Protein AF-A0A915JHK2-F1 (afdb_monomer_lite)

Foldseek 3Di:
DDDDDDDDDDDDDDDPPVVVVVVVVVVVVVVVVVVVVVVVVVVVVVVVVVVVPPPVPPCPVVVVVVVVVVVVVVVVVVVVVCVVVVVVVVVVVVVVVVVVVLVVVLVVLVVVLVCCCVVCVPPDDDPVVVVVSVVSVVVSVVSVVVVVVVVVVVLPDDDDDDPPDPDDPVVVVVVVPPPDDDPPVVVVVVVVVVVVPDPDPPPPDDDPPPDPPPPPDDDPPPPPPDDDDDDDDDDDDDPLRVVLVVLVVVVCPQQCNVCLVVLVVCVQVDVDDDDDDDPRSCCLQCPQVSLQQCQDCPHPNVVPGHRPPVVLAAAEDADQDPVCLVVSQVVNCVNVVHDEQACTYEDEVPDGSHDSNHRYYYYHPVVVVVVCVVPVPSPND

InterPro domains:
  IPR014001 Helicase superfamily 1/2, ATP-binding domain [PS51192] (264-381)
  IPR027417 P-loop containing nucleoside triphosphate hydrolase [G3DSA:3.40.50.300] (217-381)
  IPR027417 P-loop containing nucleoside triphosphate hydrolase [SSF52540] (245-381)

pLDDT: mean 72.47, std 19.18, range [34.31, 97.0]

Organism: Romanomermis culicivorax (NCBI:txid13658)

Structure (mmCIF, N/CA/C/O backbone):
data_AF-A0A915JHK2-F1
#
_entry.id   AF-A0A915JHK2-F1
#
loop_
_atom_site.group_PDB
_atom_site.id
_atom_site.type_symbol
_atom_site.label_atom_id
_atom_site.label_alt_id
_atom_site.label_comp_id
_atom_site.label_asym_id
_atom_site.label_entity_id
_atom_site.label_seq_id
_atom_site.pdbx_PDB_ins_code
_atom_site.Cartn_x
_atom_site.Cartn_y
_atom_site.Cartn_z
_atom_site.occupancy
_atom_site.B_iso_or_equiv
_atom_site.auth_seq_id
_atom_site.auth_comp_id
_atom_site.auth_asym_id
_atom_site.auth_atom_id
_atom_site.pdbx_PDB_model_num
ATOM 1 N N . MET A 1 1 ? -105.408 46.703 97.685 1.00 34.38 1 MET A N 1
ATOM 2 C CA . MET A 1 1 ? -106.767 46.983 97.169 1.00 34.38 1 MET A CA 1
ATOM 3 C C . MET A 1 1 ? -106.702 48.189 96.237 1.00 34.38 1 MET A C 1
ATOM 5 O O . MET A 1 1 ? -106.053 49.145 96.620 1.00 34.38 1 MET A O 1
ATOM 9 N N . SER A 1 2 ? -107.381 48.112 95.080 1.00 34.62 2 SER A N 1
ATOM 10 C CA . SER A 1 2 ? -107.777 49.194 94.138 1.00 34.62 2 SER A CA 1
ATOM 11 C C . SER A 1 2 ? -106.686 50.107 93.537 1.00 34.62 2 SER A C 1
ATOM 13 O O . SER A 1 2 ? -105.980 50.792 94.254 1.00 34.62 2 SER A O 1
ATOM 15 N N . ARG A 1 3 ? -106.459 50.052 92.204 1.00 37.44 3 ARG A N 1
ATOM 16 C CA . ARG A 1 3 ? -106.981 50.977 91.145 1.00 37.44 3 ARG A CA 1
ATOM 17 C C . ARG A 1 3 ? -106.631 52.455 91.435 1.00 37.44 3 ARG A C 1
ATOM 19 O O . ARG A 1 3 ? -107.018 52.949 92.476 1.00 37.44 3 ARG A O 1
ATOM 26 N N . LYS A 1 4 ? -106.044 53.261 90.537 1.00 38.78 4 LYS A N 1
ATOM 27 C CA . LYS A 1 4 ? -106.429 53.531 89.135 1.00 38.78 4 LYS A CA 1
ATOM 28 C C . LYS A 1 4 ? -105.439 54.541 88.494 1.00 38.78 4 LYS A C 1
ATOM 30 O O . LYS A 1 4 ? -104.808 55.313 89.198 1.00 38.78 4 LYS A O 1
ATOM 35 N N . ARG A 1 5 ? -105.403 54.519 87.157 1.00 42.50 5 ARG A N 1
ATOM 36 C CA . ARG A 1 5 ? -104.683 55.348 86.159 1.00 42.50 5 ARG A CA 1
ATOM 37 C C . ARG A 1 5 ? -104.932 56.872 86.219 1.00 42.50 5 ARG A C 1
ATOM 39 O O . ARG A 1 5 ? -106.033 57.249 86.624 1.00 42.50 5 ARG A O 1
ATOM 46 N N . LYS A 1 6 ? -104.030 57.666 85.604 1.00 40.53 6 LYS A N 1
ATOM 47 C CA . LYS A 1 6 ? -104.252 58.585 84.438 1.00 40.53 6 LYS A CA 1
ATOM 48 C C . LYS A 1 6 ? -102.952 59.356 84.081 1.00 40.53 6 LYS A C 1
ATOM 50 O O . LYS A 1 6 ? -102.300 59.804 85.012 1.00 40.53 6 LYS A O 1
ATOM 55 N N . ASN A 1 7 ? -102.450 59.246 82.837 1.00 34.31 7 ASN A N 1
ATOM 56 C CA . ASN A 1 7 ? -102.534 60.190 81.680 1.00 34.31 7 ASN A CA 1
ATOM 57 C C . ASN A 1 7 ? -101.636 61.430 81.855 1.00 34.31 7 ASN A C 1
ATOM 59 O O . ASN A 1 7 ? -101.622 61.979 82.947 1.00 34.31 7 ASN A O 1
ATOM 63 N N . ASP A 1 8 ? -100.952 62.010 80.870 1.00 43.09 8 ASP A N 1
ATOM 64 C CA . ASP A 1 8 ? -100.582 61.744 79.465 1.00 43.09 8 ASP A CA 1
ATOM 65 C C . ASP A 1 8 ? -99.469 62.781 79.146 1.00 43.09 8 ASP A C 1
ATOM 67 O O . ASP A 1 8 ? -99.271 63.718 79.921 1.00 43.09 8 ASP A O 1
ATOM 71 N N . ASP A 1 9 ? -98.806 62.615 77.999 1.00 40.03 9 ASP A N 1
ATOM 72 C CA . ASP A 1 9 ? -97.851 63.523 77.336 1.00 40.03 9 ASP A CA 1
ATOM 73 C C . ASP A 1 9 ? -96.417 63.591 77.887 1.00 40.03 9 ASP A C 1
ATOM 75 O O . ASP A 1 9 ? -96.091 64.329 78.815 1.00 40.03 9 ASP A O 1
ATOM 79 N N . VAL A 1 10 ? -95.513 62.879 77.201 1.00 38.28 10 VAL A N 1
ATOM 80 C CA . VAL A 1 10 ? -94.079 63.188 77.199 1.00 38.28 10 VAL A CA 1
ATOM 81 C C . VAL A 1 10 ? -93.589 63.238 75.752 1.00 38.28 10 VAL A C 1
ATOM 83 O O . VAL A 1 10 ? -93.509 62.222 75.064 1.00 38.28 10 VAL A O 1
ATOM 86 N N . VAL A 1 11 ? -93.258 64.449 75.310 1.00 44.53 11 VAL A N 1
ATOM 87 C CA . VAL A 1 11 ? -92.327 64.717 74.212 1.00 44.53 11 VAL A CA 1
ATOM 88 C C . VAL A 1 11 ? -90.923 64.489 74.777 1.00 44.53 11 VAL A C 1
ATOM 90 O O . VAL A 1 11 ? -90.542 65.180 75.720 1.00 44.53 11 VAL A O 1
ATOM 93 N N . VAL A 1 12 ? -90.172 63.522 74.243 1.00 39.78 12 VAL A N 1
ATOM 94 C CA . VAL A 1 12 ? -88.736 63.365 74.530 1.00 39.78 12 VAL A CA 1
ATOM 95 C C . VAL A 1 12 ? -87.962 63.631 73.248 1.00 39.78 12 VAL A C 1
ATOM 97 O O . VAL A 1 12 ? -88.034 62.870 72.290 1.00 39.78 12 VAL A O 1
ATOM 100 N N . SER A 1 13 ? -87.265 64.759 73.261 1.00 45.66 13 SER A N 1
ATOM 101 C CA . SER A 1 13 ? -86.082 65.073 72.469 1.00 45.66 13 SER A CA 1
ATOM 102 C C . SER A 1 13 ? -84.861 64.345 73.054 1.00 45.66 13 SER A C 1
ATOM 104 O O . SER A 1 13 ? -84.613 64.494 74.251 1.00 45.66 13 SER A O 1
ATOM 106 N N . GLY A 1 14 ? -84.131 63.605 72.221 1.00 38.22 14 GLY A N 1
ATOM 107 C CA . GLY A 1 14 ? -82.878 62.878 72.498 1.00 38.22 14 GLY A CA 1
ATOM 108 C C . GLY A 1 14 ? -82.678 61.852 71.371 1.00 38.22 14 GLY A C 1
ATOM 109 O O . GLY A 1 14 ? -83.670 61.286 70.917 1.00 38.22 14 GLY A O 1
ATOM 110 N N . ASP A 1 15 ? -81.515 61.600 70.786 1.00 40.50 15 ASP A N 1
ATOM 111 C CA . ASP A 1 15 ? -80.133 61.981 71.059 1.00 40.50 15 ASP A CA 1
ATOM 112 C C . ASP A 1 15 ? -79.408 61.897 69.697 1.00 40.50 15 ASP A C 1
ATOM 114 O O . ASP A 1 15 ? -79.302 60.807 69.144 1.00 40.50 15 ASP A O 1
ATOM 118 N N . ASP A 1 16 ? -78.967 63.021 69.119 1.00 45.47 16 ASP A N 1
ATOM 119 C CA . ASP A 1 16 ? -78.283 63.050 67.804 1.00 45.47 16 ASP A CA 1
ATOM 120 C C . ASP A 1 16 ? -76.738 63.002 67.932 1.00 45.47 16 ASP A C 1
ATOM 122 O O . ASP A 1 16 ? -76.032 63.159 66.941 1.00 45.47 16 ASP A O 1
ATOM 126 N N . ASP A 1 17 ? -76.196 62.779 69.138 1.00 51.34 17 ASP A N 1
ATOM 127 C CA . ASP A 1 17 ? -74.742 62.783 69.398 1.00 51.34 17 ASP A CA 1
ATOM 128 C C . ASP A 1 17 ? -74.115 61.368 69.504 1.00 51.34 17 ASP A C 1
ATOM 130 O O . ASP A 1 17 ? -72.892 61.249 69.468 1.00 51.34 17 ASP A O 1
ATOM 134 N N . ASP A 1 18 ? -74.906 60.286 69.594 1.00 50.56 18 ASP A N 1
ATOM 135 C CA . ASP A 1 18 ? -74.377 58.908 69.724 1.00 50.56 18 ASP A CA 1
ATOM 136 C C . ASP A 1 18 ? -74.140 58.201 68.366 1.00 50.56 18 ASP A C 1
ATOM 138 O O . ASP A 1 18 ? -73.274 57.326 68.271 1.00 50.56 18 ASP A O 1
ATOM 142 N N . ASP A 1 19 ? -74.854 58.576 67.296 1.00 53.62 19 ASP A N 1
ATOM 143 C CA . ASP A 1 19 ? -74.707 57.939 65.972 1.00 53.62 19 ASP A CA 1
ATOM 144 C C . ASP A 1 19 ? -73.383 58.331 65.276 1.00 53.62 19 ASP A C 1
ATOM 146 O O . ASP A 1 19 ? -72.721 57.480 64.673 1.00 53.62 19 ASP A O 1
ATOM 150 N N . ASP A 1 20 ? -72.921 59.578 65.442 1.00 55.16 20 ASP A N 1
ATOM 151 C CA . ASP A 1 20 ? -71.651 60.075 64.879 1.00 55.16 20 ASP A CA 1
ATOM 152 C C . ASP A 1 20 ? -70.413 59.395 65.506 1.00 55.16 20 ASP A C 1
ATOM 154 O O . ASP A 1 20 ? -69.380 59.200 64.847 1.00 55.16 20 ASP A O 1
ATOM 158 N N . ASP A 1 21 ? -70.502 59.006 66.780 1.00 57.25 21 ASP A N 1
ATOM 159 C CA . ASP A 1 21 ? -69.432 58.295 67.483 1.00 57.25 21 ASP A CA 1
ATOM 160 C C . ASP A 1 21 ? -69.413 56.797 67.127 1.00 57.25 21 ASP A C 1
ATOM 162 O O . ASP A 1 21 ? -68.335 56.206 67.001 1.00 57.25 21 ASP A O 1
ATOM 166 N N . ILE A 1 22 ? -70.573 56.185 66.857 1.00 59.00 22 ILE A N 1
ATOM 167 C CA . ILE A 1 22 ? -70.660 54.807 66.346 1.00 59.00 22 ILE A CA 1
ATOM 168 C C . ILE A 1 22 ? -70.112 54.721 64.914 1.00 59.00 22 ILE A C 1
ATOM 170 O O . ILE A 1 22 ? -69.324 53.815 64.622 1.00 59.00 22 ILE A O 1
ATOM 174 N N . GLU A 1 23 ? -70.440 55.679 64.041 1.00 60.72 23 GLU A N 1
ATOM 175 C CA . GLU A 1 23 ? -69.906 55.732 62.673 1.00 60.72 23 GLU A CA 1
ATOM 176 C C . GLU A 1 23 ? -68.386 55.949 62.641 1.00 60.72 23 GLU A C 1
ATOM 178 O O . GLU A 1 23 ? -67.688 55.362 61.805 1.00 60.72 23 GLU A O 1
ATOM 183 N N . LYS A 1 24 ? -67.828 56.743 63.565 1.00 63.69 24 LYS A N 1
ATOM 184 C CA . LYS A 1 24 ? -66.367 56.861 63.724 1.00 63.69 24 LYS A CA 1
ATOM 185 C C . LYS A 1 24 ? -65.729 55.551 64.168 1.00 63.69 24 LYS A C 1
ATOM 187 O O . LYS A 1 24 ? -64.725 55.150 63.586 1.00 63.69 24 LYS A O 1
ATOM 192 N N . ILE A 1 25 ? -66.317 54.854 65.140 1.00 67.38 25 ILE A N 1
ATOM 193 C CA . ILE A 1 25 ? -65.792 53.572 65.636 1.00 67.38 25 ILE A CA 1
ATOM 194 C C . ILE A 1 25 ? -65.870 52.481 64.554 1.00 67.38 25 ILE A C 1
ATOM 196 O O . ILE A 1 25 ? -64.958 51.655 64.438 1.00 67.38 25 ILE A O 1
ATOM 200 N N . GLU A 1 26 ? -66.928 52.456 63.738 1.00 68.69 26 GLU A N 1
ATOM 201 C CA . GLU A 1 26 ? -67.016 51.551 62.585 1.00 68.69 26 GLU A CA 1
ATOM 202 C C . GLU A 1 26 ? -66.007 51.903 61.490 1.00 68.69 26 GLU A C 1
ATOM 204 O O . GLU A 1 26 ? -65.367 51.000 60.940 1.00 68.69 26 GLU A O 1
ATOM 209 N N . ASN A 1 27 ? -65.803 53.192 61.209 1.00 70.12 27 ASN A N 1
ATOM 210 C CA . ASN A 1 27 ? -64.797 53.641 60.250 1.00 70.12 27 ASN A CA 1
ATOM 211 C C . ASN A 1 27 ? -63.366 53.335 60.708 1.00 70.12 27 ASN A C 1
ATOM 213 O O . ASN A 1 27 ? -62.557 52.914 59.879 1.00 70.12 27 ASN A O 1
ATOM 217 N N . ASP A 1 28 ? -63.069 53.455 62.002 1.00 72.81 28 ASP A N 1
ATOM 218 C CA . ASP A 1 28 ? -61.773 53.086 62.581 1.00 72.81 28 ASP A CA 1
ATOM 219 C C . ASP A 1 28 ? -61.548 51.566 62.549 1.00 72.81 28 ASP A C 1
ATOM 221 O O . ASP A 1 28 ? -60.466 51.086 62.220 1.00 72.81 28 ASP A O 1
ATOM 225 N N . ARG A 1 29 ? -62.591 50.757 62.763 1.00 74.50 29 ARG A N 1
ATOM 226 C CA . ARG A 1 29 ? -62.492 49.299 62.555 1.00 74.50 29 ARG A CA 1
ATOM 227 C C . ARG A 1 29 ? -62.275 48.929 61.089 1.00 74.50 29 ARG A C 1
ATOM 229 O O . ARG A 1 29 ? -61.540 47.986 60.788 1.00 74.50 29 ARG A O 1
ATOM 236 N N . LEU A 1 30 ? -62.932 49.632 60.169 1.00 75.62 30 LEU A N 1
ATOM 237 C CA . LEU A 1 30 ? -62.773 49.431 58.729 1.00 75.62 30 LEU A CA 1
ATOM 238 C C . LEU A 1 30 ? -61.397 49.890 58.240 1.00 75.62 30 LEU A C 1
ATOM 240 O O . LEU A 1 30 ? -60.856 49.270 57.321 1.00 75.62 30 LEU A O 1
ATOM 244 N N . SER A 1 31 ? -60.828 50.945 58.826 1.00 74.12 31 SER A N 1
ATOM 245 C CA . SER A 1 31 ? -59.468 51.394 58.532 1.00 74.12 31 SER A CA 1
ATOM 246 C C . SER A 1 31 ? -58.446 50.389 59.068 1.00 74.12 31 SER A C 1
ATOM 248 O O . SER A 1 31 ? -57.606 49.953 58.287 1.00 74.12 31 SER A O 1
ATOM 250 N N . ASP A 1 32 ? -58.610 49.878 60.291 1.00 80.31 32 ASP A N 1
ATOM 251 C CA . ASP A 1 32 ? -57.758 48.826 60.863 1.00 80.31 32 ASP A CA 1
ATOM 252 C C . ASP A 1 32 ? -57.788 47.527 60.038 1.00 80.31 32 ASP A C 1
ATOM 254 O O . ASP A 1 32 ? -56.752 46.903 59.783 1.00 80.31 32 ASP A O 1
ATOM 258 N N . LEU A 1 33 ? -58.968 47.107 59.564 1.00 74.94 33 LEU A N 1
ATOM 259 C CA . LEU A 1 33 ? -59.108 45.946 58.675 1.00 74.94 33 LEU A CA 1
ATOM 260 C C . LEU A 1 33 ? -58.428 46.184 57.323 1.00 74.94 33 LEU A C 1
ATOM 262 O O . LEU A 1 33 ? -57.709 45.307 56.838 1.00 74.94 33 LEU A O 1
ATOM 266 N N . LYS A 1 34 ? -58.596 47.379 56.741 1.00 80.81 34 LYS A N 1
ATOM 267 C CA . LYS A 1 34 ? -57.915 47.776 55.500 1.00 80.81 34 LYS A CA 1
ATOM 268 C C . LYS A 1 34 ? -56.405 47.850 55.687 1.00 80.81 34 LYS A C 1
ATOM 270 O O . LYS A 1 34 ? -55.679 47.425 54.795 1.00 80.81 34 LYS A O 1
ATOM 275 N N . GLU A 1 35 ? -55.918 48.340 56.821 1.00 79.19 35 GLU A N 1
ATOM 276 C CA . GLU A 1 35 ? -54.493 48.396 57.138 1.00 79.19 35 GLU A CA 1
ATOM 277 C C . GLU A 1 35 ? -53.912 46.999 57.334 1.00 79.19 35 GLU A C 1
ATOM 279 O O . GLU A 1 35 ? -52.841 46.700 56.802 1.00 79.19 35 GLU A O 1
ATOM 284 N N . ARG A 1 36 ? -54.637 46.103 58.011 1.00 79.19 36 ARG A N 1
ATOM 285 C CA . ARG A 1 36 ? -54.236 44.702 58.169 1.00 79.19 36 ARG A CA 1
ATOM 286 C C . ARG A 1 36 ? -54.189 43.972 56.830 1.00 79.19 36 ARG A C 1
ATOM 288 O O . ARG A 1 36 ? -53.228 43.247 56.565 1.00 79.19 36 ARG A O 1
ATOM 295 N N . ASP A 1 37 ? -55.190 44.171 55.978 1.00 77.50 37 ASP A N 1
ATOM 296 C CA . ASP A 1 37 ? -55.259 43.538 54.662 1.00 77.50 37 ASP A CA 1
ATOM 297 C C . ASP A 1 37 ? -54.227 44.146 53.696 1.00 77.50 37 ASP A C 1
ATOM 299 O O . ASP A 1 37 ? -53.546 43.405 52.986 1.00 77.50 37 ASP A O 1
ATOM 303 N N . ALA A 1 38 ? -53.980 45.459 53.756 1.00 82.31 38 ALA A N 1
ATOM 304 C CA . ALA A 1 38 ? -52.905 46.127 53.018 1.00 82.31 38 ALA A CA 1
ATOM 305 C C . ALA A 1 38 ? -51.509 45.691 53.498 1.00 82.31 38 ALA A C 1
ATOM 307 O O . ALA A 1 38 ? -50.588 45.530 52.690 1.00 82.31 38 ALA A O 1
ATOM 308 N N . LEU A 1 39 ? -51.331 45.448 54.800 1.00 78.50 39 LEU A N 1
ATOM 309 C CA . LEU A 1 39 ? -50.106 44.878 55.362 1.00 78.50 39 LEU A CA 1
ATOM 310 C C . LEU A 1 39 ? -49.921 43.427 54.898 1.00 78.50 39 LEU A C 1
ATOM 312 O O . LEU A 1 39 ? -48.809 43.039 54.537 1.00 78.50 39 LEU A O 1
ATOM 316 N N . ALA A 1 40 ? -50.996 42.637 54.854 1.00 80.88 40 ALA A N 1
ATOM 317 C CA . ALA A 1 40 ? -50.981 41.271 54.340 1.00 80.88 40 ALA A CA 1
ATOM 318 C C . ALA A 1 40 ? -50.686 41.227 52.832 1.00 80.88 40 ALA A C 1
ATOM 320 O O . ALA A 1 40 ? -49.948 40.349 52.379 1.00 80.88 40 ALA A O 1
ATOM 321 N N . GLU A 1 41 ? -51.188 42.186 52.051 1.00 79.81 41 GLU A N 1
ATOM 322 C CA . GLU A 1 41 ? -50.840 42.355 50.639 1.00 79.81 41 GLU A CA 1
ATOM 323 C C . GLU A 1 41 ? -49.391 42.799 50.454 1.00 79.81 41 GLU A C 1
ATOM 325 O O . GLU A 1 41 ? -48.693 42.217 49.624 1.00 79.81 41 GLU A O 1
ATOM 330 N N . ARG A 1 42 ? -48.885 43.737 51.264 1.00 79.56 42 ARG A N 1
ATOM 331 C CA . ARG A 1 42 ? -47.461 44.110 51.271 1.00 79.56 42 ARG A CA 1
ATOM 332 C C . ARG A 1 42 ? -46.569 42.940 51.658 1.00 79.56 42 ARG A C 1
ATOM 334 O O . ARG A 1 42 ? -45.525 42.752 51.041 1.00 79.56 42 ARG A O 1
ATOM 341 N N . LEU A 1 43 ? -46.961 42.128 52.638 1.00 76.38 43 LEU A N 1
ATOM 342 C CA . LEU A 1 43 ? -46.232 40.919 53.018 1.00 76.38 43 LEU A CA 1
ATOM 343 C C . LEU A 1 43 ? -46.284 39.876 51.906 1.00 76.38 43 LEU A C 1
ATOM 345 O O . LEU A 1 43 ? -45.237 39.341 51.567 1.00 76.38 43 LEU A O 1
ATOM 349 N N . LYS A 1 44 ? -47.441 39.648 51.268 1.00 74.75 44 LYS A N 1
ATOM 350 C CA . LYS A 1 44 ? -47.557 38.787 50.081 1.00 74.75 44 LYS A CA 1
ATOM 351 C C . LYS A 1 44 ? -46.721 39.306 48.916 1.00 74.75 44 LYS A C 1
ATOM 353 O O . LYS A 1 44 ? -46.102 38.492 48.245 1.00 74.75 44 LYS A O 1
ATOM 358 N N . GLN A 1 45 ? -46.664 40.614 48.669 1.00 71.62 45 GLN A N 1
ATOM 359 C CA . GLN A 1 45 ? -45.818 41.219 47.635 1.00 71.62 45 GLN A CA 1
ATOM 360 C C . GLN A 1 45 ? -44.336 41.054 47.972 1.00 71.62 45 GLN A C 1
ATOM 362 O O . GLN A 1 45 ? -43.581 40.603 47.120 1.00 71.62 45 GLN A O 1
ATOM 367 N N . LYS A 1 46 ? -43.935 41.283 49.226 1.00 74.44 46 LYS A N 1
ATOM 368 C CA . LYS A 1 46 ? -42.559 41.097 49.708 1.00 74.44 46 LYS A CA 1
ATOM 369 C C . LYS A 1 46 ? -42.135 39.624 49.693 1.00 74.44 46 LYS A C 1
ATOM 371 O O . LYS A 1 46 ? -40.992 39.323 49.361 1.00 74.44 46 LYS A O 1
ATOM 376 N N . ASP A 1 47 ? -43.052 38.699 49.981 1.00 65.06 47 ASP A N 1
ATOM 377 C CA . ASP A 1 47 ? -42.850 37.254 49.826 1.00 65.06 47 ASP A CA 1
ATOM 378 C C . ASP A 1 47 ? -42.819 36.847 48.351 1.00 65.06 47 ASP A C 1
ATOM 380 O O . ASP A 1 47 ? -42.018 35.999 47.978 1.00 65.06 47 ASP A O 1
ATOM 384 N N . LYS A 1 48 ? -43.638 37.454 47.485 1.00 66.25 48 LYS A N 1
ATOM 385 C CA . LYS A 1 48 ? -43.656 37.199 46.036 1.00 66.25 48 LYS A CA 1
ATOM 386 C C . LYS A 1 48 ? -42.400 37.745 45.360 1.00 66.25 48 LYS A C 1
ATOM 388 O O . LYS A 1 48 ? -41.884 37.072 44.478 1.00 66.25 48 LYS A O 1
ATOM 393 N N . GLU A 1 49 ? -41.867 38.879 45.813 1.00 64.19 49 GLU A N 1
ATOM 394 C CA . GLU A 1 49 ? -40.580 39.461 45.406 1.00 64.19 49 GLU A CA 1
ATOM 395 C C . GLU A 1 49 ? -39.394 38.645 45.929 1.00 64.19 49 GLU A C 1
ATOM 397 O O . GLU A 1 49 ? -38.498 38.313 45.154 1.00 64.19 49 GLU A O 1
ATOM 402 N N . LYS A 1 50 ? -39.412 38.209 47.199 1.00 60.47 50 LYS A N 1
ATOM 403 C CA . LYS A 1 50 ? -38.394 37.289 47.742 1.00 60.47 50 LYS A CA 1
ATOM 404 C C . LYS A 1 50 ? -38.437 35.906 47.082 1.00 60.47 50 LYS A C 1
ATOM 406 O O . LYS A 1 50 ? -37.388 35.307 46.854 1.00 60.47 50 LYS A O 1
ATOM 411 N N . ARG A 1 51 ? -39.622 35.403 46.717 1.00 47.25 51 ARG A N 1
ATOM 412 C CA . ARG A 1 51 ? -39.802 34.151 45.953 1.00 47.25 51 ARG A CA 1
ATOM 413 C C . ARG A 1 51 ? -39.550 34.330 44.451 1.00 47.25 51 ARG A C 1
ATOM 415 O O . ARG A 1 51 ? -39.398 33.328 43.750 1.00 47.25 51 ARG A O 1
ATOM 422 N N . ARG A 1 52 ? -39.416 35.565 43.946 1.00 50.44 52 ARG A N 1
ATOM 423 C CA . ARG A 1 52 ? -39.145 35.845 42.525 1.00 50.44 52 ARG A CA 1
ATOM 424 C C . ARG A 1 52 ? -37.693 35.656 42.091 1.00 50.44 52 ARG A C 1
ATOM 426 O O . ARG A 1 52 ? -37.383 35.960 40.949 1.00 50.44 52 ARG A O 1
ATOM 433 N N . ASN A 1 53 ? -36.834 35.089 42.940 1.00 48.03 53 ASN A N 1
ATOM 434 C CA . ASN A 1 53 ? -35.454 34.752 42.573 1.00 48.03 53 ASN A CA 1
ATOM 435 C C . ASN A 1 53 ? -35.078 33.268 42.724 1.00 48.03 53 ASN A C 1
ATOM 437 O O . ASN A 1 53 ? -33.898 32.927 42.761 1.00 48.03 53 ASN A O 1
ATOM 441 N N . VAL A 1 54 ? -36.061 32.358 42.745 1.00 45.56 54 VAL A N 1
ATOM 442 C CA . VAL A 1 54 ? -35.788 30.903 42.686 1.00 45.56 54 VAL A CA 1
ATOM 443 C C . VAL A 1 54 ? -36.478 30.203 41.503 1.00 45.56 54 VAL A C 1
ATOM 445 O O . VAL A 1 54 ? -36.036 29.130 41.095 1.00 45.56 54 VAL A O 1
ATOM 448 N N . LEU A 1 55 ? -37.491 30.822 40.879 1.00 42.81 55 LEU A N 1
ATOM 449 C CA . LEU A 1 55 ? -38.329 30.179 39.852 1.00 42.81 55 LEU A CA 1
ATOM 450 C C . LEU A 1 55 ? -38.200 30.717 38.413 1.00 42.81 55 LEU A C 1
ATOM 452 O O . LEU A 1 55 ? -38.743 30.087 37.513 1.00 42.81 55 LEU A O 1
ATOM 456 N N . GLU A 1 56 ? -37.381 31.737 38.125 1.00 45.75 56 GLU A N 1
ATOM 457 C CA . GLU A 1 56 ? -36.899 31.993 36.746 1.00 45.75 56 GLU A CA 1
ATOM 458 C C . GLU A 1 56 ? -35.687 31.095 36.408 1.00 45.75 56 GLU A C 1
ATOM 460 O O . GLU A 1 56 ? -34.614 31.529 35.993 1.00 45.75 56 GLU A O 1
ATOM 465 N N . LYS A 1 57 ? -35.856 29.782 36.607 1.00 48.03 57 LYS A N 1
ATOM 466 C CA . LYS A 1 57 ? -34.978 28.735 36.053 1.00 48.03 57 LYS A CA 1
ATOM 467 C C . LYS A 1 57 ? -35.629 27.988 34.887 1.00 48.03 57 LYS A C 1
ATOM 469 O O . LYS A 1 57 ? -35.120 26.952 34.470 1.00 48.03 57 LYS A O 1
ATOM 474 N N . THR A 1 58 ? -36.676 28.536 34.284 1.00 50.16 58 THR A N 1
ATOM 475 C CA . THR A 1 58 ? -37.182 28.095 32.979 1.00 50.16 58 THR A CA 1
ATOM 476 C C . THR A 1 58 ? -36.735 29.070 31.904 1.00 50.16 58 THR A C 1
ATOM 478 O O . THR A 1 58 ? -37.539 29.825 31.391 1.00 50.16 58 THR A O 1
ATOM 481 N N . ASP A 1 59 ? -35.436 29.081 31.605 1.00 52.25 59 ASP A N 1
ATOM 482 C CA . ASP A 1 59 ? -34.931 29.657 30.346 1.00 52.25 59 ASP A CA 1
ATOM 483 C C . ASP A 1 59 ? -33.496 29.254 29.997 1.00 52.25 59 ASP A C 1
ATOM 485 O O . ASP A 1 59 ? -32.927 29.722 29.012 1.00 52.25 59 ASP A O 1
ATOM 489 N N . LYS A 1 60 ? -32.892 28.312 30.737 1.00 51.72 60 LYS A N 1
ATOM 490 C CA . LYS A 1 60 ? -31.627 27.713 30.294 1.00 51.72 60 LYS A CA 1
ATOM 491 C C . LYS A 1 60 ? -31.817 26.988 28.967 1.00 51.72 60 LYS A C 1
ATOM 493 O O . LYS A 1 60 ? -31.005 27.177 28.081 1.00 51.72 60 LYS A O 1
ATOM 498 N N . LYS A 1 61 ? -32.913 26.242 28.780 1.00 49.97 61 LYS A N 1
ATOM 499 C CA . LYS A 1 61 ? -33.167 25.497 27.536 1.00 49.97 61 LYS A CA 1
ATOM 500 C C . LYS A 1 61 ? -33.413 26.426 26.340 1.00 49.97 61 LYS A C 1
ATOM 502 O O . LYS A 1 61 ? -32.838 26.191 25.288 1.00 49.97 61 LYS A O 1
ATOM 507 N N . VAL A 1 62 ? -34.186 27.504 26.503 1.00 52.72 62 VAL A N 1
ATOM 508 C CA . VAL A 1 62 ? -34.482 28.467 25.422 1.00 52.72 62 VAL A CA 1
ATOM 509 C C . VAL A 1 62 ? -33.261 29.324 25.085 1.00 52.72 62 VAL A C 1
ATOM 511 O O . VAL A 1 62 ? -32.946 29.494 23.911 1.00 52.72 62 VAL A O 1
ATOM 514 N N . ARG A 1 63 ? -32.505 29.800 26.085 1.00 51.34 63 ARG A N 1
ATOM 515 C CA . ARG A 1 63 ? -31.260 30.555 25.860 1.00 51.34 63 ARG A CA 1
ATOM 516 C C . ARG A 1 63 ? -30.157 29.671 25.263 1.00 51.34 63 ARG A C 1
ATOM 518 O O . ARG A 1 63 ? -29.427 30.129 24.391 1.00 51.34 63 ARG A O 1
ATOM 525 N N . PHE A 1 64 ? -30.082 28.400 25.666 1.00 48.44 64 PHE A N 1
ATOM 526 C CA . PHE A 1 64 ? -29.159 27.412 25.097 1.00 48.44 64 PHE A CA 1
ATOM 527 C C . PHE A 1 64 ? -29.553 27.027 23.666 1.00 48.44 64 PHE A C 1
ATOM 529 O O . PHE A 1 64 ? -28.684 26.996 22.807 1.00 48.44 64 PHE A O 1
ATOM 536 N N . LEU A 1 65 ? -30.846 26.833 23.372 1.00 53.78 65 LEU A N 1
ATOM 537 C CA . LEU A 1 65 ? -31.353 26.591 22.013 1.00 53.78 65 LEU A CA 1
ATOM 538 C C . LEU A 1 65 ? -31.159 27.805 21.097 1.00 53.78 65 LEU A C 1
ATOM 540 O O . LEU A 1 65 ? -30.776 27.632 19.945 1.00 53.78 65 LEU A O 1
ATOM 544 N N . ARG A 1 66 ? -31.366 29.030 21.597 1.00 56.81 66 ARG A N 1
ATOM 545 C CA . ARG A 1 66 ? -31.134 30.268 20.839 1.00 56.81 66 ARG A CA 1
ATOM 546 C C . ARG A 1 66 ? -29.643 30.498 20.586 1.00 56.81 66 ARG A C 1
ATOM 548 O O . ARG A 1 66 ? -29.279 30.825 19.464 1.00 56.81 66 ARG A O 1
ATOM 555 N N . GLY A 1 67 ? -28.789 30.231 21.577 1.00 61.25 67 GLY A N 1
ATOM 556 C CA . GLY A 1 67 ? -27.332 30.231 21.419 1.00 61.25 67 GLY A CA 1
ATOM 557 C C . GLY A 1 67 ? -26.843 29.161 20.437 1.00 61.25 67 GLY A C 1
ATOM 558 O O . GLY A 1 67 ? -26.005 29.457 19.594 1.00 61.25 67 GLY A O 1
ATOM 559 N N . TYR A 1 68 ? -27.424 27.956 20.468 1.00 60.94 68 TYR A N 1
ATOM 560 C CA . TYR A 1 68 ? -27.143 26.893 19.495 1.00 60.94 68 TYR A CA 1
ATOM 561 C C . TYR A 1 68 ? -27.604 27.262 18.086 1.00 60.94 68 TYR A C 1
ATOM 563 O O . TYR A 1 68 ? -26.874 27.034 17.130 1.00 60.94 68 TYR A O 1
ATOM 571 N N . GLN A 1 69 ? -28.790 27.856 17.935 1.00 60.34 69 GLN A N 1
ATOM 572 C CA . GLN A 1 69 ? -29.290 28.318 16.639 1.00 60.34 69 GLN A CA 1
ATOM 573 C C . GLN A 1 69 ? -28.455 29.473 16.081 1.00 60.34 69 GLN A C 1
ATOM 575 O O . GLN A 1 69 ? -28.230 29.536 14.875 1.00 60.34 69 GLN A O 1
ATOM 580 N N . GLU A 1 70 ? -27.979 30.380 16.931 1.00 63.59 70 GLU A N 1
ATOM 581 C CA . GLU A 1 70 ? -27.122 31.489 16.516 1.00 63.59 70 GLU A CA 1
ATOM 582 C C . GLU A 1 70 ? -25.701 31.012 16.178 1.00 63.59 70 GLU A C 1
ATOM 584 O O . GLU A 1 70 ? -25.151 31.417 15.156 1.00 63.59 70 GLU A O 1
ATOM 589 N N . ALA A 1 71 ? -25.143 30.077 16.955 1.00 63.72 71 ALA A N 1
ATOM 590 C CA . ALA A 1 71 ? -23.874 29.415 16.651 1.00 63.72 71 ALA A CA 1
ATOM 591 C C . ALA A 1 71 ? -23.958 28.572 15.368 1.00 63.72 71 ALA A C 1
ATOM 593 O O . ALA A 1 71 ? -23.067 28.649 14.527 1.00 63.72 71 ALA A O 1
ATOM 594 N N . ALA A 1 72 ? -25.058 27.841 15.159 1.00 68.81 72 ALA A N 1
ATOM 595 C CA . ALA A 1 72 ? -25.311 27.093 13.930 1.00 68.81 72 ALA A CA 1
ATOM 596 C C . ALA A 1 72 ? -25.455 28.023 12.718 1.00 68.81 72 ALA A C 1
ATOM 598 O O . ALA A 1 72 ? -24.929 27.721 11.651 1.00 68.81 72 ALA A O 1
ATOM 599 N N . LYS A 1 73 ? -26.106 29.185 12.873 1.00 64.19 73 LYS A N 1
ATOM 600 C CA . LYS A 1 73 ? -26.168 30.211 11.821 1.00 64.19 73 LYS A CA 1
ATOM 601 C C . LYS A 1 73 ? -24.795 30.805 11.505 1.00 64.19 73 LYS A C 1
ATOM 603 O O . LYS A 1 73 ? -24.510 31.015 10.333 1.00 64.19 73 LYS A O 1
ATOM 608 N N . ARG A 1 74 ? -23.941 31.044 12.509 1.00 64.38 74 ARG A N 1
ATOM 609 C CA . ARG A 1 74 ? -22.557 31.515 12.305 1.00 64.38 74 ARG A CA 1
ATOM 610 C C . ARG A 1 74 ? -21.704 30.468 11.583 1.00 64.38 74 ARG A C 1
ATOM 612 O O . ARG A 1 74 ? -21.054 30.813 10.608 1.00 64.38 74 ARG A O 1
ATOM 619 N N . LEU A 1 75 ? -21.800 29.195 11.974 1.00 65.50 75 LEU A N 1
ATOM 620 C CA . LEU A 1 75 ? -21.151 28.074 11.279 1.00 65.50 75 LEU A CA 1
ATOM 621 C C . LEU A 1 75 ? -21.636 27.921 9.832 1.00 65.50 75 LEU A C 1
ATOM 623 O O . LEU A 1 75 ? -20.827 27.737 8.931 1.00 65.50 75 LEU A O 1
ATOM 627 N N . LEU A 1 76 ? -22.943 28.050 9.587 1.00 63.97 76 LEU A N 1
ATOM 628 C CA . LEU A 1 76 ? -23.515 28.006 8.239 1.00 63.97 76 LEU A CA 1
ATOM 629 C C . LEU A 1 76 ? -23.068 29.188 7.372 1.00 63.97 76 LEU A C 1
ATOM 631 O O . LEU A 1 76 ? -22.805 28.992 6.189 1.00 63.97 76 LEU A O 1
ATOM 635 N N . LEU A 1 77 ? -22.974 30.395 7.936 1.00 58.16 77 LEU A N 1
ATOM 636 C CA . LEU A 1 77 ? -22.445 31.570 7.237 1.00 58.16 77 LEU A CA 1
ATOM 637 C C . LEU A 1 77 ? -20.956 31.390 6.915 1.00 58.16 77 LEU A C 1
ATOM 639 O O . LEU A 1 77 ? -20.566 31.574 5.767 1.00 58.16 77 LEU A O 1
ATOM 643 N N . GLU A 1 78 ? -20.152 30.908 7.866 1.00 66.75 78 GLU A N 1
ATOM 644 C CA . GLU A 1 78 ? -18.745 30.568 7.627 1.00 66.75 78 GLU A CA 1
ATOM 645 C C . GLU A 1 78 ? -18.579 29.458 6.578 1.00 66.75 78 GLU A C 1
ATOM 647 O O . GLU A 1 78 ? -17.680 29.524 5.738 1.00 66.75 78 GLU A O 1
ATOM 652 N N . GLU A 1 79 ? -19.441 28.439 6.576 1.00 65.31 79 GLU A N 1
ATOM 653 C CA . GLU A 1 79 ? -19.452 27.402 5.543 1.00 65.31 79 GLU A CA 1
ATOM 654 C C . GLU A 1 79 ? -19.850 27.957 4.174 1.00 65.31 79 GLU A C 1
ATOM 656 O O . GLU A 1 79 ? -19.246 27.584 3.167 1.00 65.31 79 GLU A O 1
ATOM 661 N N . GLN A 1 80 ? -20.851 28.836 4.108 1.00 66.25 80 GLN A N 1
ATOM 662 C CA . GLN A 1 80 ? -21.277 29.479 2.865 1.00 66.25 80 GLN A CA 1
ATOM 663 C C . GLN A 1 80 ? -20.184 30.395 2.305 1.00 66.25 80 GLN A C 1
ATOM 665 O O . GLN A 1 80 ? -19.930 30.364 1.099 1.00 66.25 80 GLN A O 1
ATOM 670 N N . ASP A 1 81 ? -19.488 31.137 3.163 1.00 71.56 81 ASP A N 1
ATOM 671 C CA . ASP A 1 81 ? -18.357 31.978 2.777 1.00 71.56 81 ASP A CA 1
ATOM 672 C C . ASP A 1 81 ? -17.174 31.124 2.316 1.00 71.56 81 ASP A C 1
ATOM 674 O O . ASP A 1 81 ? -16.623 31.355 1.239 1.00 71.56 81 ASP A O 1
ATOM 678 N N . ARG A 1 82 ? -16.850 30.034 3.025 1.00 66.56 82 ARG A N 1
ATOM 679 C CA . ARG A 1 82 ? -15.848 29.055 2.568 1.00 66.56 82 ARG A CA 1
ATOM 680 C C . ARG A 1 82 ? -16.224 28.449 1.215 1.00 66.56 82 ARG A C 1
ATOM 682 O O . ARG A 1 82 ? -15.365 28.344 0.343 1.00 66.56 82 ARG A O 1
ATOM 689 N N . ARG A 1 83 ? -17.493 28.089 0.993 1.00 72.56 83 ARG A N 1
ATOM 690 C CA . ARG A 1 83 ? -17.971 27.542 -0.292 1.00 72.56 83 ARG A CA 1
ATOM 691 C C . ARG A 1 83 ? -17.842 28.540 -1.444 1.00 72.56 83 ARG A C 1
ATOM 693 O O . ARG A 1 83 ? -17.600 28.100 -2.564 1.00 72.56 83 ARG A O 1
ATOM 700 N N . LYS A 1 84 ? -17.954 29.847 -1.186 1.00 78.56 84 LYS A N 1
ATOM 701 C CA . LYS A 1 84 ? -17.739 30.908 -2.188 1.00 78.56 84 LYS A CA 1
ATOM 702 C C . LYS A 1 84 ? -16.255 31.203 -2.433 1.00 78.56 84 LYS A C 1
ATOM 704 O O . LYS A 1 84 ? -15.858 31.388 -3.578 1.00 78.56 84 LYS A O 1
ATOM 709 N N . ILE A 1 85 ? -15.428 31.163 -1.387 1.00 78.12 85 ILE A N 1
ATOM 710 C CA . ILE A 1 85 ? -13.991 31.478 -1.450 1.00 78.12 85 ILE A CA 1
ATOM 711 C C . ILE A 1 85 ? -13.174 30.330 -2.073 1.00 78.12 85 ILE A C 1
ATOM 713 O O . ILE A 1 85 ? -12.198 30.566 -2.785 1.00 78.12 85 ILE A O 1
ATOM 717 N N . ILE A 1 86 ? -13.557 29.067 -1.846 1.00 75.00 86 ILE A N 1
ATOM 718 C CA . ILE A 1 86 ? -12.822 27.897 -2.360 1.00 75.00 86 ILE A CA 1
ATOM 719 C C . ILE A 1 86 ? -12.690 27.903 -3.901 1.00 75.00 86 ILE A C 1
ATOM 721 O O . ILE A 1 86 ? -11.584 27.652 -4.385 1.00 75.00 86 ILE A O 1
ATOM 725 N N . PRO A 1 87 ? -13.740 28.176 -4.702 1.00 88.38 87 PRO A N 1
ATOM 726 C CA . PRO A 1 87 ? -13.622 28.320 -6.154 1.00 88.38 87 PRO A CA 1
ATOM 727 C C . PRO A 1 87 ? -12.612 29.385 -6.594 1.00 88.38 87 PRO A C 1
ATOM 729 O O . PRO A 1 87 ? -11.814 29.127 -7.495 1.00 88.38 87 PRO A O 1
ATOM 732 N N . GLU A 1 88 ? -12.598 30.547 -5.943 1.00 83.62 88 GLU A N 1
ATOM 733 C CA . GLU A 1 88 ? -11.660 31.632 -6.256 1.00 83.62 88 GLU A CA 1
ATOM 734 C C . GLU A 1 88 ? -10.220 31.256 -5.885 1.00 83.62 88 GLU A C 1
ATOM 736 O O . GLU A 1 88 ? -9.307 31.412 -6.699 1.00 83.62 88 GLU A O 1
ATOM 741 N N . LEU A 1 89 ? -10.016 30.647 -4.711 1.00 80.19 89 LEU A N 1
ATOM 742 C CA . LEU A 1 89 ? -8.716 30.113 -4.293 1.00 80.19 89 LEU A CA 1
ATOM 743 C C . LEU A 1 89 ? -8.208 29.021 -5.241 1.00 80.19 89 LEU A C 1
ATOM 745 O O . LEU A 1 89 ? -7.018 28.982 -5.554 1.00 80.19 89 LEU A O 1
ATOM 749 N N . ARG A 1 90 ? -9.095 28.157 -5.753 1.00 81.88 90 ARG A N 1
ATOM 750 C CA . ARG A 1 90 ? -8.744 27.162 -6.780 1.00 81.88 90 ARG A CA 1
ATOM 751 C C . ARG A 1 90 ? -8.296 27.832 -8.074 1.00 81.88 90 ARG A C 1
ATOM 753 O O . ARG A 1 90 ? -7.321 27.385 -8.673 1.00 81.88 90 ARG A O 1
ATOM 760 N N . GLN A 1 91 ? -8.973 28.896 -8.508 1.00 86.38 91 GLN A N 1
ATOM 761 C CA . GLN A 1 91 ? -8.562 29.647 -9.697 1.00 86.38 91 GLN A CA 1
ATOM 762 C C . GLN A 1 91 ? -7.205 30.331 -9.494 1.00 86.38 91 GLN A C 1
ATOM 764 O O . GLN A 1 91 ? -6.358 30.257 -10.385 1.00 86.38 91 GLN A O 1
ATOM 769 N N . HIS A 1 92 ? -6.970 30.943 -8.331 1.00 83.12 92 HIS A N 1
ATOM 770 C CA . HIS A 1 92 ? -5.685 31.556 -7.992 1.00 83.12 92 HIS A CA 1
ATOM 771 C C . HIS A 1 92 ? -4.556 30.519 -7.970 1.00 83.12 92 HIS A C 1
ATOM 773 O O . HIS A 1 92 ? -3.566 30.665 -8.684 1.00 83.12 92 HIS A O 1
ATOM 779 N N . SER A 1 93 ? -4.754 29.419 -7.239 1.00 87.38 93 SER A N 1
ATOM 780 C CA . SER A 1 93 ? -3.805 28.307 -7.171 1.00 87.38 93 SER A CA 1
ATOM 781 C C . SER A 1 93 ? -3.520 27.715 -8.555 1.00 87.38 93 SER A C 1
ATOM 783 O O . SER A 1 93 ? -2.363 27.479 -8.896 1.00 87.38 93 SER A O 1
ATOM 785 N N . ARG A 1 94 ? -4.542 27.560 -9.411 1.00 91.44 94 ARG A N 1
ATOM 786 C CA . ARG A 1 94 ? -4.363 27.101 -10.797 1.00 91.44 94 ARG A CA 1
ATOM 787 C C . ARG A 1 94 ? -3.517 28.073 -11.619 1.00 91.44 94 ARG A C 1
ATOM 789 O O . ARG A 1 94 ? -2.665 27.625 -12.379 1.00 91.44 94 ARG A O 1
ATOM 796 N N . ARG A 1 95 ? -3.732 29.386 -11.487 1.00 86.12 95 ARG A N 1
ATOM 797 C CA . ARG A 1 95 ? -2.930 30.404 -12.189 1.00 86.12 95 ARG A CA 1
ATOM 798 C C . ARG A 1 95 ? -1.468 30.364 -11.750 1.00 86.12 95 ARG A C 1
ATOM 800 O O . ARG A 1 95 ? -0.587 30.444 -12.600 1.00 86.12 95 ARG A O 1
ATOM 807 N N . GLU A 1 96 ? -1.206 30.216 -10.455 1.00 87.62 96 GLU A N 1
ATOM 808 C CA . GLU A 1 96 ? 0.160 30.078 -9.935 1.00 87.62 96 GLU A CA 1
ATOM 809 C C . GLU A 1 96 ? 0.820 28.773 -10.381 1.00 87.62 96 GLU A C 1
ATOM 811 O O . GLU A 1 96 ? 1.967 28.788 -10.827 1.00 87.62 96 GLU A O 1
ATOM 816 N N . TYR A 1 97 ? 0.078 27.664 -10.346 1.00 89.94 97 TYR A N 1
ATOM 817 C CA . TYR A 1 97 ? 0.555 26.377 -10.839 1.00 89.94 97 TYR A CA 1
ATOM 818 C C . TYR A 1 97 ? 0.936 26.451 -12.317 1.00 89.94 97 TYR A C 1
ATOM 820 O O . TYR A 1 97 ? 2.012 25.994 -12.679 1.00 89.94 97 TYR A O 1
ATOM 828 N N . LEU A 1 98 ? 0.102 27.060 -13.167 1.00 90.94 98 LEU A N 1
ATOM 829 C CA . LEU A 1 98 ? 0.394 27.186 -14.597 1.00 90.94 98 LEU A CA 1
ATOM 830 C C . LEU A 1 98 ? 1.651 28.022 -14.860 1.00 90.94 98 LEU A C 1
ATOM 832 O O . LEU A 1 98 ? 2.466 27.609 -15.675 1.00 90.94 98 LEU A O 1
ATOM 836 N N . LYS A 1 99 ? 1.856 29.124 -14.126 1.00 87.81 99 LYS A N 1
ATOM 837 C CA . LYS A 1 99 ? 3.089 29.927 -14.223 1.00 87.81 99 LYS A CA 1
ATOM 838 C C . LYS A 1 99 ? 4.328 29.117 -13.843 1.00 87.81 99 LYS A C 1
ATOM 840 O O . LYS A 1 99 ? 5.322 29.143 -14.561 1.00 87.81 99 LYS A O 1
ATOM 845 N N . LYS A 1 100 ? 4.262 28.384 -12.726 1.00 90.88 100 LYS A N 1
ATOM 846 C CA . LYS A 1 100 ? 5.368 27.531 -12.272 1.00 90.88 100 LYS A CA 1
ATOM 847 C C . LYS A 1 100 ? 5.627 26.386 -13.256 1.00 90.88 100 LYS A C 1
ATOM 849 O O . LYS A 1 100 ? 6.770 26.069 -13.566 1.00 90.88 100 LYS A O 1
ATOM 854 N N . ARG A 1 101 ? 4.559 25.785 -13.779 1.00 92.06 101 ARG A N 1
ATOM 855 C CA . ARG A 1 101 ? 4.633 24.672 -14.724 1.00 92.06 101 ARG A CA 1
ATOM 856 C C . ARG A 1 101 ? 5.221 25.097 -16.064 1.00 92.06 101 ARG A C 1
ATOM 858 O O . ARG A 1 101 ? 5.993 24.344 -16.642 1.00 92.06 101 ARG A O 1
ATOM 865 N N . GLU A 1 102 ? 4.867 26.288 -16.536 1.00 87.94 102 GLU A N 1
ATOM 866 C CA . GLU A 1 102 ? 5.445 26.903 -17.730 1.00 87.94 102 GLU A CA 1
ATOM 867 C C . GLU A 1 102 ? 6.956 27.110 -17.562 1.00 87.94 102 GLU A C 1
ATOM 869 O O . GLU A 1 102 ? 7.718 26.705 -18.438 1.00 87.94 102 GLU A O 1
ATOM 874 N N . SER A 1 103 ? 7.409 27.654 -16.423 1.00 88.94 103 SER A N 1
ATOM 875 C CA . SER A 1 103 ? 8.846 27.815 -16.163 1.00 88.94 103 SER A CA 1
ATOM 876 C C . SER A 1 103 ? 9.587 26.482 -16.058 1.00 88.94 103 SER A C 1
ATOM 878 O O . SER A 1 103 ? 10.626 26.337 -16.690 1.00 88.94 103 SER A O 1
ATOM 880 N N . GLU A 1 104 ? 9.034 25.504 -15.331 1.00 93.06 104 GLU A N 1
ATOM 881 C CA . GLU A 1 104 ? 9.633 24.166 -15.194 1.00 93.06 104 GLU A CA 1
ATOM 882 C C . GLU A 1 104 ? 9.776 23.479 -16.562 1.00 93.06 104 GLU A C 1
ATOM 884 O O . GLU A 1 104 ? 10.807 22.884 -16.854 1.00 93.06 104 GLU A O 1
ATOM 889 N N . LYS A 1 105 ? 8.759 23.582 -17.430 1.00 91.94 105 LYS A N 1
ATOM 890 C CA . LYS A 1 105 ? 8.783 22.956 -18.761 1.00 91.94 105 LYS A CA 1
ATOM 891 C C . LYS A 1 105 ? 9.765 23.614 -19.725 1.00 91.94 105 LYS A C 1
ATOM 893 O O . LYS A 1 105 ? 10.324 22.920 -20.568 1.00 91.94 105 LYS A O 1
ATOM 898 N N . LEU A 1 106 ? 9.958 24.927 -19.622 1.00 92.19 106 LEU A N 1
ATOM 899 C CA . LEU A 1 106 ? 10.972 25.631 -20.407 1.00 92.19 106 LEU A CA 1
ATOM 900 C C . LEU A 1 106 ? 12.382 25.225 -19.990 1.00 92.19 106 LEU A C 1
ATOM 902 O O . LEU A 1 106 ? 13.207 24.961 -20.858 1.00 92.19 106 LEU A O 1
ATOM 906 N N . GLU A 1 107 ? 12.625 25.146 -18.683 1.00 93.00 107 GLU A N 1
ATOM 907 C CA . GLU A 1 107 ? 13.907 24.719 -18.126 1.00 93.00 107 GLU A CA 1
ATOM 908 C C . GLU A 1 107 ? 14.223 23.271 -18.516 1.00 93.00 107 GLU A C 1
ATOM 910 O O . GLU A 1 107 ? 15.291 23.013 -19.052 1.00 93.00 107 GLU A O 1
ATOM 915 N N . GLU A 1 108 ? 13.262 22.353 -18.370 1.00 94.62 108 GLU A N 1
ATOM 916 C CA . GLU A 1 108 ? 13.401 20.946 -18.776 1.00 94.62 108 GLU A CA 1
ATOM 917 C C . GLU A 1 108 ? 13.760 20.801 -20.266 1.00 94.62 108 GLU A C 1
ATOM 919 O O . GLU A 1 108 ? 14.599 19.977 -20.636 1.00 94.62 108 GLU A O 1
ATOM 924 N N . LEU A 1 109 ? 13.144 21.610 -21.135 1.00 93.25 109 LEU A N 1
ATOM 925 C CA . LEU A 1 109 ? 13.407 21.586 -22.576 1.00 93.25 109 LEU A CA 1
ATOM 926 C C . LEU A 1 109 ? 14.787 22.178 -22.907 1.00 93.25 109 LEU A C 1
ATOM 928 O O . LEU A 1 109 ? 15.477 21.663 -23.786 1.00 93.25 109 LEU A O 1
ATOM 932 N N . GLU A 1 110 ? 15.207 23.223 -22.193 1.00 92.81 110 GLU A N 1
ATOM 933 C CA . GLU A 1 110 ? 16.541 23.817 -22.314 1.00 92.81 110 GLU A CA 1
ATOM 934 C C . GLU A 1 110 ? 17.635 22.839 -21.868 1.00 92.81 110 GLU A C 1
ATOM 936 O O . GLU A 1 110 ? 18.571 22.590 -22.629 1.00 92.81 110 GLU A O 1
ATOM 941 N N . THR A 1 111 ? 17.471 22.205 -20.703 1.00 94.38 111 THR A N 1
ATOM 942 C CA . THR A 1 111 ? 18.415 21.200 -20.199 1.00 94.38 111 THR A CA 1
ATOM 943 C C . THR A 1 111 ? 18.492 19.990 -21.118 1.00 94.38 111 THR A C 1
ATOM 945 O O . THR A 1 111 ? 19.588 19.539 -21.427 1.00 94.38 111 THR A O 1
ATOM 948 N N . ALA A 1 112 ? 17.354 19.509 -21.633 1.00 93.50 112 ALA A N 1
ATOM 949 C CA . ALA A 1 112 ? 17.335 18.384 -22.564 1.00 93.50 112 ALA A CA 1
ATOM 950 C C . ALA A 1 112 ? 18.100 18.698 -23.861 1.00 93.50 112 ALA A C 1
ATOM 952 O O . ALA A 1 112 ? 18.867 17.871 -24.341 1.00 93.50 112 ALA A O 1
ATOM 953 N N . LEU A 1 113 ? 17.943 19.907 -24.413 1.00 92.62 113 LEU A N 1
ATOM 954 C CA . LEU A 1 113 ? 18.693 20.325 -25.600 1.00 92.62 113 LEU A CA 1
ATOM 955 C C . LEU A 1 113 ? 20.194 20.473 -25.334 1.00 92.62 113 LEU A C 1
ATOM 957 O O . LEU A 1 113 ? 20.995 20.234 -26.237 1.00 92.62 113 LEU A O 1
ATOM 961 N N . ASP A 1 114 ? 20.585 20.915 -24.143 1.00 92.06 114 ASP A N 1
ATOM 962 C CA . ASP A 1 114 ? 21.994 21.043 -23.775 1.00 92.06 114 ASP A CA 1
ATOM 963 C C . ASP A 1 114 ? 22.648 19.688 -23.499 1.00 92.06 114 ASP A C 1
ATOM 965 O O . ASP A 1 114 ? 23.795 19.475 -23.900 1.00 92.06 114 ASP A O 1
ATOM 969 N N . ASP A 1 115 ? 21.915 18.755 -22.899 1.00 93.19 115 ASP A N 1
ATOM 970 C CA . ASP A 1 115 ? 22.351 17.372 -22.737 1.00 93.19 115 ASP A CA 1
ATOM 971 C C . ASP A 1 115 ? 22.487 16.683 -24.097 1.00 93.19 115 ASP A C 1
ATOM 973 O O . ASP A 1 115 ? 23.538 16.107 -24.368 1.00 93.19 115 ASP A O 1
ATOM 977 N N . ASP A 1 116 ? 21.512 16.840 -25.001 1.00 89.00 116 ASP A N 1
ATOM 978 C CA . ASP A 1 116 ? 21.588 16.311 -26.370 1.00 89.00 116 ASP A CA 1
ATOM 979 C C . ASP A 1 116 ? 22.831 16.854 -27.106 1.00 89.00 116 ASP A C 1
ATOM 981 O O . ASP A 1 116 ? 23.562 16.107 -27.759 1.00 89.00 116 ASP A O 1
ATOM 985 N N . LYS A 1 117 ? 23.141 18.153 -26.964 1.00 86.94 117 LYS A N 1
ATOM 986 C CA . LYS A 1 117 ? 24.363 18.744 -27.542 1.00 86.94 117 LYS A CA 1
ATOM 987 C C . LYS A 1 117 ? 25.640 18.161 -26.942 1.00 86.94 117 LYS A C 1
ATOM 989 O O . LYS A 1 117 ? 26.608 17.990 -27.675 1.00 86.94 117 LYS A O 1
ATOM 994 N N . ARG A 1 118 ? 25.683 17.927 -25.625 1.00 87.88 118 ARG A N 1
ATOM 995 C CA . ARG A 1 118 ? 26.876 17.413 -24.930 1.00 87.88 118 ARG A CA 1
ATOM 996 C C . ARG A 1 118 ? 27.107 15.932 -25.207 1.00 87.88 118 ARG A C 1
ATOM 998 O O . ARG A 1 118 ? 28.242 15.543 -25.460 1.00 87.88 118 ARG A O 1
ATOM 1005 N N . LEU A 1 119 ? 26.047 15.130 -25.152 1.00 88.00 119 LEU A N 1
ATOM 1006 C CA . LEU A 1 119 ? 26.096 13.678 -25.305 1.00 88.00 119 LEU A CA 1
ATOM 1007 C C . LEU A 1 119 ? 26.392 13.272 -26.753 1.00 88.00 119 LEU A C 1
ATOM 1009 O O . LEU A 1 119 ? 27.185 12.363 -26.973 1.00 88.00 119 LEU A O 1
ATOM 1013 N N . PHE A 1 120 ? 25.822 13.982 -27.732 1.00 85.94 120 PHE A N 1
ATOM 1014 C CA . PHE A 1 120 ? 25.903 13.609 -29.150 1.00 85.94 120 PHE A CA 1
ATOM 1015 C C . PHE A 1 120 ? 26.829 14.509 -29.987 1.00 85.94 120 PHE A C 1
ATOM 1017 O O . PHE A 1 120 ? 26.749 14.510 -31.214 1.00 85.94 120 PHE A O 1
ATOM 1024 N N . ALA A 1 121 ? 27.749 15.254 -29.359 1.00 80.06 121 ALA A N 1
ATOM 1025 C CA . ALA A 1 121 ? 28.646 16.204 -30.037 1.00 80.06 121 ALA A CA 1
ATOM 1026 C C . ALA A 1 121 ? 29.536 15.588 -31.143 1.00 80.06 121 ALA A C 1
ATOM 1028 O O . ALA A 1 121 ? 30.038 16.318 -31.998 1.00 80.06 121 AL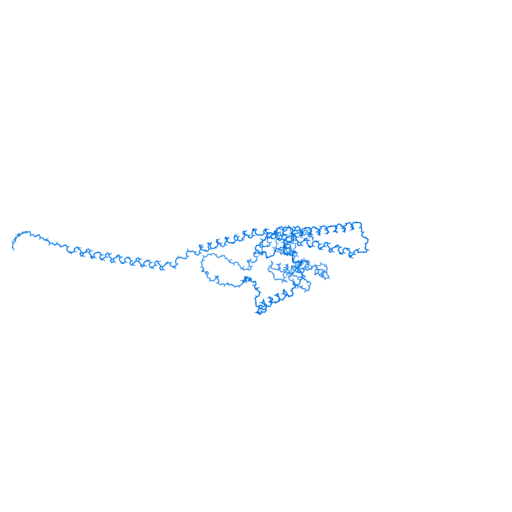A A O 1
ATOM 1029 N N . GLY A 1 122 ? 29.752 14.267 -31.126 1.00 81.44 122 GLY A N 1
ATOM 1030 C CA . GLY A 1 122 ? 30.614 13.543 -32.069 1.00 81.44 122 GLY A CA 1
ATOM 1031 C C . GLY A 1 122 ? 29.914 12.472 -32.912 1.00 81.44 122 GLY A C 1
ATOM 1032 O O . GLY A 1 122 ? 30.583 11.797 -33.694 1.00 81.44 122 GLY A O 1
ATOM 1033 N N . GLU A 1 123 ? 28.597 12.293 -32.771 1.00 85.38 123 GLU A N 1
ATOM 1034 C CA . GLU A 1 123 ? 27.850 11.248 -33.481 1.00 85.38 123 GLU A CA 1
ATOM 1035 C C . GLU A 1 123 ? 27.149 11.781 -34.738 1.00 85.38 123 GLU A C 1
ATOM 1037 O O . GLU A 1 123 ? 26.696 12.925 -34.810 1.00 85.38 123 GLU A O 1
ATOM 1042 N N . LYS A 1 124 ? 27.045 10.933 -35.769 1.00 84.06 124 LYS A N 1
ATOM 1043 C CA . LYS A 1 124 ? 26.292 11.256 -36.988 1.00 84.06 124 LYS A CA 1
ATOM 1044 C C . LYS A 1 124 ? 24.805 11.006 -36.742 1.00 84.06 124 LYS A C 1
ATOM 1046 O O . LYS A 1 124 ? 24.344 9.878 -36.888 1.00 84.06 124 LYS A O 1
ATOM 1051 N N . LEU A 1 125 ? 24.074 12.066 -36.412 1.00 83.88 125 LEU A N 1
ATOM 1052 C CA . LEU A 1 125 ? 22.621 12.022 -36.236 1.00 83.88 125 LEU A CA 1
ATOM 1053 C C . LEU A 1 125 ? 21.894 11.680 -37.543 1.00 83.88 125 LEU A C 1
ATOM 1055 O O . LEU A 1 125 ? 22.269 12.110 -38.641 1.00 83.88 125 LEU A O 1
ATOM 1059 N N . THR A 1 126 ? 20.813 10.919 -37.421 1.00 92.19 126 THR A N 1
ATOM 1060 C CA . THR A 1 126 ? 19.917 10.602 -38.532 1.00 92.19 126 THR A CA 1
ATOM 1061 C C . THR A 1 126 ? 19.097 11.828 -38.946 1.00 92.19 126 THR A C 1
ATOM 1063 O O . THR A 1 126 ? 18.874 12.761 -38.175 1.00 92.19 126 THR A O 1
ATOM 1066 N N . ARG A 1 127 ? 18.563 11.825 -40.176 1.00 90.38 127 ARG A N 1
ATOM 1067 C CA . ARG A 1 127 ? 17.711 12.927 -40.675 1.00 90.38 127 ARG A CA 1
ATOM 1068 C C . ARG A 1 127 ? 16.480 13.191 -39.798 1.00 90.38 127 ARG A C 1
ATOM 1070 O O . ARG A 1 127 ? 16.020 14.326 -39.743 1.00 90.38 127 ARG A O 1
ATOM 1077 N N . ARG A 1 128 ? 15.944 12.155 -39.142 1.00 91.19 128 ARG A N 1
ATOM 1078 C CA . ARG A 1 128 ? 14.792 12.279 -38.234 1.00 91.19 128 ARG A CA 1
ATOM 1079 C C . ARG A 1 128 ? 15.186 12.990 -36.942 1.00 91.19 128 ARG A C 1
ATOM 1081 O O . ARG A 1 128 ? 14.532 13.951 -36.566 1.00 91.19 128 ARG A O 1
ATOM 1088 N N . GLU A 1 129 ? 16.296 12.588 -36.333 1.00 87.75 129 GLU A N 1
ATOM 1089 C CA . GLU A 1 129 ? 16.796 13.199 -35.094 1.00 87.75 129 GLU A CA 1
ATOM 1090 C C . GLU A 1 129 ? 17.193 14.666 -35.294 1.00 87.75 129 GLU A C 1
ATOM 1092 O O . GLU A 1 129 ? 16.923 15.504 -34.437 1.00 87.75 129 GLU A O 1
ATOM 1097 N N . ILE A 1 130 ? 17.766 15.009 -36.454 1.00 89.31 130 ILE A N 1
ATOM 1098 C CA . ILE A 1 130 ? 18.066 16.403 -36.813 1.00 89.31 130 ILE A CA 1
ATOM 1099 C C . ILE A 1 130 ? 16.776 17.233 -36.886 1.00 89.31 130 ILE A C 1
ATOM 1101 O O . ILE A 1 130 ? 16.712 18.317 -36.307 1.00 89.31 130 ILE A O 1
ATOM 1105 N N . ALA A 1 131 ? 15.736 16.717 -37.550 1.00 92.81 131 ALA A N 1
ATOM 1106 C CA . ALA A 1 131 ? 14.450 17.404 -37.656 1.00 92.81 131 ALA A CA 1
ATOM 1107 C C . ALA A 1 131 ? 13.777 17.590 -36.283 1.00 92.81 131 ALA A C 1
ATOM 1109 O O . ALA A 1 131 ? 13.240 18.664 -36.001 1.00 92.81 131 ALA A O 1
ATOM 1110 N N . ASP A 1 132 ? 13.858 16.586 -35.409 1.00 91.25 132 ASP A N 1
ATOM 1111 C CA . ASP A 1 132 ? 13.312 16.650 -34.052 1.00 91.25 132 ASP A CA 1
ATOM 1112 C C . ASP A 1 132 ? 14.061 17.668 -33.179 1.00 91.25 132 ASP A C 1
ATOM 1114 O O . ASP A 1 132 ? 13.436 18.463 -32.469 1.00 91.25 132 ASP A O 1
ATOM 1118 N N . LEU A 1 133 ? 15.396 17.707 -33.260 1.00 90.25 133 LEU A N 1
ATOM 1119 C CA . LEU A 1 133 ? 16.216 18.703 -32.563 1.00 90.25 133 LEU A CA 1
ATOM 1120 C C . LEU A 1 133 ? 15.921 20.125 -33.049 1.00 90.25 133 LEU A C 1
ATOM 1122 O O . LEU A 1 133 ? 15.816 21.049 -32.239 1.00 90.25 133 LEU A O 1
ATOM 1126 N N . GLU A 1 134 ? 15.765 20.321 -34.358 1.00 91.56 134 GLU A N 1
ATOM 1127 C CA . GLU A 1 134 ? 15.371 21.612 -34.925 1.00 91.56 134 GLU A CA 1
ATOM 1128 C C . GLU A 1 134 ? 13.975 22.037 -34.476 1.00 91.56 134 GLU A C 1
ATOM 1130 O O . GLU A 1 134 ? 13.763 23.207 -34.152 1.00 91.56 134 GLU A O 1
ATOM 1135 N N . TYR A 1 135 ? 13.024 21.104 -34.433 1.00 94.69 135 TYR A N 1
ATOM 1136 C CA . TYR A 1 135 ? 11.678 21.374 -33.944 1.00 94.69 135 TYR A CA 1
ATOM 1137 C C . TYR A 1 135 ? 11.699 21.808 -32.474 1.00 94.69 135 TYR A C 1
ATOM 1139 O O . TYR A 1 135 ? 11.148 22.855 -32.137 1.00 94.69 135 TYR A O 1
ATOM 1147 N N . ARG A 1 136 ? 12.404 21.071 -31.605 1.00 94.12 136 ARG A N 1
ATOM 1148 C CA . ARG A 1 136 ? 12.553 21.420 -30.181 1.00 94.12 136 ARG A CA 1
ATOM 1149 C C . ARG A 1 136 ? 13.193 22.798 -29.989 1.00 94.12 136 ARG A C 1
ATOM 1151 O O . ARG A 1 136 ? 12.696 23.585 -29.186 1.00 94.12 136 ARG A O 1
ATOM 1158 N N . LYS A 1 137 ? 14.235 23.128 -30.763 1.00 93.94 137 LYS A N 1
ATOM 1159 C CA . LYS A 1 137 ? 14.858 24.466 -30.756 1.00 93.94 137 LYS A CA 1
ATOM 1160 C C . LYS A 1 137 ? 13.870 25.563 -31.162 1.00 93.94 137 LYS A C 1
ATOM 1162 O O . LYS A 1 137 ? 13.734 26.548 -30.444 1.00 93.94 137 LYS A O 1
ATOM 1167 N N . LYS A 1 138 ? 13.120 25.366 -32.254 1.00 95.38 138 LYS A N 1
ATOM 1168 C CA . LYS A 1 138 ? 12.090 26.320 -32.710 1.00 95.38 138 LYS A CA 1
ATOM 1169 C C . LYS A 1 138 ? 11.014 26.549 -31.648 1.00 95.38 138 LYS A C 1
ATOM 1171 O O . LYS A 1 138 ? 10.609 27.685 -31.424 1.00 95.38 138 LYS A O 1
ATOM 1176 N N . VAL A 1 139 ? 10.567 25.488 -30.976 1.00 94.88 139 VAL A N 1
ATOM 1177 C CA . VAL A 1 139 ? 9.572 25.579 -29.896 1.00 94.88 139 VAL A CA 1
ATOM 1178 C C . VAL A 1 139 ? 10.108 26.391 -28.714 1.00 94.88 139 VAL A C 1
ATOM 1180 O O . VAL A 1 139 ? 9.399 27.264 -28.213 1.00 94.88 139 VAL A O 1
ATOM 1183 N N . LEU A 1 140 ? 11.356 26.152 -28.297 1.00 92.94 140 LEU A N 1
ATOM 1184 C CA . LEU A 1 140 ? 12.007 26.917 -27.229 1.00 92.94 140 LEU A CA 1
ATOM 1185 C C . LEU A 1 140 ? 12.080 28.412 -27.568 1.00 92.94 140 LEU A C 1
ATOM 1187 O O . LEU A 1 140 ? 11.731 29.254 -26.740 1.00 92.94 140 LEU A O 1
ATOM 1191 N N . ASP A 1 141 ? 12.499 28.738 -28.790 1.00 93.75 141 ASP A N 1
ATOM 1192 C CA . ASP A 1 141 ? 12.637 30.122 -29.241 1.00 93.75 141 ASP A CA 1
ATOM 1193 C C . ASP A 1 141 ? 11.288 30.838 -29.295 1.00 93.75 141 ASP A C 1
ATOM 1195 O O . ASP A 1 141 ? 11.158 31.945 -28.765 1.00 93.75 141 ASP A O 1
ATOM 1199 N N . LEU A 1 142 ? 10.261 30.193 -29.856 1.00 94.50 142 LEU A N 1
ATOM 1200 C CA . LEU A 1 142 ? 8.899 30.730 -29.883 1.00 94.50 142 LEU A CA 1
ATOM 1201 C C . LEU A 1 142 ? 8.362 30.974 -28.470 1.00 94.50 142 LEU A C 1
ATOM 1203 O O . LEU A 1 142 ? 7.770 32.020 -28.203 1.00 94.50 142 LEU A O 1
ATOM 1207 N N . ALA A 1 143 ? 8.608 30.053 -27.539 1.00 91.25 143 ALA A N 1
ATOM 1208 C CA . ALA A 1 143 ? 8.158 30.210 -26.164 1.00 91.25 143 ALA A CA 1
ATOM 1209 C C . ALA A 1 143 ? 8.914 31.334 -25.424 1.00 91.25 143 ALA A C 1
ATOM 1211 O O . ALA A 1 143 ? 8.300 32.128 -24.705 1.00 91.25 143 ALA A O 1
ATOM 1212 N N . LYS A 1 144 ? 10.228 31.485 -25.654 1.00 90.31 144 LYS A N 1
ATOM 1213 C CA . LYS A 1 144 ? 11.018 32.616 -25.131 1.00 90.31 144 LYS A CA 1
ATOM 1214 C C . LYS A 1 144 ? 10.542 33.953 -25.711 1.00 90.31 144 LYS A C 1
ATOM 1216 O O . LYS A 1 144 ? 10.445 34.935 -24.973 1.00 90.31 144 LYS A O 1
ATOM 1221 N N . GLN A 1 145 ? 10.218 34.006 -27.003 1.00 92.19 145 GLN A N 1
ATOM 1222 C CA . GLN A 1 145 ? 9.659 35.196 -27.653 1.00 92.19 145 GLN A CA 1
ATOM 1223 C C . GLN A 1 145 ? 8.282 35.557 -27.090 1.00 92.19 145 GLN A C 1
ATOM 1225 O O . GLN A 1 145 ? 8.043 36.721 -26.773 1.00 92.19 145 GLN A O 1
ATOM 1230 N N . TYR A 1 146 ? 7.409 34.569 -26.887 1.00 88.81 146 TYR A N 1
ATOM 1231 C CA . TYR A 1 146 ? 6.092 34.774 -26.290 1.00 88.81 146 TYR A CA 1
ATOM 1232 C C . TYR A 1 146 ? 6.185 35.361 -24.874 1.00 88.81 146 TYR A C 1
ATOM 1234 O O . TYR A 1 146 ? 5.489 36.328 -24.560 1.00 88.81 146 TYR A O 1
ATOM 1242 N N . LYS A 1 147 ? 7.099 34.849 -24.036 1.00 85.25 147 LYS A N 1
ATOM 1243 C CA . LYS A 1 147 ? 7.339 35.388 -22.688 1.00 85.25 147 LYS A CA 1
ATOM 1244 C C . LYS A 1 147 ? 7.800 36.848 -22.731 1.00 85.25 147 LYS A C 1
ATOM 1246 O O . LYS A 1 147 ? 7.225 37.688 -22.042 1.00 85.25 147 LYS A O 1
ATOM 1251 N N . LYS A 1 148 ? 8.771 37.162 -23.598 1.00 86.19 148 LYS A N 1
ATOM 1252 C CA . LYS A 1 148 ? 9.266 38.536 -23.806 1.00 86.19 148 LYS A CA 1
ATOM 1253 C C . LYS A 1 148 ? 8.153 39.481 -24.270 1.00 86.19 148 LYS A C 1
ATOM 1255 O O . LYS A 1 148 ? 8.006 40.563 -23.712 1.00 86.19 148 LYS A O 1
ATOM 1260 N N . ALA A 1 149 ? 7.339 39.063 -25.240 1.00 84.81 149 ALA A N 1
ATOM 1261 C CA . ALA A 1 149 ? 6.198 39.845 -25.716 1.00 84.81 149 ALA A CA 1
ATOM 1262 C C . ALA A 1 149 ? 5.150 40.067 -24.611 1.00 84.81 149 ALA A C 1
ATOM 1264 O O . ALA A 1 149 ? 4.624 41.168 -24.458 1.00 84.81 149 ALA A O 1
ATOM 1265 N N . GLY A 1 150 ? 4.883 39.046 -23.794 1.00 79.06 150 GLY A N 1
ATOM 1266 C CA . GLY A 1 150 ? 3.975 39.146 -22.655 1.00 79.06 150 GLY A CA 1
ATOM 1267 C C . GLY A 1 150 ? 4.441 40.140 -21.589 1.00 79.06 150 GLY A C 1
ATOM 1268 O O . GLY A 1 150 ? 3.610 40.829 -20.999 1.00 79.06 150 GLY A O 1
ATOM 1269 N N . ASP A 1 151 ? 5.746 40.242 -21.345 1.00 74.94 151 ASP A N 1
ATOM 1270 C CA . ASP A 1 151 ? 6.301 41.179 -20.364 1.00 74.94 151 ASP A CA 1
ATOM 1271 C C . ASP A 1 151 ? 6.263 42.633 -20.861 1.00 74.94 151 ASP A C 1
ATOM 1273 O O . ASP A 1 151 ? 5.947 43.528 -20.078 1.00 74.94 151 ASP A O 1
ATOM 1277 N N . ILE A 1 152 ? 6.436 42.860 -22.168 1.00 74.06 152 ILE A N 1
ATOM 1278 C CA . ILE A 1 152 ? 6.218 44.172 -22.806 1.00 74.06 152 ILE A CA 1
ATOM 1279 C C . ILE A 1 152 ? 4.750 44.602 -22.656 1.00 74.06 152 ILE A C 1
ATOM 1281 O O . ILE A 1 152 ? 4.459 45.687 -22.163 1.00 74.06 152 ILE A O 1
ATOM 1285 N N . VAL A 1 153 ? 3.804 43.712 -22.975 1.00 69.44 153 VAL A N 1
ATOM 1286 C CA . VAL A 1 153 ? 2.362 44.002 -22.863 1.00 69.44 153 VAL A CA 1
ATOM 1287 C C . VAL A 1 153 ? 1.923 44.252 -21.415 1.00 69.44 153 VAL A C 1
ATOM 1289 O O . VAL A 1 153 ? 0.965 44.986 -21.182 1.00 69.44 153 VAL A O 1
ATOM 1292 N N . LYS A 1 154 ? 2.576 43.643 -20.418 1.00 64.31 154 LYS A N 1
ATOM 1293 C CA . LYS A 1 154 ? 2.309 43.944 -18.999 1.00 64.31 154 LYS A CA 1
ATOM 1294 C C . LYS A 1 154 ? 2.843 45.316 -18.593 1.00 64.31 154 LYS A C 1
ATOM 1296 O O . LYS A 1 154 ? 2.215 45.953 -17.755 1.00 64.31 154 LYS A O 1
ATOM 1301 N N . ALA A 1 155 ? 3.970 45.745 -19.160 1.00 60.22 155 ALA A N 1
ATOM 1302 C CA . ALA A 1 155 ? 4.582 47.036 -18.865 1.00 60.22 155 ALA A CA 1
ATOM 1303 C C . ALA A 1 155 ? 3.765 48.222 -19.409 1.00 60.22 155 ALA A C 1
ATOM 1305 O O . ALA A 1 155 ? 3.758 49.279 -18.786 1.00 60.22 155 ALA A O 1
ATOM 1306 N N . ASP A 1 156 ? 3.040 48.030 -20.514 1.00 57.88 156 ASP A N 1
ATOM 1307 C CA . ASP A 1 156 ? 2.240 49.086 -21.155 1.00 57.88 156 ASP A CA 1
ATOM 1308 C C . ASP A 1 156 ? 0.775 49.148 -20.679 1.00 57.88 156 ASP A C 1
ATOM 1310 O O . ASP A 1 156 ? -0.011 49.966 -21.161 1.00 57.88 156 ASP A O 1
ATOM 1314 N N . ARG A 1 157 ? 0.363 48.304 -19.722 1.00 60.62 157 ARG A N 1
ATOM 1315 C CA . ARG A 1 157 ? -0.984 48.398 -19.139 1.00 60.62 157 ARG A CA 1
ATOM 1316 C C . ARG A 1 157 ? -1.043 49.510 -18.102 1.00 60.62 157 ARG A C 1
ATOM 1318 O O . ARG A 1 157 ? -0.318 49.482 -17.112 1.00 60.62 157 ARG A O 1
ATOM 1325 N N . TYR A 1 158 ? -1.993 50.424 -18.295 1.00 60.00 158 TYR A N 1
ATOM 1326 C CA . TYR A 1 158 ? -2.326 51.461 -17.324 1.00 60.00 158 TYR A CA 1
ATOM 1327 C C . TYR A 1 158 ? -2.672 50.823 -15.969 1.00 60.00 158 TYR A C 1
ATOM 1329 O O . TYR A 1 158 ? -3.615 50.034 -15.862 1.00 60.00 158 TYR A O 1
ATOM 1337 N N . PHE A 1 159 ? -1.873 51.126 -14.948 1.00 60.38 159 PHE A N 1
ATOM 1338 C CA . PHE A 1 159 ? -2.030 50.594 -13.599 1.00 60.38 159 PHE A CA 1
ATOM 1339 C C . PHE A 1 159 ? -2.802 51.603 -12.747 1.00 60.38 159 PHE A C 1
ATOM 1341 O O . PHE A 1 159 ? -2.315 52.709 -12.523 1.00 60.38 159 PHE A O 1
ATOM 1348 N N . ILE A 1 160 ? -4.001 51.237 -12.283 1.00 66.75 160 ILE A N 1
ATOM 1349 C CA . ILE A 1 160 ? -4.776 52.066 -11.350 1.00 66.75 160 ILE A CA 1
ATOM 1350 C C . ILE A 1 160 ? -4.113 51.952 -9.968 1.00 66.75 160 ILE A C 1
ATOM 1352 O O . ILE A 1 160 ? -3.993 50.831 -9.466 1.00 66.75 160 ILE A O 1
ATOM 1356 N N . PRO A 1 161 ? -3.652 53.061 -9.361 1.00 62.25 161 PRO A N 1
ATOM 1357 C CA . PRO A 1 161 ? -3.056 53.033 -8.031 1.00 62.25 161 PRO A CA 1
ATOM 1358 C C . PRO A 1 161 ? -4.078 52.571 -6.992 1.00 62.25 161 PRO A C 1
ATOM 1360 O O . PRO A 1 161 ? -5.206 53.055 -6.969 1.00 62.25 161 PRO A O 1
ATOM 1363 N N . ASP A 1 162 ? -3.665 51.644 -6.136 1.00 60.38 162 ASP A N 1
ATOM 1364 C CA . ASP A 1 162 ? -4.467 51.100 -5.043 1.00 60.38 162 ASP A CA 1
ATOM 1365 C C . ASP A 1 162 ? -3.812 51.538 -3.723 1.00 60.38 162 ASP A C 1
ATOM 1367 O O . ASP A 1 162 ? -2.588 51.433 -3.595 1.00 60.38 162 ASP A O 1
ATOM 1371 N N . ASP A 1 163 ? -4.585 51.972 -2.721 1.00 63.31 163 ASP A N 1
ATOM 1372 C CA . ASP A 1 163 ? -4.078 52.567 -1.458 1.00 63.31 163 ASP A CA 1
ATOM 1373 C C . ASP A 1 163 ? -3.119 51.658 -0.656 1.00 63.31 163 ASP A C 1
ATOM 1375 O O . ASP A 1 163 ? -2.453 52.083 0.290 1.00 63.31 163 ASP A O 1
ATOM 1379 N N . LYS A 1 164 ? -3.040 50.374 -1.017 1.00 60.19 164 LYS A N 1
ATOM 1380 C CA . LYS A 1 164 ? -2.197 49.359 -0.368 1.00 60.19 164 LYS A CA 1
ATOM 1381 C C . LYS A 1 164 ? -0.827 49.177 -1.028 1.00 60.19 164 LYS A C 1
ATOM 1383 O O . LYS A 1 164 ? 0.020 48.487 -0.460 1.00 60.19 164 LYS A O 1
ATOM 1388 N N . ILE A 1 165 ? -0.598 49.754 -2.208 1.00 57.28 165 ILE A N 1
ATOM 1389 C CA . ILE A 1 165 ? 0.620 49.556 -3.002 1.00 57.28 165 ILE A CA 1
ATOM 1390 C C . ILE A 1 165 ? 1.450 50.839 -2.941 1.00 57.28 165 ILE A C 1
ATOM 1392 O O . ILE A 1 165 ? 1.078 51.858 -3.508 1.00 57.28 165 ILE A O 1
ATOM 1396 N N . LYS A 1 166 ? 2.584 50.794 -2.231 1.00 55.41 166 LYS A N 1
ATOM 1397 C CA . LYS A 1 166 ? 3.414 51.985 -1.972 1.00 55.41 166 LYS A CA 1
ATOM 1398 C C . LYS A 1 166 ? 4.262 52.452 -3.161 1.00 55.41 166 LYS A C 1
ATOM 1400 O O . LYS A 1 166 ? 4.719 53.587 -3.139 1.00 55.41 166 LYS A O 1
ATOM 1405 N N . GLU A 1 167 ? 4.471 51.625 -4.186 1.00 55.00 167 GLU A N 1
ATOM 1406 C CA . GLU A 1 167 ? 5.309 51.985 -5.338 1.00 55.00 167 GLU A CA 1
ATOM 1407 C C . GLU A 1 167 ? 4.678 51.547 -6.664 1.00 55.00 167 GLU A C 1
ATOM 1409 O O . GLU A 1 167 ? 4.292 50.390 -6.842 1.00 55.00 167 GLU A O 1
ATOM 1414 N N . SER A 1 168 ? 4.587 52.490 -7.605 1.00 54.25 168 SER A N 1
ATOM 1415 C CA . SER A 1 168 ? 4.126 52.242 -8.972 1.00 54.25 168 SER A CA 1
ATOM 1416 C C . SER A 1 168 ? 5.180 51.450 -9.758 1.00 54.25 168 SER A C 1
ATOM 1418 O O . SER A 1 168 ? 6.354 51.811 -9.706 1.00 54.25 168 SER A O 1
ATOM 1420 N N . PRO A 1 169 ? 4.809 50.440 -10.568 1.00 53.62 169 PRO A N 1
ATOM 1421 C CA . PRO A 1 169 ? 5.743 49.742 -11.459 1.00 53.62 169 PRO A CA 1
ATOM 1422 C C . PRO A 1 169 ? 6.494 50.669 -12.432 1.00 53.62 169 PRO A C 1
ATOM 1424 O O . PRO A 1 169 ? 7.569 50.306 -12.908 1.00 53.62 169 PRO A O 1
ATOM 1427 N N . TYR A 1 170 ? 5.960 51.867 -12.702 1.00 53.50 170 TYR A N 1
ATOM 1428 C CA . TYR A 1 170 ? 6.622 52.891 -13.515 1.00 53.50 170 TYR A CA 1
ATOM 1429 C C . TYR A 1 170 ? 7.821 53.547 -12.811 1.00 53.50 170 TYR A C 1
ATOM 1431 O O . TYR A 1 170 ? 8.706 54.043 -13.502 1.00 53.50 170 TYR A O 1
ATOM 1439 N N . SER A 1 171 ? 7.911 53.520 -11.472 1.00 51.16 171 SER A N 1
ATOM 1440 C CA . SER A 1 171 ? 9.037 54.131 -10.743 1.00 51.16 171 SER A CA 1
ATOM 1441 C C . SER A 1 171 ? 10.366 53.423 -11.018 1.00 51.16 171 SER A C 1
ATOM 1443 O O . SER A 1 171 ? 11.408 54.072 -11.062 1.00 51.16 171 SER A O 1
ATOM 1445 N N . LYS A 1 172 ? 10.335 52.109 -11.287 1.00 46.75 172 LYS A N 1
ATOM 1446 C CA . LYS A 1 172 ? 11.540 51.312 -11.558 1.00 46.75 172 LYS A CA 1
ATOM 1447 C C . LYS A 1 172 ? 12.264 51.721 -12.841 1.00 46.75 172 LYS A C 1
ATOM 1449 O O . LYS A 1 172 ? 13.481 51.622 -12.878 1.00 46.75 172 LYS A O 1
ATOM 1454 N N . LYS A 1 173 ? 11.551 52.234 -13.857 1.00 46.00 173 LYS A N 1
ATOM 1455 C CA . LYS A 1 173 ? 12.184 52.740 -15.092 1.00 46.00 173 LYS A CA 1
ATOM 1456 C C . LYS A 1 173 ? 12.995 54.021 -14.867 1.00 46.00 173 LYS A C 1
ATOM 1458 O O . LYS A 1 173 ? 13.953 54.238 -15.590 1.00 46.00 173 LYS A O 1
ATOM 1463 N N . TYR A 1 174 ? 12.638 54.843 -13.878 1.00 45.72 174 TYR A N 1
ATOM 1464 C CA . TYR A 1 174 ? 13.334 56.107 -13.602 1.00 45.72 174 TYR A CA 1
ATOM 1465 C C . TYR A 1 174 ? 14.471 55.970 -12.578 1.00 45.72 174 TYR A C 1
ATOM 1467 O O . TYR A 1 174 ? 15.303 56.861 -12.475 1.00 45.72 174 TYR A O 1
ATOM 1475 N N . GLN A 1 175 ? 14.529 54.867 -11.823 1.00 42.06 175 GLN A N 1
ATOM 1476 C CA . GLN A 1 175 ? 15.570 54.650 -10.810 1.00 42.06 175 GLN A CA 1
ATOM 1477 C C . GLN A 1 175 ? 16.855 54.020 -11.362 1.00 42.06 175 GLN A C 1
ATOM 1479 O O . GLN A 1 175 ? 17.908 54.190 -10.756 1.00 42.06 175 GLN A O 1
ATOM 1484 N N . GLU A 1 176 ? 16.804 53.304 -12.490 1.00 41.34 176 GLU A N 1
ATOM 1485 C CA . GLU A 1 176 ? 18.011 52.690 -13.069 1.00 41.34 176 GLU A CA 1
ATOM 1486 C C . GLU A 1 176 ? 18.977 53.722 -13.684 1.00 41.34 176 GLU A C 1
ATOM 1488 O O . GLU A 1 176 ? 20.163 53.427 -13.820 1.00 41.34 176 GLU A O 1
ATOM 1493 N N . GLU A 1 177 ? 18.514 54.943 -13.983 1.00 43.34 177 GLU A N 1
ATOM 1494 C CA . GLU A 1 177 ? 19.344 56.005 -14.576 1.00 43.34 177 GLU A CA 1
ATOM 1495 C C . GLU A 1 177 ? 20.015 56.939 -13.545 1.00 43.34 177 GLU A C 1
ATOM 1497 O O . GLU A 1 177 ? 20.973 57.631 -13.886 1.00 43.34 177 GLU A O 1
ATOM 1502 N N . GLU A 1 178 ? 19.621 56.913 -12.266 1.00 43.12 178 GLU A N 1
ATOM 1503 C CA . GLU A 1 178 ? 20.264 57.699 -11.197 1.00 43.12 178 GLU A CA 1
ATOM 1504 C C . GLU A 1 178 ? 21.184 56.833 -10.322 1.00 43.12 178 GLU A C 1
ATOM 1506 O O . GLU A 1 178 ? 20.947 56.611 -9.136 1.00 43.12 178 GLU A O 1
ATOM 1511 N N . ASN A 1 179 ? 22.285 56.353 -10.899 1.00 44.59 179 ASN A N 1
ATOM 1512 C CA . ASN A 1 179 ? 23.409 55.820 -10.125 1.00 44.59 179 ASN A CA 1
ATOM 1513 C C . ASN A 1 179 ? 24.664 56.659 -10.363 1.00 44.59 179 ASN A C 1
ATOM 1515 O O . ASN A 1 179 ? 25.665 56.188 -10.898 1.00 44.59 179 ASN A O 1
ATOM 1519 N N . VAL A 1 180 ? 24.617 57.920 -9.926 1.00 45.88 180 VAL A N 1
ATOM 1520 C CA . VAL A 1 180 ? 25.822 58.735 -9.745 1.00 45.88 180 VAL A CA 1
ATOM 1521 C C . VAL A 1 180 ? 25.720 59.519 -8.435 1.00 45.88 180 VAL A C 1
ATOM 1523 O O . VAL A 1 180 ? 25.200 60.626 -8.388 1.00 45.88 180 VAL A O 1
ATOM 1526 N N . GLY A 1 181 ? 26.278 58.937 -7.370 1.00 50.91 181 GLY A N 1
ATOM 1527 C CA . GLY A 1 181 ? 26.739 59.673 -6.190 1.00 50.91 181 GLY A CA 1
ATOM 1528 C C . GLY A 1 181 ? 25.785 59.730 -4.995 1.00 50.91 181 GLY A C 1
ATOM 1529 O O . GLY A 1 181 ? 24.611 60.058 -5.105 1.00 50.91 181 GLY A O 1
ATOM 1530 N N . GLY A 1 182 ? 26.345 59.464 -3.814 1.00 54.44 182 GLY A N 1
ATOM 1531 C CA . GLY A 1 182 ? 25.712 59.791 -2.544 1.00 54.44 182 GLY A CA 1
ATOM 1532 C C . GLY A 1 182 ? 26.191 58.905 -1.405 1.00 54.44 182 GLY A C 1
ATOM 1533 O O . GLY A 1 182 ? 25.417 58.106 -0.887 1.00 54.44 182 GLY A O 1
ATOM 1534 N N . GLU A 1 183 ? 27.443 59.058 -0.965 1.00 57.62 183 GLU A N 1
ATOM 1535 C CA . GLU A 1 183 ? 27.898 58.520 0.333 1.00 57.62 183 GLU A CA 1
ATOM 1536 C C . GLU A 1 183 ? 26.951 58.927 1.479 1.00 57.62 183 GLU A C 1
ATOM 1538 O O . GLU A 1 183 ? 26.769 58.175 2.432 1.00 57.62 183 GLU A O 1
ATOM 1543 N N . GLN A 1 184 ? 26.251 60.057 1.324 1.00 60.47 184 GLN A N 1
ATOM 1544 C CA . GLN A 1 184 ? 25.157 60.505 2.187 1.00 60.47 184 GLN A CA 1
ATOM 1545 C C . GLN A 1 184 ? 24.020 59.490 2.322 1.00 60.47 184 GLN A C 1
ATOM 1547 O O . GLN A 1 184 ? 23.568 59.259 3.434 1.00 60.47 184 GLN A O 1
ATOM 1552 N N . LYS A 1 185 ? 23.596 58.825 1.243 1.00 63.38 185 LYS A N 1
ATOM 1553 C CA . LYS A 1 185 ? 22.493 57.853 1.302 1.00 63.38 185 LYS A CA 1
ATOM 1554 C C . LYS A 1 185 ? 22.901 56.602 2.084 1.00 63.38 185 LYS A C 1
ATOM 1556 O O . LYS A 1 185 ? 22.137 56.103 2.900 1.00 63.38 185 LYS A O 1
ATOM 1561 N N . LYS A 1 186 ? 24.157 56.163 1.917 1.00 63.53 186 LYS A N 1
ATOM 1562 C CA . LYS A 1 186 ? 24.749 55.085 2.730 1.00 63.53 186 LYS A CA 1
ATOM 1563 C C . LYS A 1 186 ? 24.873 55.485 4.202 1.00 63.53 186 LYS A C 1
ATOM 1565 O O . LYS A 1 186 ? 24.579 54.675 5.072 1.00 63.53 186 LYS A O 1
ATOM 1570 N N . PHE A 1 187 ? 25.266 56.729 4.475 1.00 61.78 187 PHE A N 1
ATOM 1571 C CA . PHE A 1 187 ? 25.375 57.261 5.833 1.00 61.78 187 PHE A CA 1
ATOM 1572 C C . PHE A 1 187 ? 24.007 57.402 6.521 1.00 61.78 187 PHE A C 1
ATOM 1574 O O . PHE A 1 187 ? 23.872 57.083 7.701 1.00 61.78 187 PHE A O 1
ATOM 1581 N N . GLU A 1 188 ? 22.982 57.847 5.791 1.00 65.25 188 GLU A N 1
ATOM 1582 C CA . GLU A 1 188 ? 21.601 57.930 6.273 1.00 65.25 188 GLU A CA 1
ATOM 1583 C C . GLU A 1 188 ? 21.018 56.542 6.547 1.00 65.25 188 GLU A C 1
ATOM 1585 O O . GLU A 1 188 ? 20.421 56.344 7.606 1.00 65.25 188 GLU A O 1
ATOM 1590 N N . ASP A 1 189 ? 21.270 55.567 5.668 1.00 61.41 189 ASP A N 1
ATOM 1591 C CA . ASP A 1 189 ? 20.863 54.172 5.861 1.00 61.41 189 ASP A CA 1
ATOM 1592 C C . ASP A 1 189 ? 21.567 53.529 7.067 1.00 61.41 189 ASP A C 1
ATOM 1594 O O . ASP A 1 189 ? 20.908 52.853 7.864 1.00 61.41 189 ASP A O 1
ATOM 1598 N N . GLU A 1 190 ? 22.870 53.776 7.266 1.00 65.19 190 GLU A N 1
ATOM 1599 C CA . GLU A 1 190 ? 23.634 53.314 8.440 1.00 65.19 190 GLU A CA 1
ATOM 1600 C C . GLU A 1 190 ? 23.150 53.962 9.745 1.00 65.19 190 GLU A C 1
ATOM 1602 O O . GLU A 1 190 ? 23.010 53.290 10.772 1.00 65.19 190 GLU A O 1
ATOM 1607 N N . LYS A 1 191 ? 22.828 55.260 9.718 1.00 70.31 191 LYS A N 1
ATOM 1608 C CA . LYS A 1 191 ? 22.231 55.982 10.853 1.00 70.31 191 LYS A CA 1
ATOM 1609 C C . LYS A 1 191 ? 20.836 55.460 11.186 1.00 70.31 191 LYS A C 1
ATOM 1611 O O . LYS A 1 191 ? 20.523 55.282 12.364 1.00 70.31 191 LYS A O 1
ATOM 1616 N N . LEU A 1 192 ? 20.012 55.181 10.177 1.00 58.12 192 LEU A N 1
ATOM 1617 C CA . LEU A 1 192 ? 18.687 54.583 10.344 1.00 58.12 192 LEU A CA 1
ATOM 1618 C C . LEU A 1 192 ? 18.780 53.168 10.915 1.00 58.12 192 LEU A C 1
ATOM 1620 O O . LEU A 1 192 ? 18.038 52.838 11.839 1.00 58.12 192 LEU A O 1
ATOM 1624 N N . THR A 1 193 ? 19.715 52.347 10.430 1.00 57.19 193 THR A N 1
ATOM 1625 C CA . THR A 1 193 ? 19.939 51.002 10.980 1.00 57.19 193 THR A CA 1
ATOM 1626 C C . THR A 1 193 ? 20.462 51.049 12.411 1.00 57.19 193 THR A C 1
ATOM 1628 O O . THR A 1 193 ? 19.982 50.269 13.231 1.00 57.19 193 THR A O 1
ATOM 1631 N N . GLN A 1 194 ? 21.354 51.986 12.754 1.00 63.06 194 GLN A N 1
ATOM 1632 C CA . GLN A 1 194 ? 21.773 52.205 14.144 1.00 63.06 194 GLN A CA 1
ATOM 1633 C C . GLN A 1 194 ? 20.621 52.676 15.041 1.00 63.06 194 GLN A C 1
ATOM 1635 O O . GLN A 1 194 ? 20.506 52.205 16.170 1.00 63.06 194 GLN A O 1
ATOM 1640 N N . ALA A 1 195 ? 19.743 53.556 14.554 1.00 57.81 195 ALA A N 1
ATOM 1641 C CA . ALA A 1 195 ? 18.574 54.022 15.302 1.00 57.81 195 ALA A CA 1
ATOM 1642 C C . ALA A 1 195 ? 17.494 52.932 15.472 1.00 57.81 195 ALA A C 1
ATOM 1644 O O . ALA A 1 195 ? 16.756 52.934 16.456 1.00 57.81 195 ALA A O 1
ATOM 1645 N N . LEU A 1 196 ? 17.417 51.977 14.538 1.00 49.62 196 LEU A N 1
ATOM 1646 C CA . LEU A 1 196 ? 16.508 50.825 14.576 1.00 49.62 196 LEU A CA 1
ATOM 1647 C C . LEU A 1 196 ? 17.055 49.632 15.379 1.00 49.62 196 LEU A C 1
ATOM 1649 O O . LEU A 1 196 ? 16.330 48.644 15.553 1.00 49.62 196 LEU A O 1
ATOM 1653 N N . LEU A 1 197 ? 18.290 49.699 15.902 1.00 50.81 197 LEU A N 1
ATOM 1654 C CA . LEU A 1 197 ? 18.820 48.705 16.840 1.00 50.81 197 LEU A CA 1
ATOM 1655 C C . LEU A 1 197 ? 18.059 48.787 18.168 1.00 50.81 197 LEU A C 1
ATOM 1657 O O . LEU A 1 197 ? 18.426 49.468 19.122 1.00 50.81 197 LEU A O 1
ATOM 1661 N N . LYS A 1 198 ? 16.963 48.036 18.223 1.00 48.53 198 LYS A N 1
ATOM 1662 C CA . LYS A 1 198 ? 16.193 47.756 19.427 1.00 48.53 198 LYS A CA 1
ATOM 1663 C C . LYS A 1 198 ? 17.071 46.921 20.369 1.00 48.53 198 LYS A C 1
ATOM 1665 O O . LYS A 1 198 ? 17.305 45.742 20.107 1.00 48.53 198 LYS A O 1
ATOM 1670 N N . PHE A 1 199 ? 17.568 47.520 21.450 1.00 45.38 199 PHE A N 1
ATOM 1671 C CA . PHE A 1 199 ? 18.268 46.792 22.510 1.00 45.38 199 PHE A CA 1
ATOM 1672 C C . PHE A 1 199 ? 17.282 45.860 23.225 1.00 45.38 199 PHE A C 1
ATOM 1674 O O . PHE A 1 199 ? 16.468 46.283 24.041 1.00 45.38 199 PHE A O 1
ATOM 1681 N N . GLY A 1 200 ? 17.340 44.579 22.878 1.00 55.38 200 GLY A N 1
ATOM 1682 C CA . GLY A 1 200 ? 16.608 43.493 23.516 1.00 55.38 200 GLY A CA 1
ATOM 1683 C C . GLY A 1 200 ? 17.371 42.191 23.298 1.00 55.38 200 GLY A C 1
ATOM 1684 O O . GLY A 1 200 ? 18.014 42.018 22.260 1.00 55.38 200 GLY A O 1
ATOM 1685 N N . ALA A 1 201 ? 17.350 41.299 24.290 1.00 51.47 201 ALA A N 1
ATOM 1686 C CA . ALA A 1 201 ? 18.001 39.997 24.198 1.00 51.47 201 ALA A CA 1
ATOM 1687 C C . ALA A 1 201 ? 17.552 39.268 22.919 1.00 51.47 201 ALA A C 1
ATOM 1689 O O . ALA A 1 201 ? 16.367 39.275 22.584 1.00 51.47 201 ALA A O 1
ATOM 1690 N N . LYS A 1 202 ? 18.496 38.630 22.213 1.00 53.22 202 LYS A N 1
ATOM 1691 C CA . LYS A 1 202 ? 18.241 37.898 20.957 1.00 53.22 202 L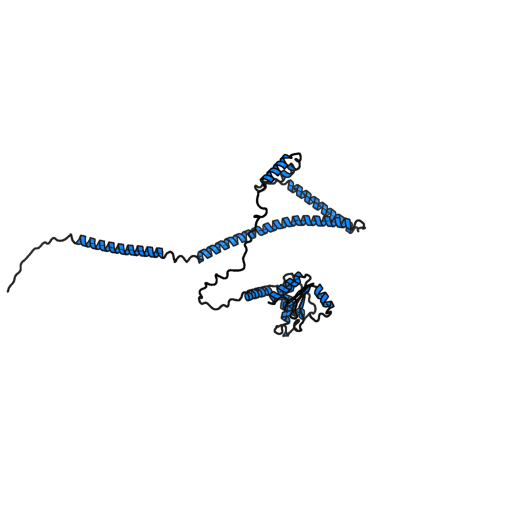YS A CA 1
ATOM 1692 C C . LYS A 1 202 ? 17.185 36.783 21.084 1.00 53.22 202 LYS A C 1
ATOM 1694 O O . LYS A 1 202 ? 16.706 36.323 20.052 1.00 53.22 202 LYS A O 1
ATOM 1699 N N . ASP A 1 203 ? 16.767 36.441 22.305 1.00 51.03 203 ASP A N 1
ATOM 1700 C CA . ASP A 1 203 ? 15.887 35.315 22.621 1.00 51.03 203 ASP A CA 1
ATOM 1701 C C . ASP A 1 203 ? 14.642 35.690 23.449 1.00 51.03 203 ASP A C 1
ATOM 1703 O O . ASP A 1 203 ? 14.265 34.973 24.372 1.00 51.03 203 ASP A O 1
ATOM 1707 N N . ALA A 1 204 ? 13.957 36.791 23.128 1.00 53.66 204 ALA A N 1
ATOM 1708 C CA . ALA A 1 204 ? 12.628 37.051 23.692 1.00 53.66 204 ALA A CA 1
ATOM 1709 C C . ALA A 1 204 ? 11.620 37.501 22.619 1.00 53.66 204 ALA A C 1
ATOM 1711 O O . ALA A 1 204 ? 11.600 38.645 22.171 1.00 53.66 204 ALA A O 1
ATOM 1712 N N . ASP A 1 205 ? 10.783 36.533 22.239 1.00 52.38 205 ASP A N 1
ATOM 1713 C CA . ASP A 1 205 ? 9.489 36.631 21.557 1.00 52.38 205 ASP A CA 1
ATOM 1714 C C . ASP A 1 205 ? 9.434 37.082 20.088 1.00 52.38 205 ASP A C 1
ATOM 1716 O O . ASP A 1 205 ? 8.895 38.125 19.714 1.00 52.38 205 ASP A O 1
ATOM 1720 N N . LYS A 1 206 ? 9.815 36.151 19.201 1.00 51.19 206 LYS A N 1
ATOM 1721 C CA . LYS A 1 206 ? 9.200 36.022 17.869 1.00 51.19 206 LYS A CA 1
ATOM 1722 C C . LYS A 1 206 ? 8.220 34.846 17.848 1.00 51.19 206 LYS A C 1
ATOM 1724 O O . LYS A 1 206 ? 8.612 33.698 17.687 1.00 51.19 206 LYS A O 1
ATOM 1729 N N . LYS A 1 207 ? 6.929 35.187 17.938 1.00 49.97 207 LYS A N 1
ATOM 1730 C CA . LYS A 1 207 ? 5.765 34.412 17.467 1.00 49.97 207 LYS A CA 1
ATOM 1731 C C . LYS A 1 207 ? 5.788 32.917 17.813 1.00 49.97 207 LYS A C 1
ATOM 1733 O O . LYS A 1 207 ? 5.986 32.070 16.941 1.00 49.97 207 LYS A O 1
ATOM 1738 N N . ARG A 1 208 ? 5.385 32.580 19.040 1.00 42.75 208 ARG A N 1
ATOM 1739 C CA . ARG A 1 208 ? 4.628 31.336 19.218 1.00 42.75 208 ARG A CA 1
ATOM 1740 C C . ARG A 1 208 ? 3.336 31.503 18.418 1.00 42.75 208 ARG A C 1
ATOM 1742 O O . ARG A 1 208 ? 2.534 32.386 18.703 1.00 42.75 208 ARG A O 1
ATOM 1749 N N . LYS A 1 209 ? 3.170 30.726 17.347 1.00 46.12 209 LYS A N 1
ATOM 1750 C CA . LYS A 1 209 ? 1.843 30.513 16.766 1.00 46.12 209 LYS A CA 1
ATOM 1751 C C . LYS A 1 209 ? 0.999 29.939 17.902 1.00 46.12 209 LYS A C 1
ATOM 1753 O O . LYS A 1 209 ? 1.379 28.903 18.443 1.00 46.12 209 LYS A O 1
ATOM 1758 N N . ASN A 1 210 ? -0.078 30.618 18.287 1.00 40.16 210 ASN A N 1
ATOM 1759 C CA . ASN A 1 210 ? -1.078 30.029 19.169 1.00 40.16 210 ASN A CA 1
ATOM 1760 C C . ASN A 1 210 ? -1.714 28.870 18.399 1.00 40.16 210 ASN A C 1
ATOM 1762 O O . ASN A 1 210 ? -2.631 29.064 17.606 1.00 40.16 210 ASN A O 1
ATOM 1766 N N . PHE A 1 211 ? -1.146 27.681 18.559 1.00 48.47 211 PHE A N 1
ATOM 1767 C CA . PHE A 1 211 ? -1.880 26.455 18.343 1.00 48.47 211 PHE A CA 1
ATOM 1768 C C . PHE A 1 211 ? -2.738 26.278 19.584 1.00 48.47 211 PHE A C 1
ATOM 1770 O O . PHE A 1 211 ? -2.213 26.231 20.697 1.00 48.47 211 PHE A O 1
ATOM 1777 N N . ASP A 1 212 ? -4.048 26.251 19.382 1.00 43.16 212 ASP A N 1
ATOM 1778 C CA . ASP A 1 212 ? -4.971 25.805 20.408 1.00 43.16 212 ASP A CA 1
ATOM 1779 C C . ASP A 1 212 ? -4.633 24.333 20.662 1.00 43.16 212 ASP A C 1
ATOM 1781 O O . ASP A 1 212 ? -4.800 23.478 19.787 1.00 43.16 212 ASP A O 1
ATOM 1785 N N . PHE A 1 213 ? -4.021 24.048 21.809 1.00 44.53 213 PHE A N 1
ATOM 1786 C CA . PHE A 1 213 ? -3.807 22.676 22.233 1.00 44.53 213 PHE A CA 1
ATOM 1787 C C . PHE A 1 213 ? -5.177 22.121 22.610 1.00 44.53 213 PHE A C 1
ATOM 1789 O O . PHE A 1 213 ? -5.675 22.370 23.706 1.00 44.53 213 PHE A O 1
ATOM 1796 N N . VAL A 1 214 ? -5.787 21.357 21.705 1.00 46.25 214 VAL A N 1
ATOM 1797 C CA . VAL A 1 214 ? -6.831 20.408 22.093 1.00 46.25 214 VAL A CA 1
ATOM 1798 C C . VAL A 1 214 ? -6.122 19.326 22.902 1.00 46.25 214 VAL A C 1
ATOM 1800 O O . VAL A 1 214 ? -5.523 18.405 22.350 1.00 46.25 214 VAL A O 1
ATOM 1803 N N . LEU A 1 215 ? -6.097 19.509 24.221 1.00 36.75 215 LEU A N 1
ATOM 1804 C CA . LEU A 1 215 ? -5.736 18.465 25.168 1.00 36.75 215 LEU A CA 1
ATOM 1805 C C . LEU A 1 215 ? -6.858 17.420 25.143 1.00 36.75 215 LEU A C 1
ATOM 1807 O O . LEU A 1 215 ? -7.794 17.480 25.937 1.00 36.75 215 LEU A O 1
ATOM 1811 N N . ASP A 1 216 ? -6.763 16.470 24.215 1.00 49.22 216 ASP A N 1
ATOM 1812 C CA . ASP A 1 216 ? -7.344 15.143 24.409 1.00 49.22 216 ASP A CA 1
ATOM 1813 C C . ASP A 1 216 ? -6.528 14.469 25.516 1.00 49.22 216 ASP A C 1
ATOM 1815 O O . ASP A 1 216 ? -5.523 13.822 25.243 1.00 49.22 216 ASP A O 1
ATOM 1819 N N . ASP A 1 217 ? -6.866 14.780 26.768 1.00 51.91 217 ASP A N 1
ATOM 1820 C CA . ASP A 1 217 ? -6.860 13.875 27.921 1.00 51.91 217 ASP A CA 1
ATOM 1821 C C . ASP A 1 217 ? -6.983 14.684 29.223 1.00 51.91 217 ASP A C 1
ATOM 1823 O O . ASP A 1 217 ? -6.223 15.616 29.484 1.00 51.91 217 ASP A O 1
ATOM 1827 N N . THR A 1 218 ? -7.929 14.256 30.072 1.00 43.34 218 THR A N 1
ATOM 1828 C CA . THR A 1 218 ? -8.360 14.816 31.376 1.00 43.34 218 THR A CA 1
ATOM 1829 C C . THR A 1 218 ? -9.312 16.017 31.236 1.00 43.34 218 THR A C 1
ATOM 1831 O O . THR A 1 218 ? -8.936 17.093 30.800 1.00 43.34 218 THR A O 1
ATOM 1834 N N . ILE A 1 219 ? -10.621 15.883 31.492 1.00 40.34 219 ILE A N 1
ATOM 1835 C CA . ILE A 1 219 ? -11.233 15.748 32.824 1.00 40.34 219 ILE A CA 1
ATOM 1836 C C . ILE A 1 219 ? -12.470 14.820 32.765 1.00 40.34 219 ILE A C 1
ATOM 1838 O O . ILE A 1 219 ? -13.553 15.202 32.319 1.00 40.34 219 ILE A O 1
ATOM 1842 N N . ASN A 1 220 ? -12.326 13.614 33.322 1.00 46.47 220 ASN A N 1
ATOM 1843 C CA . ASN A 1 220 ? -13.425 12.769 33.804 1.00 46.47 220 ASN A CA 1
ATOM 1844 C C . ASN A 1 220 ? -13.931 13.307 35.155 1.00 46.47 220 ASN A C 1
ATOM 1846 O O . ASN A 1 220 ? -13.601 12.749 36.197 1.00 46.47 220 ASN A O 1
ATOM 1850 N N . PHE A 1 221 ? -14.686 14.408 35.177 1.00 40.03 221 PHE A N 1
ATOM 1851 C CA . PHE A 1 221 ? -15.252 14.908 36.448 1.00 40.03 221 PHE A CA 1
ATOM 1852 C C . PHE A 1 221 ? -16.651 15.527 36.346 1.00 40.03 221 PHE A C 1
ATOM 1854 O O . PHE A 1 221 ? -17.208 15.944 37.356 1.00 40.03 221 PHE A O 1
ATOM 1861 N N . VAL A 1 222 ? -17.271 15.535 35.160 1.00 40.38 222 VAL A N 1
ATOM 1862 C CA . VAL A 1 222 ? -18.647 16.049 34.984 1.00 40.38 222 VAL A CA 1
ATOM 1863 C C . VAL A 1 222 ? -19.702 14.933 34.893 1.00 40.38 222 VAL A C 1
ATOM 1865 O O . VAL A 1 222 ? -20.891 15.208 35.015 1.00 40.38 222 VAL A O 1
ATOM 1868 N N . ASN A 1 223 ? -19.303 13.657 34.826 1.00 42.62 223 ASN A N 1
ATOM 1869 C CA . ASN A 1 223 ? -20.256 12.534 34.827 1.00 42.62 223 ASN A CA 1
ATOM 1870 C C . ASN A 1 223 ? -20.612 11.999 36.229 1.00 42.62 223 ASN A C 1
ATOM 1872 O O . ASN A 1 223 ? -21.416 11.082 36.338 1.00 42.62 223 ASN A O 1
ATOM 1876 N N . ALA A 1 224 ? -20.076 12.576 37.310 1.00 48.75 224 ALA A N 1
ATOM 1877 C CA . ALA A 1 224 ? -20.326 12.101 38.678 1.00 48.75 224 ALA A CA 1
ATOM 1878 C C . ALA A 1 224 ? -21.594 12.682 39.347 1.00 48.75 224 ALA A C 1
ATOM 1880 O O . ALA A 1 224 ? -21.833 12.431 40.524 1.00 48.75 224 ALA A O 1
ATOM 1881 N N . LEU A 1 225 ? -22.416 13.460 38.630 1.00 46.78 225 LEU A N 1
ATOM 1882 C CA . LEU A 1 225 ? -23.641 14.074 39.173 1.00 46.78 225 LEU A CA 1
ATOM 1883 C C . LEU A 1 225 ? -24.892 13.761 38.337 1.00 46.78 225 LEU A C 1
ATOM 1885 O O . LEU A 1 225 ? -25.788 14.594 38.201 1.00 46.78 225 LEU A O 1
ATOM 1889 N N . GLN A 1 226 ? -24.980 12.546 37.794 1.00 40.12 226 GLN A N 1
ATOM 1890 C CA . GLN A 1 226 ? -26.271 11.997 37.387 1.00 40.12 226 GLN A CA 1
ATOM 1891 C C . GLN A 1 226 ? -26.915 11.301 38.588 1.00 40.12 226 GLN A C 1
ATOM 1893 O O . GLN A 1 226 ? -26.416 10.309 39.108 1.00 40.12 226 GLN A O 1
ATOM 1898 N N . ILE A 1 227 ? -28.029 11.868 39.045 1.00 55.03 227 ILE A N 1
ATOM 1899 C CA . ILE A 1 227 ? -28.957 11.216 39.970 1.00 55.03 227 ILE A CA 1
ATOM 1900 C C . ILE A 1 227 ? -29.529 9.993 39.232 1.00 55.03 227 ILE A C 1
ATOM 1902 O O . ILE A 1 227 ? -29.991 10.170 38.101 1.00 55.03 227 ILE A O 1
ATOM 1906 N N . PRO A 1 228 ? -29.527 8.778 39.813 1.00 42.53 228 PRO A N 1
ATOM 1907 C CA . PRO A 1 228 ? -30.091 7.613 39.150 1.00 42.53 228 PRO A CA 1
ATOM 1908 C C . PRO A 1 228 ? -31.617 7.742 39.151 1.00 42.53 228 PRO A C 1
ATOM 1910 O O . PRO A 1 228 ? -32.288 7.495 40.150 1.00 42.53 228 PRO A O 1
ATOM 1913 N N . GLY A 1 229 ? -32.157 8.194 38.023 1.00 38.34 229 GLY A N 1
ATOM 1914 C CA . GLY A 1 229 ? -33.572 8.110 37.698 1.00 38.34 229 GLY A CA 1
ATOM 1915 C C . GLY A 1 229 ? -33.786 6.918 36.778 1.00 38.34 229 GLY A C 1
ATOM 1916 O O . GLY A 1 229 ? -33.253 6.897 35.673 1.00 38.34 229 GLY A O 1
ATOM 1917 N N . THR A 1 230 ? -34.546 5.942 37.268 1.00 47.22 230 THR A N 1
ATOM 1918 C CA . THR A 1 230 ? -35.063 4.758 36.568 1.00 47.22 230 THR A CA 1
ATOM 1919 C C . THR A 1 230 ? -35.363 5.019 35.095 1.00 47.22 230 THR A C 1
ATOM 1921 O O . THR A 1 230 ? -36.307 5.750 34.812 1.00 47.22 230 THR A O 1
ATOM 1924 N N . ASN A 1 231 ? -34.593 4.406 34.192 1.00 42.12 231 ASN A N 1
ATOM 1925 C CA . ASN A 1 231 ? -35.011 4.006 32.846 1.00 42.12 231 ASN A CA 1
ATOM 1926 C C . ASN A 1 231 ? -33.997 2.991 32.291 1.00 42.12 231 ASN A C 1
ATOM 1928 O O . ASN A 1 231 ? -32.874 3.354 31.963 1.00 42.12 231 ASN A O 1
ATOM 1932 N N . GLU A 1 232 ? -34.444 1.736 32.254 1.00 42.69 232 GLU A N 1
ATOM 1933 C CA . GLU A 1 232 ? -34.033 0.600 31.414 1.00 42.69 232 GLU A CA 1
ATOM 1934 C C . GLU A 1 232 ? -32.554 0.479 31.000 1.00 42.69 232 GLU A C 1
ATOM 1936 O O . GLU A 1 232 ? -32.037 1.221 30.165 1.00 42.69 232 GLU A O 1
ATOM 1941 N N . ASP A 1 233 ? -31.920 -0.569 31.533 1.00 39.66 233 ASP A N 1
ATOM 1942 C CA . ASP A 1 233 ? -30.568 -1.037 31.241 1.00 39.66 233 ASP A CA 1
ATOM 1943 C C . ASP A 1 233 ? -30.280 -1.149 29.731 1.00 39.66 233 ASP A C 1
ATOM 1945 O O . ASP A 1 233 ? -30.529 -2.170 29.087 1.00 39.66 233 ASP A O 1
ATOM 1949 N N . LYS A 1 234 ? -29.668 -0.111 29.154 1.00 44.94 234 LYS A N 1
ATOM 1950 C CA . LYS A 1 234 ? -28.857 -0.241 27.939 1.00 44.94 234 LYS A CA 1
ATOM 1951 C C . LYS A 1 234 ? -27.399 -0.253 28.365 1.00 44.94 234 LYS A C 1
ATOM 1953 O O . LYS A 1 234 ? -26.850 0.782 28.724 1.00 44.94 234 LYS A O 1
ATOM 1958 N N . GLN A 1 235 ? -26.787 -1.433 28.336 1.00 46.53 235 GLN A N 1
ATOM 1959 C CA . GLN A 1 235 ? -25.359 -1.617 28.592 1.00 46.53 235 GLN A CA 1
ATOM 1960 C C . GLN A 1 235 ? -24.541 -0.672 27.691 1.00 46.53 235 GLN A C 1
ATOM 1962 O O . GLN A 1 235 ? -24.577 -0.786 26.464 1.00 46.53 235 GLN A O 1
ATOM 1967 N N . GLU A 1 236 ? -23.827 0.288 28.285 1.00 53.66 236 GLU A N 1
ATOM 1968 C CA . GLU A 1 236 ? -22.916 1.163 27.548 1.00 53.66 236 GLU A CA 1
ATOM 1969 C C . GLU A 1 236 ? -21.702 0.356 27.062 1.00 53.66 236 GLU A C 1
ATOM 1971 O O . GLU A 1 236 ? -20.912 -0.144 27.860 1.00 53.66 236 GLU A O 1
ATOM 1976 N N . LEU A 1 237 ? -21.546 0.237 25.740 1.00 56.81 237 LEU A N 1
ATOM 1977 C CA . LEU A 1 237 ? -20.399 -0.420 25.103 1.00 56.81 237 LEU A CA 1
ATOM 1978 C C . LEU A 1 237 ? -19.084 0.285 25.478 1.00 56.81 237 LEU A C 1
ATOM 1980 O O . LEU A 1 237 ? -18.975 1.517 25.407 1.00 56.81 237 LEU A O 1
ATOM 1984 N N . THR A 1 238 ? -18.067 -0.503 25.818 1.00 73.06 238 THR A N 1
ATOM 1985 C CA . THR A 1 238 ? -16.720 -0.042 26.185 1.00 73.06 238 THR A CA 1
ATOM 1986 C C . THR A 1 238 ? -16.026 0.704 25.030 1.00 73.06 238 THR A C 1
ATOM 1988 O O . THR A 1 238 ? -16.368 0.556 23.854 1.00 73.06 238 THR A O 1
ATOM 1991 N N . VAL A 1 239 ? -15.013 1.528 25.336 1.00 71.19 239 VAL A N 1
ATOM 1992 C CA . VAL A 1 239 ? -14.248 2.301 24.326 1.00 71.19 239 VAL A CA 1
ATOM 1993 C C . VAL A 1 239 ? -13.618 1.387 23.264 1.00 71.19 239 VAL A C 1
ATOM 1995 O O . VAL A 1 239 ? -13.551 1.745 22.085 1.00 71.19 239 VAL A O 1
ATOM 1998 N N . GLU A 1 240 ? -13.193 0.188 23.660 1.00 66.19 240 GLU A N 1
ATOM 1999 C CA . GLU A 1 240 ? -12.643 -0.822 22.755 1.00 66.19 240 GLU A CA 1
ATOM 2000 C C . GLU A 1 240 ? -13.711 -1.405 21.825 1.00 66.19 240 GLU A C 1
ATOM 2002 O O . GLU A 1 240 ? -13.466 -1.560 20.629 1.00 66.19 240 GLU A O 1
ATOM 2007 N N . GLU A 1 241 ? -14.917 -1.658 22.331 1.00 65.06 241 GLU A N 1
ATOM 2008 C CA . GLU A 1 241 ? -16.043 -2.138 21.524 1.00 65.06 241 GLU A CA 1
ATOM 2009 C C . GLU A 1 241 ? -16.495 -1.094 20.500 1.00 65.06 241 GLU A C 1
ATOM 2011 O O . GLU A 1 241 ? -16.707 -1.438 19.337 1.00 65.06 241 GLU A O 1
ATOM 2016 N N . LYS A 1 242 ? -16.523 0.194 20.867 1.00 69.75 242 LYS A N 1
ATOM 2017 C CA . LYS A 1 242 ? -16.801 1.299 19.928 1.00 69.75 242 LYS A CA 1
ATOM 2018 C C . LYS A 1 242 ? -15.737 1.407 18.825 1.00 69.75 242 LYS A C 1
ATOM 2020 O O . LYS A 1 242 ? -16.060 1.609 17.652 1.00 69.75 242 LYS A O 1
ATOM 2025 N N . ARG A 1 243 ? -14.453 1.218 19.159 1.00 71.00 243 ARG A N 1
ATOM 2026 C CA . ARG A 1 243 ? -13.364 1.164 18.161 1.00 71.00 243 ARG A CA 1
ATOM 2027 C C . ARG A 1 243 ? -13.481 -0.058 17.246 1.00 71.00 243 ARG A C 1
ATOM 2029 O O . ARG A 1 243 ? -13.210 0.042 16.055 1.00 71.00 243 ARG A O 1
ATOM 2036 N N . ARG A 1 244 ? -13.916 -1.207 17.767 1.00 67.38 244 ARG A N 1
ATOM 2037 C CA . ARG A 1 244 ? -14.145 -2.412 16.953 1.00 67.38 244 ARG A CA 1
ATOM 2038 C C . ARG A 1 244 ? -15.318 -2.241 15.995 1.00 67.38 244 ARG A C 1
ATOM 2040 O O . ARG A 1 244 ? -15.166 -2.566 14.822 1.00 67.38 244 ARG A O 1
ATOM 2047 N N . GLN A 1 245 ? -16.430 -1.675 16.463 1.00 65.19 245 GLN A N 1
ATOM 2048 C CA . GLN A 1 245 ? -17.599 -1.394 15.624 1.00 65.19 245 GLN A CA 1
ATOM 2049 C C . GLN A 1 245 ? -17.245 -0.444 14.476 1.00 65.19 245 GLN A C 1
ATOM 2051 O O . GLN A 1 245 ? -17.506 -0.764 13.320 1.00 65.19 245 GLN A O 1
ATOM 2056 N N . THR A 1 246 ? -16.527 0.647 14.761 1.00 80.25 246 THR A N 1
ATOM 2057 C CA . THR A 1 246 ? -16.080 1.581 13.711 1.00 80.25 246 THR A CA 1
ATOM 2058 C C . THR A 1 246 ? -15.125 0.925 12.709 1.00 80.25 246 THR A C 1
ATOM 2060 O O . THR A 1 246 ? -15.230 1.172 11.508 1.00 80.25 246 THR A O 1
ATOM 2063 N N . ILE A 1 247 ? -14.222 0.038 13.147 1.00 81.81 247 ILE A N 1
ATOM 2064 C CA . ILE A 1 247 ? -13.339 -0.713 12.237 1.00 81.81 247 ILE A CA 1
ATOM 2065 C C . ILE A 1 247 ? -14.135 -1.680 11.352 1.00 81.81 247 ILE A C 1
ATOM 2067 O O . ILE A 1 247 ? -13.865 -1.758 10.154 1.00 81.81 247 ILE A O 1
ATOM 2071 N N . GLU A 1 248 ? -15.102 -2.413 11.904 1.00 81.12 248 GLU A N 1
ATOM 2072 C CA . GLU A 1 248 ? -15.940 -3.338 11.132 1.00 81.12 248 GLU A CA 1
ATOM 2073 C C . GLU A 1 248 ? -16.811 -2.609 10.103 1.00 81.12 248 GLU A C 1
ATOM 2075 O O . GLU A 1 248 ? -16.885 -3.040 8.951 1.00 81.12 248 GLU A O 1
ATOM 2080 N N . GLU A 1 249 ? -17.399 -1.473 10.475 1.00 84.69 249 GLU A N 1
ATOM 2081 C CA . GLU A 1 249 ? -18.114 -0.586 9.551 1.00 84.69 249 GLU A CA 1
ATOM 2082 C C . GLU A 1 249 ? -17.190 -0.086 8.437 1.00 84.69 249 GLU A C 1
ATOM 2084 O O . GLU A 1 249 ? -17.533 -0.160 7.254 1.00 84.69 249 GLU A O 1
ATOM 2089 N N . THR A 1 250 ? -15.971 0.331 8.796 1.00 83.19 250 THR A N 1
ATOM 2090 C CA . THR A 1 250 ? -14.970 0.768 7.816 1.00 83.19 250 THR A CA 1
ATOM 2091 C C . THR A 1 250 ? -14.629 -0.362 6.844 1.00 83.19 250 THR A C 1
ATOM 2093 O O . THR A 1 250 ? -14.593 -0.133 5.637 1.00 83.19 250 THR A O 1
ATOM 2096 N N . LYS A 1 251 ? -14.440 -1.599 7.326 1.00 84.06 251 LYS A N 1
ATOM 2097 C CA . LYS A 1 251 ? -14.175 -2.763 6.464 1.00 84.06 251 LYS A CA 1
ATOM 2098 C C . LYS A 1 251 ? -15.319 -3.042 5.492 1.00 84.06 251 LYS A C 1
ATOM 2100 O O . LYS A 1 251 ? -15.049 -3.323 4.328 1.00 84.06 251 LYS A O 1
ATOM 2105 N N . ARG A 1 252 ? -16.575 -2.942 5.941 1.00 85.94 252 ARG A N 1
ATOM 2106 C CA . ARG A 1 252 ? -17.761 -3.150 5.088 1.00 85.94 252 ARG A CA 1
ATOM 2107 C C . ARG A 1 252 ? -17.914 -2.070 4.019 1.00 85.94 252 ARG A C 1
ATOM 2109 O O . ARG A 1 252 ? -18.445 -2.352 2.953 1.00 85.94 252 ARG A O 1
ATOM 2116 N N . SER A 1 253 ? -17.435 -0.855 4.293 1.00 87.56 253 SER A N 1
ATOM 2117 C CA . SER A 1 253 ? -17.456 0.251 3.327 1.00 87.56 253 SER A CA 1
ATOM 2118 C C . SER A 1 253 ? -16.438 0.102 2.187 1.00 87.56 253 SER A C 1
ATOM 2120 O O . SER A 1 253 ? -16.571 0.766 1.160 1.00 87.56 253 SER A O 1
ATOM 2122 N N . LEU A 1 254 ? -15.424 -0.762 2.339 1.00 89.44 254 LEU A N 1
ATOM 2123 C CA . LEU A 1 254 ? -14.393 -0.944 1.319 1.00 89.44 254 LEU A CA 1
ATOM 2124 C C . LEU A 1 254 ? -14.955 -1.664 0.080 1.00 89.44 254 LEU A C 1
ATOM 2126 O O . LEU A 1 254 ? -15.592 -2.709 0.229 1.00 89.44 254 LEU A O 1
ATOM 2130 N N . PRO A 1 255 ? -14.637 -1.204 -1.148 1.00 89.25 255 PRO A N 1
ATOM 2131 C CA . PRO A 1 255 ? -15.146 -1.810 -2.382 1.00 89.25 255 PRO A CA 1
ATOM 2132 C C . PRO A 1 255 ? -14.862 -3.312 -2.512 1.00 89.25 255 PRO A C 1
ATOM 2134 O O . PRO A 1 255 ? -15.672 -4.051 -3.061 1.00 89.25 255 PRO A O 1
ATOM 2137 N N . VAL A 1 256 ? -13.728 -3.786 -1.980 1.00 90.62 256 VAL A N 1
ATOM 2138 C CA . VAL A 1 256 ? -13.344 -5.207 -2.023 1.00 90.62 256 VAL A CA 1
ATOM 2139 C C . VAL A 1 256 ? -14.285 -6.117 -1.222 1.00 90.62 256 VAL A C 1
ATOM 2141 O O . VAL A 1 256 ? -14.359 -7.309 -1.512 1.00 90.62 256 VAL A O 1
ATOM 2144 N N . TYR A 1 257 ? -15.026 -5.580 -0.245 1.00 89.31 257 TYR A N 1
ATOM 2145 C CA . TYR A 1 257 ? -15.908 -6.370 0.616 1.00 89.31 257 TYR A CA 1
ATOM 2146 C C . TYR A 1 257 ? -17.040 -7.037 -0.175 1.00 89.31 257 TYR A C 1
ATOM 2148 O O . TYR A 1 257 ? -17.324 -8.214 0.038 1.00 89.31 257 TYR A O 1
ATOM 2156 N N . ALA A 1 258 ? -17.623 -6.327 -1.148 1.00 89.75 258 ALA A N 1
ATOM 2157 C CA . ALA A 1 258 ? -18.691 -6.854 -2.002 1.00 89.75 258 ALA A CA 1
ATOM 2158 C C . ALA A 1 258 ? -18.246 -8.054 -2.859 1.00 89.75 258 ALA A C 1
ATOM 2160 O O . ALA A 1 258 ? -19.067 -8.882 -3.242 1.00 89.75 258 ALA A O 1
ATOM 2161 N N . PHE A 1 259 ? -16.944 -8.169 -3.135 1.00 89.12 259 PHE A N 1
ATOM 2162 C CA . PHE A 1 259 ? -16.366 -9.227 -3.965 1.00 89.12 259 PHE A CA 1
ATOM 2163 C C . PHE A 1 259 ? -15.710 -10.346 -3.149 1.00 89.12 259 PHE A C 1
ATOM 2165 O O . PHE A 1 259 ? -15.059 -11.212 -3.731 1.00 89.12 259 PHE A O 1
ATOM 2172 N N . LYS A 1 260 ? -15.869 -10.357 -1.817 1.00 87.31 260 LYS A N 1
ATOM 2173 C CA . LYS A 1 260 ? -15.240 -11.347 -0.928 1.00 87.31 260 LYS A CA 1
ATOM 2174 C C . LYS A 1 260 ? -15.524 -12.789 -1.369 1.00 87.31 260 LYS A C 1
ATOM 2176 O O . LYS A 1 260 ? -14.592 -13.579 -1.489 1.00 87.31 260 LYS A O 1
ATOM 2181 N N . ASP A 1 261 ? -16.782 -13.111 -1.655 1.00 86.94 261 ASP A N 1
ATOM 2182 C CA . ASP A 1 261 ? -17.201 -14.479 -1.996 1.00 86.94 261 ASP A CA 1
ATOM 2183 C C . ASP A 1 261 ? -16.685 -14.914 -3.365 1.00 86.94 261 ASP A C 1
ATOM 2185 O O . ASP A 1 261 ? -16.163 -16.019 -3.523 1.00 86.94 261 ASP A O 1
ATOM 2189 N N . ALA A 1 262 ? -16.775 -14.012 -4.344 1.00 89.56 262 ALA A N 1
ATOM 2190 C CA . ALA A 1 262 ? -16.242 -14.231 -5.681 1.00 89.56 262 ALA A CA 1
ATOM 2191 C C . ALA A 1 262 ? -14.722 -14.443 -5.647 1.00 89.56 262 ALA A C 1
ATOM 2193 O O . ALA A 1 262 ? -14.212 -15.317 -6.342 1.00 89.56 262 ALA A O 1
ATOM 2194 N N . LEU A 1 263 ? -14.007 -13.691 -4.803 1.00 89.38 263 LEU A N 1
ATOM 2195 C CA . LEU A 1 263 ? -12.564 -13.819 -4.629 1.00 89.38 263 LEU A CA 1
ATOM 2196 C C . LEU A 1 263 ? -12.183 -15.167 -4.017 1.00 89.38 263 LEU A C 1
ATOM 2198 O O . LEU A 1 263 ? -11.290 -15.827 -4.537 1.00 89.38 263 LEU A O 1
ATOM 2202 N N . ILE A 1 264 ? -12.858 -15.598 -2.946 1.00 86.88 264 ILE A N 1
ATOM 2203 C CA . ILE A 1 264 ? -12.576 -16.896 -2.309 1.00 86.88 264 ILE A CA 1
ATOM 2204 C C . ILE A 1 264 ? -12.816 -18.038 -3.302 1.00 86.88 264 ILE A C 1
ATOM 2206 O O . ILE A 1 264 ? -11.987 -18.938 -3.410 1.00 86.88 264 ILE A O 1
ATOM 2210 N N . LYS A 1 265 ? -13.906 -17.967 -4.076 1.00 86.50 265 LYS A N 1
ATOM 2211 C CA . LYS A 1 265 ? -14.199 -18.952 -5.121 1.00 86.50 265 LYS A CA 1
ATOM 2212 C C . LYS A 1 265 ? -13.136 -18.954 -6.226 1.00 86.50 265 LYS A C 1
ATOM 2214 O O . LYS A 1 265 ? -12.634 -20.010 -6.586 1.00 86.50 265 LYS A O 1
ATOM 2219 N N . ALA A 1 266 ? -12.738 -17.783 -6.719 1.00 90.00 266 ALA A N 1
ATOM 2220 C CA . ALA A 1 266 ? -11.725 -17.673 -7.767 1.00 90.00 266 ALA A CA 1
ATOM 2221 C C . ALA A 1 266 ? -10.344 -18.186 -7.321 1.00 90.00 266 ALA A C 1
ATOM 2223 O O . ALA A 1 266 ? -9.645 -18.805 -8.115 1.00 90.00 266 ALA A O 1
ATOM 2224 N N . VAL A 1 267 ? -9.956 -17.962 -6.059 1.00 87.38 267 VAL A N 1
ATOM 2225 C CA . VAL A 1 267 ? -8.705 -18.497 -5.483 1.00 87.38 267 VAL A CA 1
ATOM 2226 C C . VAL A 1 267 ? -8.749 -20.022 -5.340 1.00 87.38 267 VAL A C 1
ATOM 2228 O O . VAL A 1 267 ? -7.715 -20.681 -5.417 1.00 87.38 267 VAL A O 1
ATOM 2231 N N . HIS A 1 268 ? -9.934 -20.598 -5.141 1.00 83.88 268 HIS A N 1
ATOM 2232 C CA . HIS A 1 268 ? -10.102 -22.046 -5.154 1.00 83.88 268 HIS A CA 1
ATOM 2233 C C . HIS A 1 268 ? -9.997 -22.635 -6.560 1.00 83.88 268 HIS A C 1
ATOM 2235 O O . HIS A 1 268 ? -9.280 -23.612 -6.769 1.00 83.88 268 HIS A O 1
ATOM 2241 N N . ASP A 1 269 ? -10.686 -22.028 -7.520 1.00 87.56 269 ASP A N 1
ATOM 2242 C CA . ASP A 1 269 ? -10.788 -22.567 -8.874 1.00 87.56 269 ASP A CA 1
ATOM 2243 C C . ASP A 1 269 ? -9.502 -22.339 -9.694 1.00 87.56 269 ASP A C 1
ATOM 2245 O O . ASP A 1 269 ? -9.247 -23.044 -10.676 1.00 87.56 269 ASP A O 1
ATOM 2249 N N . HIS A 1 270 ? -8.666 -21.373 -9.296 1.00 90.00 270 HIS A N 1
ATOM 2250 C CA . HIS A 1 270 ? -7.460 -20.984 -10.022 1.00 90.00 270 HIS A CA 1
ATOM 2251 C C . HIS A 1 270 ? -6.228 -20.896 -9.115 1.00 90.00 270 HIS A C 1
ATOM 2253 O O . HIS A 1 270 ? -6.192 -20.130 -8.157 1.00 90.00 270 HIS A O 1
ATOM 2259 N N . GLN A 1 271 ? -5.158 -21.608 -9.491 1.00 88.69 271 GLN A N 1
ATOM 2260 C C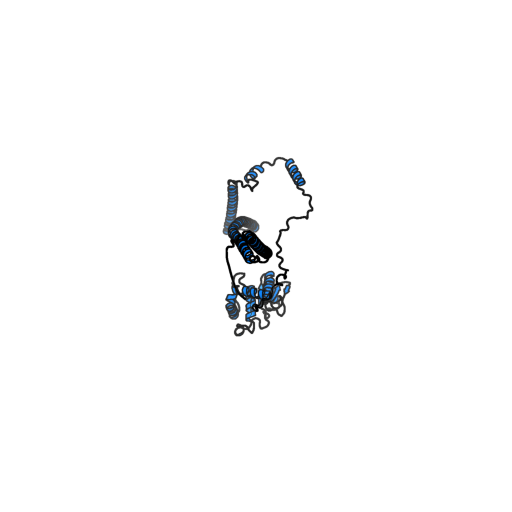A . GLN A 1 271 ? -3.862 -21.543 -8.802 1.00 88.69 271 GLN A CA 1
ATOM 2261 C C . GLN A 1 271 ? -3.213 -20.148 -8.889 1.00 88.69 271 GLN A C 1
ATOM 2263 O O . GLN A 1 271 ? -2.503 -19.736 -7.974 1.00 88.69 271 GLN A O 1
ATOM 2268 N N . VAL A 1 272 ? -3.441 -19.424 -9.991 1.00 94.00 272 VAL A N 1
ATOM 2269 C CA . VAL A 1 272 ? -2.925 -18.069 -10.218 1.00 94.00 272 VAL A CA 1
ATOM 2270 C C . VAL A 1 272 ? -4.095 -17.151 -10.548 1.00 94.00 272 VAL A C 1
ATOM 2272 O O . VAL A 1 272 ? -4.838 -17.410 -11.493 1.00 94.00 272 VAL A O 1
ATOM 2275 N N . LEU A 1 273 ? -4.235 -16.065 -9.786 1.00 93.94 273 LEU A N 1
ATOM 2276 C CA . LEU A 1 273 ? -5.301 -15.080 -9.946 1.00 93.94 273 LEU A CA 1
ATOM 2277 C C . LEU A 1 273 ? -4.711 -13.669 -10.023 1.00 93.94 273 LEU A C 1
ATOM 2279 O O . LEU A 1 273 ? -3.933 -13.263 -9.160 1.00 93.94 273 LEU A O 1
ATOM 2283 N N . ILE A 1 274 ? -5.111 -12.908 -11.043 1.00 94.38 274 ILE A N 1
ATOM 2284 C CA . ILE A 1 274 ? -4.744 -11.497 -11.197 1.00 94.38 274 ILE A CA 1
ATOM 2285 C C . ILE A 1 274 ? -5.910 -10.649 -10.696 1.00 94.38 274 ILE A C 1
ATOM 2287 O O . ILE A 1 274 ? -7.029 -10.768 -11.188 1.00 94.38 274 ILE A O 1
ATOM 2291 N N . ILE A 1 275 ? -5.643 -9.793 -9.710 1.00 91.88 275 ILE A N 1
ATOM 2292 C CA . ILE A 1 275 ? -6.645 -8.911 -9.108 1.00 91.88 275 ILE A CA 1
ATOM 2293 C C . ILE A 1 275 ? -6.270 -7.467 -9.422 1.00 91.88 275 ILE A C 1
ATOM 2295 O O . ILE A 1 275 ? -5.264 -6.954 -8.928 1.00 91.88 275 ILE A O 1
ATOM 2299 N N . GLU A 1 276 ? -7.111 -6.797 -10.200 1.00 93.56 276 GLU A N 1
ATOM 2300 C CA . GLU A 1 276 ? -6.974 -5.376 -10.503 1.00 93.56 276 GLU A CA 1
ATOM 2301 C C . GLU A 1 276 ? -7.875 -4.528 -9.593 1.00 93.56 276 GLU A C 1
ATOM 2303 O O . GLU A 1 276 ? -8.980 -4.917 -9.219 1.00 93.56 276 GLU A O 1
ATOM 2308 N N . GLY A 1 277 ? -7.399 -3.344 -9.214 1.00 90.00 277 GLY A N 1
ATOM 2309 C CA . GLY A 1 277 ? -8.257 -2.312 -8.645 1.00 90.00 277 GLY A CA 1
ATOM 2310 C C . GLY A 1 277 ? -7.472 -1.080 -8.212 1.00 90.00 277 GLY A C 1
ATOM 2311 O O . GLY A 1 277 ? -6.259 -1.141 -8.008 1.00 90.00 277 GLY A O 1
ATOM 2312 N N . GLU A 1 278 ? -8.176 0.009 -7.933 1.00 92.25 278 GLU A N 1
ATOM 2313 C CA . GLU A 1 278 ? -7.572 1.282 -7.523 1.00 92.25 278 GLU A CA 1
ATOM 2314 C C . GLU A 1 278 ? -6.911 1.231 -6.133 1.00 92.25 278 GLU A C 1
ATOM 2316 O O . GLU A 1 278 ? -7.237 0.398 -5.277 1.00 92.25 278 GLU A O 1
ATOM 2321 N N . THR A 1 279 ? -5.945 2.113 -5.875 1.00 90.50 279 THR A N 1
ATOM 2322 C CA . THR A 1 279 ? -5.357 2.257 -4.535 1.00 90.50 279 THR A CA 1
ATOM 2323 C C . THR A 1 279 ? -6.432 2.709 -3.540 1.00 90.50 279 THR A C 1
ATOM 2325 O O . THR A 1 279 ? -7.319 3.485 -3.866 1.00 90.50 279 THR A O 1
ATOM 2328 N N . GLY A 1 280 ? -6.406 2.175 -2.316 1.00 87.00 280 GLY A N 1
ATOM 2329 C CA . GLY A 1 280 ? -7.451 2.453 -1.319 1.00 87.00 280 GLY A CA 1
ATOM 2330 C C . GLY A 1 280 ? -8.693 1.557 -1.406 1.00 87.00 280 GLY A C 1
ATOM 2331 O O . GLY A 1 280 ? -9.498 1.571 -0.483 1.00 87.00 280 GLY A O 1
ATOM 2332 N N . SER A 1 281 ? -8.811 0.680 -2.411 1.00 89.62 281 SER A N 1
ATOM 2333 C CA . SER A 1 281 ? -9.936 -0.269 -2.498 1.00 89.62 281 SER A CA 1
ATOM 2334 C C . SER A 1 281 ? -9.940 -1.368 -1.417 1.00 89.62 281 SER A C 1
ATOM 2336 O O . SER A 1 281 ? -10.878 -2.157 -1.344 1.00 89.62 281 SER A O 1
ATOM 2338 N N . GLY A 1 282 ? -8.879 -1.459 -0.604 1.00 90.31 282 GLY A N 1
ATOM 2339 C CA . GLY A 1 282 ? -8.737 -2.450 0.469 1.00 90.31 282 GLY A CA 1
ATOM 2340 C C . GLY A 1 282 ? -7.995 -3.737 0.092 1.00 90.31 282 GLY A C 1
ATOM 2341 O O . GLY A 1 282 ? -7.922 -4.637 0.920 1.00 90.31 282 GLY A O 1
ATOM 2342 N N . LYS A 1 283 ? -7.409 -3.843 -1.112 1.00 92.69 283 LYS A N 1
ATOM 2343 C CA . LYS A 1 283 ? -6.725 -5.071 -1.583 1.00 92.69 283 LYS A CA 1
ATOM 2344 C C . LYS A 1 283 ? -5.683 -5.603 -0.595 1.00 92.69 283 LYS A C 1
ATOM 2346 O O . LYS A 1 283 ? -5.811 -6.715 -0.096 1.00 92.69 283 LYS A O 1
ATOM 2351 N N . THR A 1 284 ? -4.675 -4.793 -0.282 1.00 92.81 284 THR A N 1
ATOM 2352 C CA . THR A 1 284 ? -3.531 -5.230 0.529 1.00 92.81 284 THR A CA 1
ATOM 2353 C C . THR A 1 284 ? -3.909 -5.538 1.978 1.00 92.81 284 THR A C 1
ATOM 2355 O O . THR A 1 284 ? -3.266 -6.368 2.606 1.00 92.81 284 THR A O 1
ATOM 2358 N N . THR A 1 285 ? -4.947 -4.893 2.521 1.00 93.12 285 THR A N 1
ATOM 2359 C CA . THR A 1 285 ? -5.367 -5.103 3.913 1.00 93.12 285 THR A CA 1
ATOM 2360 C C . THR A 1 285 ? -6.363 -6.251 4.053 1.00 93.12 285 THR A C 1
ATOM 2362 O O . THR A 1 285 ? -6.228 -7.047 4.980 1.00 93.12 285 THR A O 1
ATOM 2365 N N . GLN A 1 286 ? -7.348 -6.362 3.156 1.00 92.62 286 GLN A N 1
ATOM 2366 C CA . GLN A 1 286 ? -8.474 -7.286 3.321 1.00 92.62 286 GLN A CA 1
ATOM 2367 C C . GLN A 1 286 ? -8.243 -8.665 2.697 1.00 92.62 286 GLN A C 1
ATOM 2369 O O . GLN A 1 286 ? -8.642 -9.659 3.297 1.00 92.62 286 GLN A O 1
ATOM 2374 N N . ILE A 1 287 ? -7.571 -8.765 1.542 1.00 91.88 287 ILE A N 1
ATOM 2375 C CA . ILE A 1 287 ? -7.403 -10.055 0.844 1.00 91.88 287 ILE A CA 1
ATOM 2376 C C . ILE A 1 287 ? -6.705 -11.097 1.737 1.00 91.88 287 ILE A C 1
ATOM 2378 O O . ILE A 1 287 ? -7.259 -12.186 1.902 1.00 91.88 287 ILE A O 1
ATOM 2382 N N . PRO A 1 288 ? -5.573 -10.789 2.410 1.00 91.44 288 PRO A N 1
ATOM 2383 C CA . PRO A 1 288 ? -4.939 -11.753 3.311 1.00 91.44 288 PRO A CA 1
ATOM 2384 C C . PRO A 1 288 ? -5.834 -12.156 4.494 1.00 91.44 288 PRO A C 1
ATOM 2386 O O . PRO A 1 288 ? -5.771 -13.292 4.961 1.00 91.44 288 PRO A O 1
ATOM 2389 N N . GLN A 1 289 ? -6.692 -11.245 4.973 1.00 89.69 289 GLN A N 1
ATOM 2390 C CA . GLN A 1 289 ? -7.654 -11.546 6.038 1.00 89.69 289 GLN A CA 1
ATOM 2391 C C . GLN A 1 289 ? -8.732 -12.519 5.550 1.00 89.69 289 GLN A C 1
ATOM 2393 O O . GLN A 1 289 ? -9.038 -13.471 6.264 1.00 89.69 289 GLN A O 1
ATOM 2398 N N . TYR A 1 290 ? -9.258 -12.335 4.335 1.00 88.56 290 TYR A N 1
ATOM 2399 C CA . TYR A 1 290 ? -10.271 -13.225 3.758 1.00 88.56 290 TYR A CA 1
ATOM 2400 C C . TYR A 1 290 ? -9.737 -14.636 3.522 1.00 88.56 290 TYR A C 1
ATOM 2402 O O . TYR A 1 290 ? -10.419 -15.595 3.873 1.00 88.56 290 TYR A O 1
ATOM 2410 N N . LEU A 1 291 ? -8.501 -14.775 3.033 1.00 86.38 291 LEU A N 1
ATOM 2411 C CA . LEU A 1 291 ? -7.849 -16.083 2.881 1.00 86.38 291 LEU A CA 1
ATOM 2412 C C . LEU A 1 291 ? -7.707 -16.805 4.229 1.00 86.38 291 LEU A C 1
ATOM 2414 O O . LEU A 1 291 ? -8.020 -17.988 4.357 1.00 86.38 291 LEU A O 1
ATOM 2418 N N . LYS A 1 292 ? -7.315 -16.068 5.271 1.00 82.44 292 LYS A N 1
ATOM 2419 C CA . LYS A 1 292 ? -7.209 -16.592 6.637 1.00 82.44 292 LYS A CA 1
ATOM 2420 C C . LYS A 1 292 ? -8.574 -16.909 7.267 1.00 82.44 292 LYS A C 1
ATOM 2422 O O . LYS A 1 292 ? -8.670 -17.811 8.095 1.00 82.44 292 LYS A O 1
ATOM 2427 N N . GLU A 1 293 ? -9.633 -16.174 6.932 1.00 79.62 293 GLU A N 1
ATOM 2428 C CA . GLU A 1 293 ? -11.007 -16.450 7.385 1.00 79.62 293 GLU A CA 1
ATOM 2429 C C . GLU A 1 293 ? -11.625 -17.662 6.684 1.00 79.62 293 GLU A C 1
ATOM 2431 O O . GLU A 1 293 ? -12.321 -18.446 7.331 1.00 79.62 293 GLU A O 1
ATOM 2436 N N . ALA A 1 294 ? -11.337 -17.843 5.394 1.00 72.50 294 ALA A N 1
ATOM 2437 C CA . ALA A 1 294 ? -11.725 -19.031 4.642 1.00 72.50 294 ALA A CA 1
ATOM 2438 C C . ALA A 1 294 ? -11.095 -20.308 5.227 1.00 72.50 294 ALA A C 1
ATOM 2440 O O . ALA A 1 294 ? -11.680 -21.378 5.126 1.00 72.50 294 ALA A O 1
ATOM 2441 N N . ALA A 1 295 ? -9.950 -20.189 5.907 1.00 64.25 295 ALA A N 1
ATOM 2442 C CA . ALA A 1 295 ? -9.233 -21.309 6.508 1.00 64.25 295 ALA A CA 1
ATOM 2443 C C . ALA A 1 295 ? -9.722 -21.771 7.898 1.00 64.25 295 ALA A C 1
ATOM 2445 O O . ALA A 1 295 ? -9.161 -22.724 8.439 1.00 64.25 295 ALA A O 1
ATOM 2446 N N . LYS A 1 296 ? -10.709 -21.111 8.524 1.00 59.69 296 LYS A N 1
ATOM 2447 C CA . LYS A 1 296 ? -11.216 -21.535 9.845 1.00 59.69 296 LYS A CA 1
ATOM 2448 C C . LYS A 1 296 ? -12.168 -22.738 9.725 1.00 59.69 296 LYS A C 1
ATOM 2450 O O . LYS A 1 296 ? -13.066 -22.657 8.895 1.00 59.69 296 LYS A O 1
ATOM 2455 N N . PRO A 1 297 ? -12.079 -23.756 10.605 1.00 52.47 297 PRO A N 1
ATOM 2456 C CA . PRO A 1 297 ? -12.930 -24.954 10.561 1.00 52.47 297 PRO A CA 1
ATOM 2457 C C . PRO A 1 297 ? -14.439 -24.666 10.661 1.00 52.47 297 PRO A C 1
ATOM 2459 O O . PRO A 1 297 ? -15.226 -25.320 9.989 1.00 52.47 297 PRO A O 1
ATOM 2462 N N . ASP A 1 298 ? -14.835 -23.634 11.415 1.00 50.31 298 ASP A N 1
ATOM 2463 C CA . ASP A 1 298 ? -16.243 -23.221 11.584 1.00 50.31 298 ASP A CA 1
ATOM 2464 C C . ASP A 1 298 ? -16.740 -22.245 10.497 1.00 50.31 298 ASP A C 1
ATOM 2466 O O . ASP A 1 298 ? -17.817 -21.658 10.603 1.00 50.31 298 ASP A O 1
ATOM 2470 N N . SER A 1 299 ? -15.925 -21.981 9.473 1.00 51.22 299 SER A N 1
ATOM 2471 C CA . SER A 1 299 ? -16.287 -21.083 8.377 1.00 51.22 299 SER A CA 1
ATOM 2472 C C . SER A 1 299 ? -17.221 -21.795 7.402 1.00 51.22 299 SER A C 1
ATOM 2474 O O . SER A 1 299 ? -16.953 -22.932 7.023 1.00 51.22 299 SER A O 1
ATOM 2476 N N . VAL A 1 300 ? -18.259 -21.105 6.912 1.00 52.69 300 VAL A N 1
ATOM 2477 C CA . VAL A 1 300 ? -19.172 -21.606 5.857 1.00 52.69 300 VAL A CA 1
ATOM 2478 C C . VAL A 1 300 ? -18.398 -22.100 4.620 1.00 52.69 300 VAL A C 1
ATOM 2480 O O . VAL A 1 300 ? -18.851 -22.988 3.903 1.00 52.69 300 VAL A O 1
ATOM 2483 N N . TYR A 1 301 ? -17.189 -21.574 4.401 1.00 45.75 301 TYR A N 1
ATOM 2484 C CA . TYR A 1 301 ? -16.302 -21.958 3.301 1.00 45.75 301 TYR A CA 1
ATOM 2485 C C . TYR A 1 301 ? -15.443 -23.202 3.595 1.00 45.75 301 TYR A C 1
ATOM 2487 O O . TYR A 1 301 ? -14.970 -23.824 2.650 1.00 45.75 301 TYR A O 1
ATOM 2495 N N . CYS A 1 302 ? -15.263 -23.611 4.857 1.00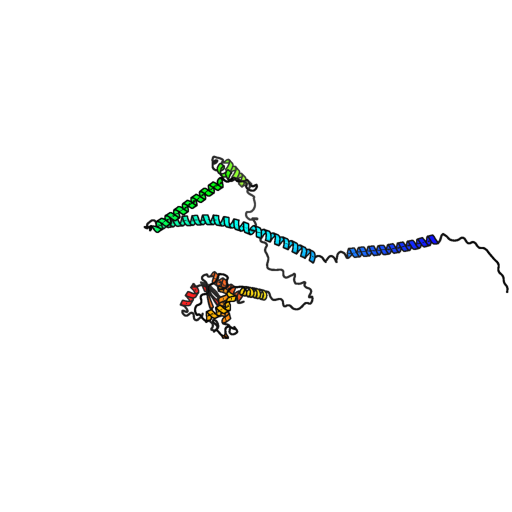 43.09 302 CYS A N 1
ATOM 2496 C CA . CYS A 1 302 ? -14.434 -24.768 5.222 1.00 43.09 302 CYS A CA 1
ATOM 2497 C C . CYS A 1 302 ? -15.104 -26.108 4.903 1.00 43.09 302 CYS A C 1
ATOM 2499 O O . CYS A 1 302 ? -14.420 -27.109 4.702 1.00 43.09 302 CYS A O 1
ATOM 2501 N N . THR A 1 303 ? -16.437 -26.141 4.812 1.00 41.50 303 THR A N 1
ATOM 2502 C CA . THR A 1 303 ? -17.162 -27.342 4.371 1.00 41.50 303 THR A CA 1
ATOM 2503 C C . THR A 1 303 ? -16.903 -27.653 2.891 1.00 41.50 303 THR A C 1
ATOM 2505 O O . THR A 1 303 ? -17.015 -28.806 2.488 1.00 41.50 303 THR A O 1
ATOM 2508 N N . PHE A 1 304 ? -16.526 -26.648 2.090 1.00 42.03 304 PHE A N 1
ATOM 2509 C CA . PHE A 1 304 ? -16.326 -26.780 0.643 1.00 42.03 304 PHE A CA 1
ATOM 2510 C C . PHE A 1 304 ? -14.863 -26.668 0.198 1.00 42.03 304 PHE A C 1
ATOM 2512 O O . PHE A 1 304 ? -14.492 -27.299 -0.789 1.00 42.03 304 PHE A O 1
ATOM 2519 N N . TYR A 1 305 ? -14.022 -25.912 0.910 1.00 47.34 305 TYR A N 1
ATOM 2520 C CA . TYR A 1 305 ? -12.670 -25.575 0.464 1.00 47.34 305 TYR A CA 1
ATOM 2521 C C . TYR A 1 305 ? -11.641 -25.810 1.578 1.00 47.34 305 TYR A C 1
ATOM 2523 O O . TYR A 1 305 ? -11.782 -25.313 2.697 1.00 47.34 305 TYR A O 1
ATOM 2531 N N . LYS A 1 306 ? -10.595 -26.591 1.275 1.00 49.50 306 LYS A N 1
ATOM 2532 C CA . LYS A 1 306 ? -9.518 -26.946 2.215 1.00 49.50 306 LYS A CA 1
ATOM 2533 C C . LYS A 1 306 ? -8.826 -25.667 2.710 1.00 49.50 306 LYS A C 1
ATOM 2535 O O . LYS A 1 306 ? -8.390 -24.850 1.904 1.00 49.50 306 LYS A O 1
ATOM 2540 N N . GLY A 1 307 ? -8.752 -25.471 4.026 1.00 55.88 307 GLY A N 1
ATOM 2541 C CA . GLY A 1 307 ? -8.292 -24.213 4.609 1.00 55.88 307 GLY A CA 1
ATOM 2542 C C . GLY A 1 307 ? -6.833 -23.886 4.278 1.00 55.88 307 GLY A C 1
ATOM 2543 O O . GLY A 1 307 ? -5.919 -24.557 4.734 1.00 55.88 307 GLY A O 1
ATOM 2544 N N . TYR A 1 308 ? -6.587 -22.800 3.546 1.00 60.53 308 TYR A N 1
ATOM 2545 C CA . TYR A 1 308 ? -5.236 -22.394 3.123 1.00 60.53 308 TYR A CA 1
ATOM 2546 C C . TYR A 1 308 ? -4.241 -22.151 4.281 1.00 60.53 308 TYR A C 1
ATOM 2548 O O . TYR A 1 308 ? -3.036 -22.233 4.079 1.00 60.53 308 TYR A O 1
ATOM 2556 N N . CYS A 1 309 ? -4.729 -21.907 5.505 1.00 58.12 309 CYS A N 1
ATOM 2557 C CA . CYS A 1 309 ? -3.917 -21.752 6.723 1.00 58.12 309 CYS A CA 1
ATOM 2558 C C . CYS A 1 309 ? -4.051 -22.916 7.731 1.00 58.12 309 CYS A C 1
ATOM 2560 O O . CYS A 1 309 ? -3.532 -22.797 8.841 1.00 58.12 309 CYS A O 1
ATOM 2562 N N . SER A 1 310 ? -4.777 -24.002 7.422 1.00 59.28 310 SER A N 1
ATOM 2563 C CA . SER A 1 310 ? -5.067 -25.061 8.410 1.00 59.28 310 SER A CA 1
ATOM 2564 C C . SER A 1 310 ? -3.874 -25.976 8.702 1.00 59.28 310 SER A C 1
ATOM 2566 O O . SER A 1 310 ? -3.786 -26.524 9.796 1.00 59.28 310 SER A O 1
ATOM 2568 N N . ASP A 1 311 ? -2.922 -26.075 7.771 1.00 63.47 311 ASP A N 1
ATOM 2569 C CA . ASP A 1 311 ? -1.783 -27.005 7.846 1.00 63.47 311 ASP A CA 1
ATOM 2570 C C . ASP A 1 311 ? -0.504 -26.337 8.405 1.00 63.47 311 ASP A C 1
ATOM 2572 O O . ASP A 1 311 ? 0.611 -26.780 8.143 1.00 63.47 311 ASP A O 1
ATOM 2576 N N . GLY A 1 312 ? -0.643 -25.224 9.138 1.00 68.50 312 GLY A N 1
ATOM 2577 C CA . GLY A 1 312 ? 0.492 -24.442 9.658 1.00 68.50 312 GLY A CA 1
ATOM 2578 C C . GLY A 1 312 ? 1.166 -23.523 8.628 1.00 68.50 312 GLY A C 1
ATOM 2579 O O . GLY A 1 312 ? 2.191 -22.911 8.935 1.00 68.50 312 GLY A O 1
ATOM 2580 N N . ARG A 1 313 ? 0.581 -23.401 7.430 1.00 82.62 313 ARG A N 1
ATOM 2581 C CA . ARG A 1 313 ? 1.042 -22.521 6.346 1.00 82.62 313 ARG A CA 1
ATOM 2582 C C . ARG A 1 313 ? 0.684 -21.055 6.573 1.00 82.62 313 ARG A C 1
ATOM 2584 O O . ARG A 1 313 ? -0.291 -20.728 7.261 1.00 82.62 313 ARG A O 1
ATOM 2591 N N . LYS A 1 314 ? 1.482 -20.167 5.982 1.00 87.88 314 LYS A N 1
ATOM 2592 C CA . LYS A 1 314 ? 1.402 -18.713 6.163 1.00 87.88 314 LYS A CA 1
ATOM 2593 C C . LYS A 1 314 ? 0.997 -18.023 4.868 1.00 87.88 314 LYS A C 1
ATOM 2595 O O . LYS A 1 314 ? 1.461 -18.358 3.796 1.00 87.88 314 LYS A O 1
ATOM 2600 N N . VAL A 1 315 ? 0.213 -16.956 4.967 1.00 90.94 315 VAL A N 1
ATOM 2601 C CA . VAL A 1 315 ? -0.060 -16.071 3.831 1.00 90.94 315 VAL A CA 1
ATOM 2602 C C . VAL A 1 315 ? 1.047 -15.025 3.748 1.00 90.94 315 VAL A C 1
ATOM 2604 O O . VAL A 1 315 ? 1.149 -14.142 4.608 1.00 90.94 315 VAL A O 1
ATOM 2607 N N . GLY A 1 316 ? 1.873 -15.123 2.709 1.00 92.69 316 GLY A N 1
ATOM 2608 C CA . GLY A 1 316 ? 2.893 -14.135 2.376 1.00 92.69 316 GLY A CA 1
ATOM 2609 C C . GLY A 1 316 ? 2.315 -13.017 1.512 1.00 92.69 316 GLY A C 1
ATOM 2610 O O . GLY A 1 316 ? 1.764 -13.272 0.447 1.00 92.69 316 GLY A O 1
ATOM 2611 N N . CYS A 1 317 ? 2.449 -11.765 1.949 1.00 94.75 317 CYS A N 1
ATOM 2612 C CA . CYS A 1 317 ? 2.119 -10.599 1.133 1.00 94.75 317 CYS A CA 1
ATOM 2613 C C . CYS A 1 317 ? 3.378 -9.761 0.917 1.00 94.75 317 CYS A C 1
ATOM 2615 O O . CYS A 1 317 ? 3.908 -9.155 1.853 1.00 94.75 317 CYS A O 1
ATOM 2617 N N . THR A 1 318 ? 3.870 -9.730 -0.318 1.00 96.00 318 THR A N 1
ATOM 2618 C CA . THR A 1 318 ? 5.040 -8.929 -0.668 1.00 96.00 318 THR A CA 1
ATOM 2619 C C . THR A 1 318 ? 4.654 -7.476 -0.923 1.00 96.00 318 THR A C 1
ATOM 2621 O O . THR A 1 318 ? 3.558 -7.171 -1.394 1.00 96.00 318 THR A O 1
ATOM 2624 N N . GLN A 1 319 ? 5.540 -6.557 -0.552 1.00 95.81 319 GLN A N 1
ATOM 2625 C CA . GLN A 1 319 ? 5.409 -5.124 -0.774 1.00 95.81 319 GLN A CA 1
ATOM 2626 C C . GLN A 1 319 ? 6.739 -4.563 -1.293 1.00 95.81 319 GLN A C 1
ATOM 2628 O O . GLN A 1 319 ? 7.782 -4.803 -0.679 1.00 95.81 319 GLN A O 1
ATOM 2633 N N . PRO A 1 320 ? 6.729 -3.701 -2.324 1.00 95.19 320 PRO A N 1
ATOM 2634 C CA . PRO A 1 320 ? 7.965 -3.169 -2.901 1.00 95.19 320 PRO A CA 1
ATOM 2635 C C . PRO A 1 320 ? 8.698 -2.198 -1.960 1.00 95.19 320 PRO A C 1
ATOM 2637 O O . PRO A 1 320 ? 9.879 -1.906 -2.137 1.00 95.19 320 PRO A O 1
ATOM 2640 N N . ARG A 1 321 ? 8.007 -1.654 -0.948 1.00 96.00 321 ARG A N 1
ATOM 2641 C CA . ARG A 1 321 ? 8.549 -0.653 -0.017 1.00 96.00 321 ARG A CA 1
ATOM 2642 C C . ARG A 1 321 ? 8.524 -1.169 1.418 1.00 96.00 321 ARG A C 1
ATOM 2644 O O . ARG A 1 321 ? 7.481 -1.597 1.905 1.00 96.00 321 ARG A O 1
ATOM 2651 N N . ARG A 1 322 ? 9.640 -0.997 2.139 1.00 95.88 322 ARG A N 1
ATOM 2652 C CA . ARG A 1 322 ? 9.768 -1.354 3.569 1.00 95.88 322 ARG A CA 1
ATOM 2653 C C . ARG A 1 322 ? 8.688 -0.698 4.434 1.00 95.88 322 ARG A C 1
ATOM 2655 O O . ARG A 1 322 ? 8.020 -1.374 5.205 1.00 95.88 322 ARG A O 1
ATOM 2662 N N . VAL A 1 323 ? 8.471 0.605 4.245 1.00 95.25 323 VAL A N 1
ATOM 2663 C CA . VAL A 1 323 ? 7.475 1.380 5.006 1.00 95.25 323 VAL A CA 1
ATOM 2664 C C . VAL A 1 323 ? 6.050 0.869 4.759 1.00 95.25 323 VAL A C 1
ATOM 2666 O O . VAL A 1 323 ? 5.233 0.858 5.678 1.00 95.25 323 VAL A O 1
ATOM 2669 N N . ALA A 1 324 ? 5.748 0.401 3.542 1.00 94.50 324 ALA A N 1
ATOM 2670 C CA . ALA A 1 324 ? 4.452 -0.195 3.226 1.00 94.50 324 ALA A CA 1
ATOM 2671 C C . ALA A 1 324 ? 4.251 -1.529 3.962 1.00 94.50 324 ALA A C 1
ATOM 2673 O O . ALA A 1 324 ? 3.217 -1.712 4.592 1.00 94.50 324 ALA A O 1
ATOM 2674 N N . ALA A 1 325 ? 5.251 -2.418 3.969 1.00 95.62 325 ALA A N 1
ATOM 2675 C CA . ALA A 1 325 ? 5.167 -3.686 4.700 1.00 95.62 325 ALA A CA 1
ATOM 2676 C C . ALA A 1 325 ? 4.901 -3.475 6.204 1.00 95.62 325 ALA A C 1
ATOM 2678 O O . ALA A 1 325 ? 3.999 -4.096 6.762 1.00 95.62 325 ALA A O 1
ATOM 2679 N N . MET A 1 326 ? 5.632 -2.554 6.843 1.00 95.19 326 MET A N 1
ATOM 2680 C CA . MET A 1 326 ? 5.478 -2.256 8.275 1.00 95.19 326 MET A CA 1
ATOM 2681 C C . MET A 1 326 ? 4.108 -1.642 8.595 1.00 95.19 326 MET A C 1
ATOM 2683 O O . MET A 1 326 ? 3.401 -2.110 9.487 1.00 95.19 326 MET A O 1
ATOM 2687 N N . SER A 1 327 ? 3.718 -0.596 7.856 1.00 95.00 327 SER A N 1
ATOM 2688 C CA . SER A 1 327 ? 2.466 0.135 8.103 1.00 95.00 327 SER A CA 1
ATOM 2689 C C . SER A 1 327 ? 1.227 -0.718 7.843 1.00 95.00 327 SER A C 1
ATOM 2691 O O . SER A 1 327 ? 0.290 -0.696 8.642 1.00 95.00 327 SER A O 1
ATOM 2693 N N . VAL A 1 328 ? 1.231 -1.516 6.772 1.00 95.56 328 VAL A N 1
ATOM 2694 C CA . VAL A 1 328 ? 0.121 -2.421 6.457 1.00 95.56 328 VAL A CA 1
ATOM 2695 C C . VAL A 1 328 ? 0.022 -3.530 7.503 1.00 95.56 328 VAL A C 1
ATOM 2697 O O . VAL A 1 328 ? -1.078 -3.799 7.983 1.00 95.56 328 VAL A O 1
ATOM 2700 N N . ALA A 1 329 ? 1.143 -4.124 7.924 1.00 95.94 329 ALA A N 1
ATOM 2701 C CA . ALA A 1 329 ? 1.140 -5.134 8.981 1.00 95.94 329 ALA A CA 1
ATOM 2702 C C . ALA A 1 329 ? 0.584 -4.580 10.300 1.00 95.94 329 ALA A C 1
ATOM 2704 O O . ALA A 1 329 ? -0.270 -5.215 10.918 1.00 95.94 329 ALA A O 1
ATOM 2705 N N . ALA A 1 330 ? 1.007 -3.377 10.702 1.00 94.75 330 ALA A N 1
ATOM 2706 C CA . ALA A 1 330 ? 0.492 -2.702 11.892 1.00 94.75 330 ALA A CA 1
ATOM 2707 C C . ALA A 1 330 ? -1.018 -2.432 11.791 1.00 94.75 330 ALA A C 1
ATOM 2709 O O . ALA A 1 330 ? -1.764 -2.726 12.727 1.00 94.75 330 ALA A O 1
ATOM 2710 N N . ARG A 1 331 ? -1.489 -1.943 10.636 1.00 93.31 331 ARG A N 1
ATOM 2711 C CA . ARG A 1 331 ? -2.915 -1.701 10.384 1.00 93.31 331 ARG A CA 1
ATOM 2712 C C . ARG A 1 331 ? -3.735 -2.989 10.456 1.00 93.31 331 ARG A C 1
ATOM 2714 O O . ARG A 1 331 ? -4.778 -3.021 11.100 1.00 93.31 331 ARG A O 1
ATOM 2721 N N . VAL A 1 332 ? -3.258 -4.062 9.833 1.00 93.19 332 VAL A N 1
ATOM 2722 C CA . VAL A 1 332 ? -3.956 -5.357 9.789 1.00 93.19 332 VAL A CA 1
ATOM 2723 C C . VAL A 1 332 ? -3.946 -6.037 11.162 1.00 93.19 332 VAL A C 1
ATOM 2725 O O . VAL A 1 332 ? -4.931 -6.664 11.547 1.00 93.19 332 VAL A O 1
ATOM 2728 N N . ALA A 1 333 ? -2.879 -5.866 11.946 1.00 93.19 333 ALA A N 1
ATOM 2729 C CA . ALA A 1 333 ? -2.821 -6.328 13.330 1.00 93.19 333 ALA A CA 1
ATOM 2730 C C . ALA A 1 333 ? -3.888 -5.642 14.204 1.00 93.19 333 ALA A C 1
ATOM 2732 O O . ALA A 1 333 ? -4.597 -6.334 14.940 1.00 93.19 333 ALA A O 1
ATOM 2733 N N . GLN A 1 334 ? -4.061 -4.319 14.059 1.00 91.06 334 GLN A N 1
ATOM 2734 C CA . GLN A 1 334 ? -5.136 -3.554 14.711 1.00 91.06 334 GLN A CA 1
ATOM 2735 C C . GLN A 1 334 ? -6.520 -4.033 14.256 1.00 91.06 334 GLN A C 1
ATOM 2737 O O . GLN A 1 334 ? -7.393 -4.289 15.080 1.00 91.06 334 GLN A O 1
ATOM 2742 N N . GLU A 1 335 ? -6.707 -4.227 12.951 1.00 90.12 335 GLU A N 1
ATOM 2743 C CA . GLU A 1 335 ? -7.964 -4.702 12.364 1.00 90.12 335 GLU A CA 1
ATOM 2744 C C . GLU A 1 335 ? -8.363 -6.119 12.797 1.00 90.12 335 GLU A C 1
ATOM 2746 O O . GLU A 1 335 ? -9.549 -6.453 12.768 1.00 90.12 335 GLU A O 1
ATOM 2751 N N . MET A 1 336 ? -7.394 -6.959 13.166 1.00 86.31 336 MET A N 1
ATOM 2752 C CA . MET A 1 336 ? -7.624 -8.301 13.707 1.00 86.31 336 MET A CA 1
ATOM 2753 C C . MET A 1 336 ? -7.613 -8.353 15.238 1.00 86.31 336 MET A C 1
ATOM 2755 O O . MET A 1 336 ? -7.734 -9.442 15.800 1.00 86.31 336 MET A O 1
ATOM 2759 N N . ASN A 1 337 ? -7.463 -7.205 15.904 1.00 88.00 337 ASN A N 1
ATOM 2760 C CA . ASN A 1 337 ? -7.313 -7.087 17.351 1.00 88.00 337 ASN A CA 1
ATOM 2761 C C . ASN A 1 337 ? -6.221 -8.019 17.913 1.00 88.00 337 ASN A C 1
ATOM 2763 O O . ASN A 1 337 ? -6.436 -8.811 18.830 1.00 88.00 337 ASN A O 1
ATOM 2767 N N . THR A 1 338 ? -5.043 -7.984 17.289 1.00 88.62 338 THR A N 1
ATOM 2768 C CA . THR A 1 338 ? -3.885 -8.808 17.662 1.00 88.62 338 THR A CA 1
ATOM 2769 C C . THR A 1 338 ? -2.647 -7.942 17.806 1.00 88.62 338 THR A C 1
ATOM 2771 O O . THR A 1 338 ? -2.486 -6.950 17.099 1.00 88.62 338 THR A O 1
ATOM 2774 N N . LYS A 1 339 ? -1.732 -8.334 18.695 1.00 92.12 339 LYS A N 1
ATOM 2775 C CA . LYS A 1 339 ? -0.439 -7.659 18.812 1.00 92.12 339 LYS A CA 1
ATOM 2776 C C . LYS A 1 339 ? 0.414 -7.956 17.576 1.00 92.12 339 LYS A C 1
ATOM 2778 O O . LYS A 1 339 ? 0.533 -9.117 17.173 1.00 92.12 339 LYS A O 1
ATOM 2783 N N . LEU A 1 340 ? 1.026 -6.923 17.004 1.00 93.38 340 LEU A N 1
ATOM 2784 C CA . LEU A 1 340 ? 1.982 -7.062 15.905 1.00 93.38 340 LEU A CA 1
ATOM 2785 C C . LEU A 1 340 ? 3.115 -8.028 16.297 1.00 93.38 340 LEU A C 1
ATOM 2787 O O . LEU A 1 340 ? 3.592 -8.002 17.430 1.00 93.38 340 LEU A O 1
ATOM 2791 N N . GLY A 1 341 ? 3.488 -8.916 15.380 1.00 88.81 341 GLY A N 1
ATOM 2792 C CA . GLY A 1 341 ? 4.445 -10.002 15.594 1.00 88.81 341 GLY A CA 1
ATOM 2793 C C . GLY A 1 341 ? 3.831 -11.313 16.088 1.00 88.81 341 GLY A C 1
ATOM 2794 O O . GLY A 1 341 ? 4.498 -12.341 16.040 1.00 88.81 341 GLY A O 1
ATOM 2795 N N . THR A 1 342 ? 2.560 -11.327 16.517 1.00 90.50 342 THR A N 1
ATOM 2796 C CA . THR A 1 342 ? 1.855 -12.574 16.870 1.00 90.50 342 THR A CA 1
ATOM 2797 C C . THR A 1 342 ? 1.215 -13.199 15.631 1.00 90.50 342 THR A C 1
ATOM 2799 O O . THR A 1 342 ? 1.929 -13.794 14.837 1.00 90.50 342 THR A O 1
ATOM 2802 N N . LYS A 1 343 ? -0.097 -13.034 15.410 1.00 89.12 343 LYS A N 1
ATOM 2803 C CA . LYS A 1 343 ? -0.816 -13.580 14.240 1.00 89.12 343 LYS A CA 1
ATOM 2804 C C . LYS A 1 343 ? -0.497 -12.848 12.934 1.00 89.12 343 LYS A C 1
ATOM 2806 O O . LYS A 1 343 ? -0.579 -13.456 11.869 1.00 89.12 343 LYS A O 1
ATOM 2811 N N . VAL A 1 344 ? -0.148 -11.566 13.022 1.00 94.12 344 VAL A N 1
ATOM 2812 C CA . VAL A 1 344 ? 0.260 -10.715 11.895 1.00 94.12 344 VAL A CA 1
ATOM 2813 C C . VAL A 1 344 ? 1.647 -10.186 12.183 1.00 94.12 344 VAL A C 1
ATOM 2815 O O . VAL A 1 344 ? 1.868 -9.649 13.267 1.00 94.12 344 VAL A O 1
ATOM 2818 N N . GLY A 1 345 ? 2.555 -10.303 11.226 1.00 95.44 345 GLY A N 1
ATOM 2819 C CA . GLY A 1 345 ? 3.922 -9.818 11.358 1.00 95.44 345 GLY A CA 1
ATOM 2820 C C . GLY A 1 345 ? 4.466 -9.266 10.051 1.00 95.44 345 GLY A C 1
ATOM 2821 O O . GLY A 1 345 ? 3.814 -9.353 9.005 1.00 95.44 345 GLY A O 1
ATOM 2822 N N . TYR A 1 346 ? 5.668 -8.702 10.116 1.00 96.81 346 TYR A N 1
ATOM 2823 C CA . TYR A 1 346 ? 6.4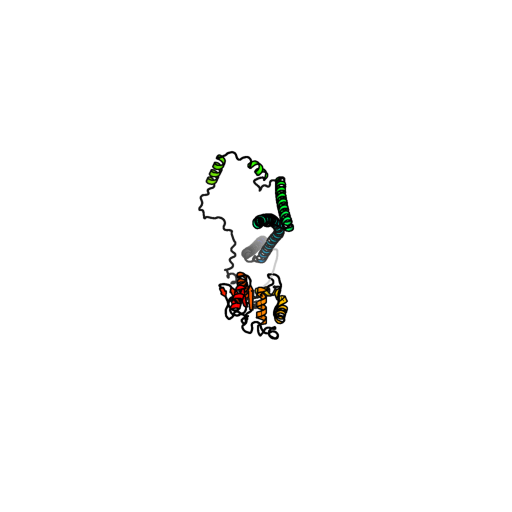12 -8.312 8.926 1.00 96.81 346 TYR A CA 1
ATOM 2824 C C . TYR A 1 346 ? 7.875 -8.730 8.999 1.00 96.81 346 TYR A C 1
ATOM 2826 O O . TYR A 1 346 ? 8.438 -8.823 10.084 1.00 96.81 346 TYR A O 1
ATOM 2834 N N . SER A 1 347 ? 8.495 -8.934 7.839 1.00 95.50 347 SER A N 1
ATOM 2835 C CA . SER A 1 347 ? 9.930 -9.191 7.718 1.00 95.50 347 SER A CA 1
ATOM 2836 C C . SER A 1 347 ? 10.523 -8.299 6.632 1.00 95.50 347 SER A C 1
ATOM 2838 O O . SER A 1 347 ? 10.124 -8.329 5.464 1.00 95.50 347 SER A O 1
ATOM 2840 N N . ILE A 1 348 ? 11.455 -7.443 7.033 1.00 96.19 348 ILE A N 1
ATOM 2841 C CA . ILE A 1 348 ? 12.164 -6.514 6.157 1.00 96.19 348 ILE A CA 1
ATOM 2842 C C . ILE A 1 348 ? 13.669 -6.679 6.356 1.00 96.19 348 ILE A C 1
ATOM 2844 O O . ILE A 1 348 ? 14.149 -7.300 7.303 1.00 96.19 348 ILE A O 1
ATOM 2848 N N . ARG A 1 349 ? 14.464 -6.090 5.460 1.00 93.56 349 ARG A N 1
ATOM 2849 C CA . ARG A 1 349 ? 15.919 -6.113 5.625 1.00 93.56 349 ARG A CA 1
ATOM 2850 C C . ARG A 1 349 ? 16.305 -5.457 6.959 1.00 93.56 349 ARG A C 1
ATOM 2852 O O . ARG A 1 349 ? 15.986 -4.288 7.169 1.00 93.56 349 ARG A O 1
ATOM 2859 N N . PHE A 1 350 ? 17.035 -6.212 7.782 1.00 91.25 350 PHE A N 1
ATOM 2860 C CA . PHE A 1 350 ? 17.540 -5.843 9.115 1.00 91.25 350 PHE A CA 1
ATOM 2861 C C . PHE A 1 350 ? 16.512 -5.807 10.252 1.00 91.25 350 PHE A C 1
ATOM 2863 O O . PHE A 1 350 ? 16.877 -5.437 11.362 1.00 91.25 350 PHE A O 1
ATOM 2870 N N . GLU A 1 351 ? 15.263 -6.208 10.014 1.00 94.19 351 GLU A N 1
ATOM 2871 C CA . GLU A 1 351 ? 14.242 -6.238 11.062 1.00 94.19 351 GLU A CA 1
ATOM 2872 C C . GLU A 1 351 ? 13.196 -7.313 10.756 1.00 94.19 351 GLU A C 1
ATOM 2874 O O . GLU A 1 351 ? 12.551 -7.282 9.706 1.00 94.19 351 GLU A O 1
ATOM 2879 N N . ASP A 1 352 ? 13.020 -8.254 11.681 1.00 94.12 352 ASP A N 1
ATOM 2880 C CA . ASP A 1 352 ? 12.002 -9.297 11.586 1.00 94.12 352 ASP A CA 1
ATOM 2881 C C . ASP A 1 352 ? 11.090 -9.243 12.813 1.00 94.12 352 ASP A C 1
ATOM 2883 O O . ASP A 1 352 ? 11.529 -9.413 13.948 1.00 94.12 352 ASP A O 1
ATOM 2887 N N . CYS A 1 353 ? 9.814 -8.964 12.568 1.00 93.06 353 CYS A N 1
ATOM 2888 C CA . CYS A 1 353 ? 8.753 -8.904 13.560 1.00 93.06 353 CYS A CA 1
ATOM 2889 C C . CYS A 1 353 ? 7.741 -10.018 13.276 1.00 93.06 353 CYS A C 1
ATOM 2891 O O . CYS A 1 353 ? 6.572 -9.754 12.976 1.00 93.06 353 CYS A O 1
ATOM 2893 N N . THR A 1 354 ? 8.195 -11.268 13.340 1.00 91.38 354 THR A N 1
ATOM 2894 C CA . THR A 1 354 ? 7.364 -12.468 13.189 1.00 91.38 354 THR A CA 1
ATOM 2895 C C . THR A 1 354 ? 7.592 -13.456 14.334 1.00 91.38 354 THR A C 1
ATOM 2897 O O . THR A 1 354 ? 8.582 -13.393 15.057 1.00 91.38 354 THR A O 1
ATOM 2900 N N . SER A 1 355 ? 6.635 -14.360 14.533 1.00 88.88 355 SER A N 1
ATOM 2901 C CA . SER A 1 355 ? 6.715 -15.465 15.489 1.00 88.88 355 SER A CA 1
ATOM 2902 C C . SER A 1 355 ? 6.212 -16.761 14.852 1.00 88.88 355 SER A C 1
ATOM 2904 O O . SER A 1 355 ? 5.658 -16.768 13.749 1.00 88.88 355 SER A O 1
ATOM 2906 N N . GLU A 1 356 ? 6.350 -17.877 15.564 1.00 85.69 356 GLU A N 1
ATOM 2907 C CA . GLU A 1 356 ? 5.791 -19.171 15.147 1.00 85.69 356 GLU A CA 1
ATOM 2908 C C . GLU A 1 356 ? 4.270 -19.114 14.943 1.00 85.69 356 GLU A C 1
ATOM 2910 O O . GLU A 1 356 ? 3.724 -19.816 14.100 1.00 85.69 356 GLU A O 1
ATOM 2915 N N . LYS A 1 357 ? 3.583 -18.213 15.661 1.00 86.06 357 LYS A N 1
ATOM 2916 C CA . LYS A 1 357 ? 2.128 -18.011 15.576 1.00 86.06 357 LYS A CA 1
ATOM 2917 C C . LYS A 1 357 ? 1.705 -17.096 14.421 1.00 86.06 357 LYS A C 1
ATOM 2919 O O . LYS A 1 357 ? 0.512 -16.815 14.285 1.00 86.06 357 LYS A O 1
ATOM 2924 N N . THR A 1 358 ? 2.647 -16.580 13.631 1.00 89.12 358 THR A N 1
ATOM 2925 C CA . THR A 1 358 ? 2.349 -15.668 12.522 1.00 89.12 358 THR A CA 1
ATOM 2926 C C . THR A 1 358 ? 1.714 -16.415 11.367 1.00 89.12 358 THR A C 1
ATOM 2928 O O . THR A 1 358 ? 2.330 -17.299 10.788 1.00 89.12 358 THR A O 1
ATOM 29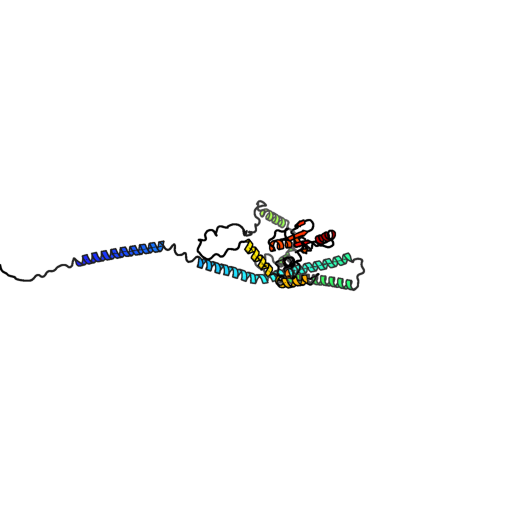31 N N . ILE A 1 359 ? 0.490 -16.010 11.026 1.00 88.81 359 ILE A N 1
ATOM 2932 C CA . ILE A 1 359 ? -0.301 -16.558 9.921 1.00 88.81 359 ILE A CA 1
ATOM 2933 C C . ILE A 1 359 ? -0.202 -15.635 8.708 1.00 88.81 359 ILE A C 1
ATOM 2935 O O . ILE A 1 359 ? -0.088 -16.109 7.589 1.00 88.81 359 ILE A O 1
ATOM 2939 N N . ILE A 1 360 ? -0.233 -14.315 8.918 1.00 92.62 360 ILE A N 1
ATOM 2940 C CA . ILE A 1 360 ? -0.116 -13.322 7.843 1.00 92.62 360 ILE A CA 1
ATOM 2941 C C . ILE A 1 360 ? 1.230 -12.622 7.984 1.00 92.62 360 ILE A C 1
ATOM 2943 O O . ILE A 1 360 ? 1.483 -11.962 8.997 1.00 92.62 360 ILE A O 1
ATOM 2947 N N . LYS A 1 361 ? 2.080 -12.750 6.966 1.00 93.94 361 LYS A N 1
ATOM 2948 C CA . LYS A 1 361 ? 3.423 -12.174 6.947 1.00 93.94 361 LYS A CA 1
ATOM 2949 C C . LYS A 1 361 ? 3.561 -11.188 5.794 1.00 93.94 361 LYS A C 1
ATOM 2951 O O . LYS A 1 361 ? 3.533 -11.572 4.627 1.00 93.94 361 LYS A O 1
ATOM 2956 N N . TYR A 1 362 ? 3.747 -9.917 6.130 1.00 96.81 362 TYR A N 1
ATOM 2957 C CA . TYR A 1 362 ? 4.097 -8.884 5.159 1.00 96.81 362 TYR A CA 1
ATOM 2958 C C . TYR A 1 362 ? 5.609 -8.827 4.984 1.00 96.81 362 TYR A C 1
ATOM 2960 O O . TYR A 1 362 ? 6.351 -8.806 5.959 1.00 96.81 362 TYR A O 1
ATOM 2968 N N . MET A 1 363 ? 6.109 -8.785 3.760 1.00 96.06 363 MET A N 1
ATOM 2969 C CA . MET A 1 363 ? 7.555 -8.757 3.545 1.00 96.06 363 MET A CA 1
ATOM 2970 C C . MET A 1 363 ? 7.933 -7.908 2.349 1.00 96.06 363 MET A C 1
ATOM 2972 O O . MET A 1 363 ? 7.098 -7.599 1.507 1.00 96.06 363 MET A O 1
ATOM 2976 N N . THR A 1 364 ? 9.197 -7.512 2.266 1.00 97.00 364 THR A N 1
ATOM 2977 C CA . THR A 1 364 ? 9.716 -6.939 1.019 1.00 97.00 364 THR A CA 1
ATOM 2978 C C . THR A 1 364 ? 10.089 -8.029 0.030 1.00 97.00 364 THR A C 1
ATOM 2980 O O . THR A 1 364 ? 10.538 -9.091 0.451 1.00 97.00 364 THR A O 1
ATOM 2983 N N . ASP A 1 365 ? 10.012 -7.735 -1.264 1.00 95.12 365 ASP A N 1
ATOM 2984 C CA . ASP A 1 365 ? 10.341 -8.678 -2.343 1.00 95.12 365 ASP A CA 1
ATOM 2985 C C . ASP A 1 365 ? 11.726 -9.327 -2.144 1.00 95.12 365 ASP A C 1
ATOM 2987 O O . ASP A 1 365 ? 11.885 -10.539 -2.252 1.00 95.12 365 ASP A O 1
ATOM 2991 N N . GLY A 1 366 ? 12.722 -8.538 -1.721 1.00 94.12 366 GLY A N 1
ATOM 2992 C CA . GLY A 1 366 ? 14.068 -9.041 -1.425 1.00 94.12 366 GLY A CA 1
ATOM 2993 C C . GLY A 1 366 ? 14.159 -9.999 -0.227 1.00 94.12 366 GLY A C 1
ATOM 2994 O O . GLY A 1 366 ? 15.094 -10.792 -0.162 1.00 94.12 366 GLY A O 1
ATOM 2995 N N . MET A 1 367 ? 13.209 -9.950 0.713 1.00 94.31 367 MET A N 1
ATOM 2996 C CA . MET A 1 367 ? 13.141 -10.917 1.817 1.00 94.31 367 MET A CA 1
ATOM 2997 C C . MET A 1 367 ? 12.540 -12.241 1.350 1.00 94.31 367 MET A C 1
ATOM 2999 O O . MET A 1 367 ? 13.078 -13.282 1.710 1.00 94.31 367 MET A O 1
ATOM 3003 N N . LEU A 1 368 ? 11.522 -12.210 0.482 1.00 93.69 368 LEU A N 1
ATOM 3004 C CA . LEU A 1 368 ? 10.985 -13.431 -0.125 1.00 93.69 368 LEU A CA 1
ATOM 3005 C C . LEU A 1 368 ? 12.045 -14.132 -0.988 1.00 93.69 368 LEU A C 1
ATOM 3007 O O . LEU A 1 368 ? 12.250 -15.332 -0.859 1.00 93.69 368 LEU A O 1
ATOM 3011 N N . LEU A 1 369 ? 12.783 -13.377 -1.812 1.00 93.31 369 LEU A N 1
ATOM 3012 C CA . LEU A 1 369 ? 13.889 -13.923 -2.612 1.00 93.31 369 LEU A CA 1
ATOM 3013 C C . LEU A 1 369 ? 14.980 -14.567 -1.752 1.00 93.31 369 LEU A C 1
ATOM 3015 O O . LEU A 1 369 ? 15.567 -15.568 -2.147 1.00 93.31 369 LEU A O 1
ATOM 3019 N N . ARG A 1 370 ? 15.250 -14.013 -0.566 1.00 92.12 370 ARG A N 1
ATOM 3020 C CA . ARG A 1 370 ? 16.177 -14.630 0.386 1.00 92.12 370 ARG A CA 1
ATOM 3021 C C . ARG A 1 370 ? 15.605 -15.919 0.975 1.00 92.12 370 ARG A C 1
ATOM 3023 O O . ARG A 1 370 ? 16.360 -16.863 1.164 1.00 92.12 370 ARG A O 1
ATOM 3030 N N . GLU A 1 371 ? 14.309 -15.965 1.265 1.00 90.56 371 GLU A N 1
ATOM 3031 C CA . GLU A 1 371 ? 13.657 -17.184 1.754 1.00 90.56 371 GLU A CA 1
ATOM 3032 C C . GLU A 1 371 ? 13.667 -18.298 0.714 1.00 90.56 371 GLU A C 1
ATOM 3034 O O . GLU A 1 371 ? 13.966 -19.426 1.082 1.00 90.56 371 GLU A O 1
ATOM 3039 N N . PHE A 1 372 ? 13.494 -17.983 -0.572 1.00 92.44 372 PHE A N 1
ATOM 3040 C CA . PHE A 1 372 ? 13.651 -18.953 -1.663 1.00 92.44 372 PHE A CA 1
ATOM 3041 C C . PHE A 1 372 ? 15.028 -19.635 -1.692 1.00 92.44 372 PHE A C 1
ATOM 3043 O O . PHE A 1 372 ? 15.132 -20.778 -2.127 1.00 92.44 372 PHE A O 1
ATOM 3050 N N . LEU A 1 373 ? 16.092 -18.965 -1.231 1.00 91.25 373 LEU A N 1
ATOM 3051 C CA . LEU A 1 373 ? 17.423 -19.580 -1.142 1.00 91.25 373 LEU A CA 1
ATOM 3052 C C . LEU A 1 373 ? 17.518 -20.612 -0.011 1.00 91.25 373 LEU A C 1
ATOM 3054 O O . LEU A 1 373 ? 18.323 -21.534 -0.099 1.00 91.25 373 LEU A O 1
ATOM 3058 N N . ASN A 1 374 ? 16.716 -20.452 1.043 1.00 88.62 374 ASN A N 1
ATOM 3059 C CA . ASN A 1 374 ? 16.670 -21.379 2.173 1.00 88.62 374 ASN A CA 1
ATOM 3060 C C . ASN A 1 374 ? 15.647 -22.500 1.939 1.00 88.62 374 ASN A C 1
ATOM 3062 O O . ASN A 1 374 ? 15.910 -23.658 2.249 1.00 88.62 374 ASN A O 1
ATOM 3066 N N . GLU A 1 375 ? 14.479 -22.150 1.405 1.00 91.62 375 GLU A N 1
ATOM 3067 C CA . GLU A 1 375 ? 13.357 -23.040 1.138 1.00 91.62 375 GLU A CA 1
ATOM 3068 C C . GLU A 1 375 ? 12.855 -22.814 -0.304 1.00 91.62 375 GLU A C 1
ATOM 3070 O O . GLU A 1 375 ? 11.963 -21.992 -0.526 1.00 91.62 375 GLU A O 1
ATOM 3075 N N . PRO A 1 376 ? 13.407 -23.529 -1.304 1.00 90.56 376 PRO A N 1
ATOM 3076 C CA . PRO A 1 376 ? 13.081 -23.294 -2.715 1.00 90.56 376 PRO A CA 1
ATOM 3077 C C . PRO A 1 376 ? 11.624 -23.625 -3.063 1.00 90.56 376 PRO A C 1
ATOM 3079 O O . PRO A 1 376 ? 11.049 -23.008 -3.955 1.00 90.56 376 PRO A O 1
ATOM 3082 N N . ASP A 1 377 ? 11.018 -24.558 -2.325 1.00 88.31 377 ASP A N 1
ATOM 3083 C CA . ASP A 1 377 ? 9.639 -25.008 -2.531 1.00 88.31 377 ASP A CA 1
ATOM 3084 C C . ASP A 1 377 ? 8.599 -24.147 -1.786 1.00 88.31 377 ASP A C 1
ATOM 3086 O O . ASP A 1 377 ? 7.404 -24.386 -1.944 1.00 88.31 377 ASP A O 1
ATOM 3090 N N . LEU A 1 378 ? 9.030 -23.200 -0.935 1.00 89.19 378 LEU A N 1
ATOM 3091 C CA . LEU A 1 378 ? 8.170 -22.398 -0.047 1.00 89.19 378 LEU A CA 1
ATOM 3092 C C . LEU A 1 378 ? 7.065 -23.212 0.669 1.00 89.19 378 LEU A C 1
ATOM 3094 O O . LEU A 1 378 ? 5.925 -22.764 0.759 1.00 89.19 378 LEU A O 1
ATOM 3098 N N . LYS A 1 379 ? 7.368 -24.401 1.212 1.00 85.88 379 LYS A N 1
ATOM 3099 C CA . LYS A 1 379 ? 6.365 -25.279 1.862 1.00 85.88 379 LYS A CA 1
ATOM 3100 C C . LYS A 1 379 ? 5.727 -24.641 3.095 1.00 85.88 379 LYS A C 1
ATOM 3102 O O . LYS A 1 379 ? 4.658 -25.080 3.523 1.00 85.88 379 LYS A O 1
ATOM 3107 N N . SER A 1 380 ? 6.386 -23.637 3.672 1.00 84.44 380 SER A N 1
ATOM 3108 C CA . SER A 1 380 ? 5.866 -22.819 4.766 1.00 84.44 380 SER A CA 1
ATOM 3109 C C . SER A 1 380 ? 4.727 -21.860 4.372 1.00 84.44 380 SER A C 1
ATOM 3111 O O . SER A 1 380 ? 4.058 -21.350 5.279 1.00 84.44 380 SER A O 1
ATOM 3113 N N . TYR A 1 381 ? 4.472 -21.634 3.075 1.00 87.00 381 TYR A N 1
ATOM 3114 C CA . TYR A 1 381 ? 3.441 -20.724 2.551 1.00 87.00 381 TYR A CA 1
ATOM 3115 C C . TYR A 1 381 ? 2.242 -21.442 1.921 1.00 87.00 381 TYR A C 1
ATOM 3117 O O . TYR A 1 381 ? 2.413 -22.532 1.328 1.00 87.00 381 TYR A O 1
#

Sequence (381 aa):
MSRKRKNDDVVVSGDDDDDDDIEKIENDRLSDLKERDALAERLKQKDKEKRRNVLEKTDKKVRFLRGYQEAAKRLLLEEQDRRKIIPELRQHSRREYLKKRESEKLEELETALDDDKRLFAGEKLTRREIADLEYRKKVLDLAKQYKKAGDIVKADRYFIPDDKIKESPYSKKYQEEENVGGEQKKFEDEKLTQALLKFGAKDADKKRKNFDFVLDDTINFVNALQIPGTNEDKQELTVEEKRRQTIEETKRSLPVYAFKDALIKAVHDHQVLIIEGETGSGKTTQIPQYLKEAAKPDSVYCTFYKGYCSDGRKVGCTQPRRVAAMSVAARVAQEMNTKLGTKVGYSIRFEDCTSEKTIIKYMTDGMLLREFLNEPDLKSY

Secondary structure (DSSP, 8-state):
---------------SSSHHHHHHHHHHHHHHHHHHHHHHHHHHHHHHHHGGGTS--S-HHHHHHHHHHHHHHHHHHHHHHHHHHHHHHHHHHHHHHHHHHHHHHHHHHHHHHHHHHHHSTTS---HHHHHHHHHHHHHHHHHHHHHHHHHHHHHTS-----TT--S-TTHHHHHTT--S--HHHHHHHHHHHHHT-----TTS-S----------S----SGGG-------------HHHHHHHHHHHHHHHSGGGGGHHHHHHHHHH-SS------TTSSHHHHHHHHHHHHTSTTSTTTTTS--TTTTS--EEEEESSHHHHHHHHHHHHHHTT--BTTTEEEEETTEEE--TT--EEEEEHHHHHHHHHH-TT-TT-

Radius of gyration: 47.9 Å; chains: 1; bounding box: 138×92×138 Å